Protein AF-0000000078185666 (afdb_homodimer)

Solvent-accessible surface area (backbone atoms only — not comparable to full-atom values): 35554 Å² total; per-residue (Å²): 139,84,83,77,80,77,78,76,81,79,72,80,76,71,79,74,73,72,66,74,67,75,74,53,56,76,72,38,70,76,51,70,57,58,72,85,77,30,36,79,81,32,28,29,37,38,31,50,36,62,59,76,88,40,46,70,51,36,48,53,45,51,32,57,50,15,58,35,89,49,30,55,32,34,39,36,39,31,33,41,62,82,59,54,66,69,57,53,51,49,49,34,53,54,39,43,67,48,33,82,34,90,5,52,39,45,63,44,81,34,92,46,70,49,67,65,59,81,38,54,54,48,73,87,60,57,28,42,30,32,36,36,25,38,47,41,49,43,64,44,66,69,35,52,52,50,48,51,54,52,30,72,77,36,58,77,37,43,30,26,57,45,69,27,17,73,46,74,39,75,92,75,71,38,40,36,46,43,83,40,74,68,41,28,31,35,51,35,47,61,34,28,34,35,36,43,65,52,22,40,47,68,68,60,38,68,61,66,50,41,52,51,48,53,47,50,25,55,74,64,70,44,58,48,42,56,49,52,35,40,54,44,8,57,73,62,71,41,30,44,44,42,37,55,64,86,46,32,41,30,74,69,46,84,72,40,55,82,80,68,82,82,78,82,37,55,68,51,46,53,50,49,49,51,51,51,33,50,52,46,6,50,46,52,39,51,46,28,61,64,66,70,49,79,38,63,25,74,27,67,40,20,36,29,91,50,53,70,83,55,42,26,17,42,46,96,90,36,79,38,49,51,86,59,80,80,78,130,136,82,85,68,80,81,80,77,79,78,71,79,75,69,79,73,72,71,65,74,68,76,74,52,56,78,71,38,71,74,49,69,57,58,71,86,78,27,38,78,82,33,28,28,36,38,31,48,36,62,59,76,87,41,45,70,51,35,47,53,46,51,31,57,50,16,57,36,88,47,29,55,32,34,39,36,39,32,34,39,61,81,58,54,66,69,58,52,51,50,48,35,53,52,39,42,67,49,33,82,35,90,5,53,38,44,64,43,82,34,91,45,70,50,66,64,60,81,40,53,54,49,73,88,60,57,28,43,30,32,36,36,25,40,50,41,48,46,65,43,66,69,35,51,54,49,48,50,53,54,30,72,78,36,57,78,38,44,31,26,58,44,69,28,16,73,46,74,40,75,92,76,70,40,40,35,45,44,83,42,73,66,42,28,31,33,52,35,47,61,32,27,34,36,35,44,67,52,22,39,48,67,68,62,38,68,60,68,50,39,53,51,49,52,49,50,24,54,75,63,70,45,57,49,40,57,50,52,34,40,54,44,8,57,73,60,72,41,29,42,44,44,37,54,63,89,46,32,40,31,73,67,47,84,72,38,56,80,79,67,80,82,77,81,38,55,66,49,46,53,50,50,48,51,51,52,32,51,53,47,6,49,47,54,40,50,46,29,62,63,66,71,51,78,39,63,24,74,27,68,38,20,34,28,91,50,52,69,83,55,42,26,16,42,47,94,90,35,79,38,49,51,87,60,80,79,77,132

InterPro domains:
  IPR015338 Glycosyl transferase 64 domain [PF09258] (43-306)
  IPR029044 Nucleotide-diphospho-sugar transferases [G3DSA:3.90.550.10] (39-310)
  IPR029044 Nucleotide-diphospho-sugar transferases [SSF53448] (83-300)
  IPR053318 Glycosyltransferase 64 [PTHR48409] (16-324)

Foldseek 3Di:
DCPPCPPPPPPPPDPPPPPVVPPQLLPDPLLPDDQVQFAAQAAEEEEEAEDPVLLVLLLVQLLQQLADPRHAEYEYEYLHPVDDPVSQVVSQVSSQVSRPHNYGYGYDYDPHNFPLVSLAGDSPHRHQKYKQAYSFKHAHPVQVVVQSVVCSVVQLAKEFADFWAWDADPVVRFIFIGHDDWKGFFHASNIIMHTNVLSNCQRNHDPPLSVVLSVVCRVLVDCSRVVSSQRSLQVPVDGHAHADGPDMDGRPDLPDPDPDDDPVPPVVVVVVVVVVRVVNRVSQRVSCVSNVHRSTDMDGDYHYDDPDADDWDQDPNDTDGPPDDDDD/DCPPDDPPPPPPPDPPPCPVPPPQLLPDPLLPDDQVQFAAQAAEEEEEAEDPVLLVLLLVQLLQQLADPRHAEYEYEYAHPVDDPVSQVVSQVSSQVSRPHNYGYGYDYDPHNQPLVSLAGDSVHRHQKYKQAYSFKHAHRVQVVVQSVVCSVVQLAKEFADFWAWDADPVVRFIFIGHDDWKGFFHASNIIMHTNVLSNCQRNHDPPLSVVLSVVCRVLVDCSRVVSSQRSLQVPVDGHAHADGPDMDGRPDLPDPDPDDDPVRPVVVVVVVVVVRRVNRVSQRVSCVSNVHRSTDMDGDYHYDDPDADDWDDDPNDTDGPPDDDDD

Nearest PDB structures (foldseek):
  7sck-assembly1_A  TM=9.082E-01  e=1.768E-23  Homo sapiens
  1on6-assembly1_B  TM=8.738E-01  e=3.479E-23  Mus musculus
  1omz-assembly1_B  TM=8.848E-01  e=1.120E-22  Mus musculus
  1on8-assembly1_B  TM=8.620E-01  e=9.660E-22  Mus musculus
  1on8-assembly1_A  TM=8.646E-01  e=7.181E-20  Mus musculus

Sequence (656 aa):
MNLAALILCLSILSPLQCSLALNDPCEDPEIRRSPRDLRSDQITVLINGYSERRIPLIRSIAAAHSGSAVVSAVLVLWGNPSTPLDVINRLSRDLSSASFGPAAISVIPQSSTSLNSRFLPRREIKTRAVLVCDDDVEVDLRSVEFAFKIWASNPDRLIGLFARSHDLDLSRKEWIYTIHPDRYSIMLTKFMILSTEYLFKYSCEGGEAMARMRRLVDETQNCEDILMNFVVADETNAGPVLVGAEQARDHGDSRNEGEREEEVREVGLSTRRGEHRKRRGECITEFHRVLGRMPLRYSYGKVVNSVGEQGLCKKGGKLVFCDVQVGEMNLAALILCLSILSPLQCSLALNDPCEDPEIRRSPRDLRSDQITVLINGYSERRIPLIRSIAAAHSGSAVVSAVLVLWGNPSTPLDVINRLSRDLSSASFGPAAISVIPQSSTSLNSRFLPRREIKTRAVLVCDDDVEVDLRSVEFAFKIWASNPDRLIGLFARSHDLDLSRKEWIYTIHPDRYSIMLTKFMILSTEYLFKYSCEGGEAMARMRRLVDETQNCEDILMNFVVADETNAGPVLVGAEQARDHGDSRNEGEREEEVREVGLSTRRGEHRKRRGECITEFHRVLGRMPLRYSYGKVVNSVGEQGLCKKGGKLVFCDVQVGE

pLDDT: mean 87.78, std 18.78, range [24.14, 98.94]

Secondary structure (DSSP, 8-state):
------------------------GGG-TTTS--GGGSEEEEEEEEEEE--GGGHHHHHHHHHHHHT-TTEEEEEEEE--TTS-HHHHHHHHHHHHHH--SSSEEEEEE-S---GGGGG---TT--EEEEEEEETTEEE-HHHHHHHHHHHHHSTTS-EES-EEEEEEETTTTEEEEE--SS-B-EE-TTEEEEETHHHHHHHH-SHHHHHHHHHHHHHHT--HHHHHHHHHHHHHS---EEB--S-EEETT-TT-SSSS-SSTHHHHHHHHHHHHHHHHHHHHHHHHHHHTS-----B-SEEES------EEEETTEEEETT-----/------------------------GGG-TTTS--GGGSEEEEEEEEEEE--GGGHHHHHHHHHHHHT-TTEEEEEEEE--TTS-HHHHHHHHHHHHHH--SSSEEEEEE-S---GGGGG---TT--EEEEEEEETTEEE-HHHHHHHHHHHHHSTTS-EES-EEEEEEETTTTEEEEE--SS-B-EE-TTEEEEETHHHHHHHH-SHHHHHHHHHHHHHHT--HHHHHHHHHHHHHS---EEB--S-EEETT-TT-SSSS-SSHHHHHHHHHHHHHHHHHHHHHHHHHHHHTS-----B--EEES------EEEETTEEEETT-----

Structure (mmCIF, N/CA/C/O backbone):
data_AF-0000000078185666-model_v1
#
loop_
_entity.id
_entity.type
_entity.pdbx_description
1 polymer 'Glycosyltransferase family protein 64 C3'
#
loop_
_atom_site.group_PDB
_atom_site.id
_atom_site.type_symbol
_atom_site.label_atom_id
_atom_site.label_alt_id
_atom_site.label_comp_id
_atom_site.label_asym_id
_atom_site.label_entity_id
_atom_site.label_seq_id
_atom_site.pdbx_PDB_ins_code
_atom_site.Cartn_x
_atom_site.Cartn_y
_atom_site.Cartn_z
_atom_site.occupancy
_atom_site.B_iso_or_equiv
_atom_site.auth_seq_id
_atom_site.auth_comp_id
_atom_site.auth_asym_id
_atom_site.auth_atom_id
_atom_site.pdbx_PDB_model_num
ATOM 1 N N . MET A 1 1 ? -6.668 61.906 77.562 1 28.05 1 MET A N 1
ATOM 2 C CA . MET A 1 1 ? -7.477 61.312 76.5 1 28.05 1 MET A CA 1
ATOM 3 C C . MET A 1 1 ? -6.613 60.969 75.312 1 28.05 1 MET A C 1
ATOM 5 O O . MET A 1 1 ? -6.125 61.844 74.625 1 28.05 1 MET A O 1
ATOM 9 N N . ASN A 1 2 ? -5.672 60 75.5 1 26.39 2 ASN A N 1
ATOM 10 C CA . ASN A 1 2 ? -4.504 59.375 74.875 1 26.39 2 ASN A CA 1
ATOM 11 C C . ASN A 1 2 ? -4.867 58.719 73.5 1 26.39 2 ASN A C 1
ATOM 13 O O . ASN A 1 2 ? -5.629 57.75 73.5 1 26.39 2 ASN A O 1
ATOM 17 N N . LEU A 1 3 ? -5.027 59.531 72.375 1 29.88 3 LEU A N 1
ATOM 18 C CA . LEU A 1 3 ? -5.367 59.312 71 1 29.88 3 LEU A CA 1
ATOM 19 C C . LEU A 1 3 ? -4.422 58.281 70.375 1 29.88 3 LEU A C 1
ATOM 21 O O . LEU A 1 3 ? -3.279 58.625 70.062 1 29.88 3 LEU A O 1
ATOM 25 N N . ALA A 1 4 ? -4.203 57.125 71 1 29.02 4 ALA A N 1
ATOM 26 C CA . ALA A 1 4 ? -3.334 56.031 70.562 1 29.02 4 ALA A CA 1
ATOM 27 C C . ALA A 1 4 ? -3.635 55.625 69.125 1 29.02 4 ALA A C 1
ATOM 29 O O . ALA A 1 4 ? -4.789 55.344 68.75 1 29.02 4 ALA A O 1
ATOM 30 N N . ALA A 1 5 ? -2.658 55.969 68.125 1 25.95 5 ALA A N 1
ATOM 31 C CA . ALA A 1 5 ? -2.416 55.906 66.688 1 25.95 5 ALA A CA 1
ATOM 32 C C . ALA A 1 5 ? -2.504 54.438 66.188 1 25.95 5 ALA A C 1
ATOM 34 O O . ALA A 1 5 ? -1.659 53.625 66.5 1 25.95 5 ALA A O 1
ATOM 35 N N . LEU A 1 6 ? -3.656 53.781 66.125 1 26.66 6 LEU A N 1
ATOM 36 C CA . LEU A 1 6 ? -3.818 52.438 65.562 1 26.66 6 LEU A CA 1
ATOM 37 C C . LEU A 1 6 ? -3.301 52.375 64.125 1 26.66 6 LEU A C 1
ATOM 39 O O . LEU A 1 6 ? -3.885 52.969 63.25 1 26.66 6 LEU A O 1
ATOM 43 N N . ILE A 1 7 ? -2.031 52.562 63.844 1 27.84 7 ILE A N 1
ATOM 44 C CA . ILE A 1 7 ? -1.536 52.469 62.5 1 27.84 7 ILE A CA 1
ATOM 45 C C . ILE A 1 7 ? -1.834 51.062 61.938 1 27.84 7 ILE A C 1
ATOM 47 O O . ILE A 1 7 ? -1.343 50.062 62.469 1 27.84 7 ILE A O 1
ATOM 51 N N . LEU A 1 8 ? -3.012 50.812 61.312 1 26.45 8 LEU A N 1
ATOM 52 C CA . LEU A 1 8 ? -3.449 49.656 60.531 1 26.45 8 LEU A CA 1
ATOM 53 C C . LEU A 1 8 ? -2.42 49.312 59.469 1 26.45 8 LEU A C 1
ATOM 55 O O . LEU A 1 8 ? -2.055 50.188 58.656 1 26.45 8 LEU A O 1
ATOM 59 N N . CYS A 1 9 ? -1.505 48.375 59.688 1 25.97 9 CYS A N 1
ATOM 60 C CA . CYS A 1 9 ? -0.574 47.75 58.75 1 25.97 9 CYS A CA 1
ATOM 61 C C . CYS A 1 9 ? -1.282 47.344 57.469 1 25.97 9 CYS A C 1
ATOM 63 O O . CYS A 1 9 ? -2.143 46.469 57.469 1 25.97 9 CYS A O 1
ATOM 65 N N . LEU A 1 10 ? -1.569 48.156 56.406 1 29.28 10 LEU A N 1
ATOM 66 C CA . LEU A 1 10 ? -1.813 47.938 54.969 1 29.28 10 LEU A CA 1
ATOM 67 C C . LEU A 1 10 ? -0.807 46.969 54.375 1 29.28 10 LEU A C 1
ATOM 69 O O . LEU A 1 10 ? 0.347 47.312 54.156 1 29.28 10 LEU A O 1
ATOM 73 N N . SER A 1 11 ? -0.513 45.812 54.969 1 29.56 11 SER A N 1
ATOM 74 C CA . SER A 1 11 ? 0.355 44.781 54.375 1 29.56 11 SER A CA 1
ATOM 75 C C . SER A 1 11 ? 0.018 44.562 52.906 1 29.56 11 SER A C 1
ATOM 77 O O . SER A 1 11 ? -1.148 44.375 52.562 1 29.56 11 SER A O 1
ATOM 79 N N . ILE A 1 12 ? 0.785 45 51.906 1 32.91 12 ILE A N 1
ATOM 80 C CA . ILE A 1 12 ? 0.936 44.875 50.469 1 32.91 12 ILE A CA 1
ATOM 81 C C . ILE A 1 12 ? 0.861 43.375 50.094 1 32.91 12 ILE A C 1
ATOM 83 O O . ILE A 1 12 ? 1.724 42.594 50.469 1 32.91 12 ILE A O 1
ATOM 87 N N . LEU A 1 13 ? -0.284 42.656 50.062 1 31.81 13 LEU A N 1
ATOM 88 C CA . LEU A 1 13 ? -0.518 41.375 49.375 1 31.81 13 LEU A CA 1
ATOM 89 C C . LEU A 1 13 ? 0.192 41.344 48.031 1 31.81 13 LEU A C 1
ATOM 91 O O . LEU A 1 13 ? -0.037 42.188 47.188 1 31.81 13 LEU A O 1
ATOM 95 N N . SER A 1 14 ? 1.436 40.969 47.938 1 33.06 14 SER A N 1
ATOM 96 C CA . SER A 1 14 ? 2.115 40.625 46.688 1 33.06 14 SER A CA 1
ATOM 97 C C . SER A 1 14 ? 1.183 39.875 45.75 1 33.06 14 SER A C 1
ATOM 99 O O . SER A 1 14 ? 0.356 39.062 46.156 1 33.06 14 SER A O 1
ATOM 101 N N . PRO A 1 15 ? 0.9 40.406 44.531 1 32.72 15 PRO A N 1
ATOM 102 C CA . PRO A 1 15 ? 0.116 39.719 43.5 1 32.72 15 PRO A CA 1
ATOM 103 C C . PRO A 1 15 ? 0.519 38.25 43.344 1 32.72 15 PRO A C 1
ATOM 105 O O . PRO A 1 15 ? 1.711 37.938 43.281 1 32.72 15 PRO A O 1
ATOM 108 N N . LEU A 1 16 ? -0.069 37.281 43.969 1 33.16 16 LEU A N 1
ATOM 109 C CA . LEU A 1 16 ? -0.075 35.938 43.469 1 33.16 16 LEU A CA 1
ATOM 110 C C . LEU A 1 16 ? -0.118 35.906 41.938 1 33.16 16 LEU A C 1
ATOM 112 O O . LEU A 1 16 ? -1.128 36.281 41.344 1 33.16 16 LEU A O 1
ATOM 116 N N . GLN A 1 17 ? 0.97 36.281 41.344 1 31.12 17 GLN A N 1
ATOM 117 C CA . GLN A 1 17 ? 1.073 35.906 39.938 1 31.12 17 GLN A CA 1
ATOM 118 C C . GLN A 1 17 ? 0.521 34.5 39.719 1 31.12 17 GLN A C 1
ATOM 120 O O . GLN A 1 17 ? 1.09 33.531 40.219 1 31.12 17 GLN A O 1
ATOM 125 N N . CYS A 1 18 ? -0.688 34.219 39.906 1 29.23 18 CYS A N 1
ATOM 126 C CA . CYS A 1 18 ? -1.32 33.062 39.281 1 29.23 18 CYS A CA 1
ATOM 127 C C . CYS A 1 18 ? -0.676 32.719 37.938 1 29.23 18 CYS A C 1
ATOM 129 O O . CYS A 1 18 ? -0.94 33.375 36.938 1 29.23 18 CYS A O 1
ATOM 131 N N . SER A 1 19 ? 0.61 32.562 37.969 1 33.5 19 SER A N 1
ATOM 132 C CA . SER A 1 19 ? 1.115 31.875 36.812 1 33.5 19 SER A CA 1
ATOM 133 C C . SER A 1 19 ? 0.165 30.766 36.375 1 33.5 19 SER A C 1
ATOM 135 O O . SER A 1 19 ? -0.038 29.781 37.094 1 33.5 19 SER A O 1
ATOM 137 N N . LEU A 1 20 ? -0.969 30.969 35.938 1 36.16 20 LEU A N 1
ATOM 138 C CA . LEU A 1 20 ? -1.609 29.969 35.094 1 36.16 20 LEU A CA 1
ATOM 139 C C . LEU A 1 20 ? -0.578 29 34.5 1 36.16 20 LEU A C 1
ATOM 141 O O . LEU A 1 20 ? 0.208 29.375 33.625 1 36.16 20 LEU A O 1
ATOM 145 N N . ALA A 1 21 ? 0.188 28.375 35.281 1 40.62 21 ALA A N 1
ATOM 146 C CA . ALA A 1 21 ? 1.032 27.25 34.875 1 40.62 21 ALA A CA 1
ATOM 147 C C . ALA A 1 21 ? 0.434 26.5 33.688 1 40.62 21 ALA A C 1
ATOM 149 O O . ALA A 1 21 ? -0.606 25.859 33.812 1 40.62 21 ALA A O 1
ATOM 150 N N . LEU A 1 22 ? 0.356 26.984 32.5 1 50.78 22 LEU A N 1
ATOM 151 C CA . LEU A 1 22 ? 0.072 26.266 31.281 1 50.78 22 LEU A CA 1
ATOM 152 C C . LEU A 1 22 ? 0.533 24.812 31.375 1 50.78 22 LEU A C 1
ATOM 154 O O . LEU A 1 22 ? 1.709 24.547 31.641 1 50.78 22 LEU A O 1
ATOM 158 N N . ASN A 1 23 ? -0.268 23.984 32.031 1 63.66 23 ASN A N 1
ATOM 159 C CA . ASN A 1 23 ? -0.059 22.547 32.25 1 63.66 23 ASN A CA 1
ATOM 160 C C . ASN A 1 23 ? 0.622 21.906 31.047 1 63.66 23 ASN A C 1
ATOM 162 O O . ASN A 1 23 ? 0.207 22.109 29.906 1 63.66 23 ASN A O 1
ATOM 166 N N . ASP A 1 24 ? 1.869 21.609 31.234 1 82.12 24 ASP A N 1
ATOM 167 C CA . ASP A 1 24 ? 2.662 20.828 30.281 1 82.12 24 ASP A CA 1
ATOM 168 C C . ASP A 1 24 ? 1.907 19.594 29.812 1 82.12 24 ASP A C 1
ATOM 170 O O . ASP A 1 24 ? 1.62 18.703 30.625 1 82.12 24 ASP A O 1
ATOM 174 N N . PRO A 1 25 ? 1.491 19.688 28.578 1 86.81 25 PRO A N 1
ATOM 175 C CA . PRO A 1 25 ? 0.754 18.531 28.078 1 86.81 25 PRO A CA 1
ATOM 176 C C . PRO A 1 25 ? 1.482 17.203 28.328 1 86.81 25 PRO A C 1
ATOM 178 O O . PRO A 1 25 ? 0.844 16.172 28.484 1 86.81 25 PRO A O 1
ATOM 181 N N . CYS A 1 26 ? 2.768 17.156 28.484 1 90.12 26 CYS A N 1
ATOM 182 C CA . CYS A 1 26 ? 3.557 15.945 28.672 1 90.12 26 CYS A CA 1
ATOM 183 C C . CYS A 1 26 ? 3.398 15.398 30.078 1 90.12 26 CYS A C 1
ATOM 185 O O . CYS A 1 26 ? 3.707 14.234 30.344 1 90.12 26 CYS A O 1
ATOM 187 N N . GLU A 1 27 ? 2.863 16.234 30.953 1 87.5 27 GLU A N 1
ATOM 188 C CA . GLU A 1 27 ? 2.711 15.82 32.344 1 87.5 27 GLU A CA 1
ATOM 189 C C . GLU A 1 27 ? 1.245 15.586 32.688 1 87.5 27 GLU A C 1
ATOM 191 O O . GLU A 1 27 ? 0.924 15.188 33.812 1 87.5 27 GLU A O 1
ATOM 196 N N . ASP A 1 28 ? 0.449 15.844 31.766 1 85.62 28 ASP A N 1
ATOM 197 C CA . ASP A 1 28 ? -0.98 15.648 31.984 1 85.62 28 ASP A CA 1
ATOM 198 C C . ASP A 1 28 ? -1.353 14.164 31.906 1 85.62 28 ASP A C 1
ATOM 200 O O . ASP A 1 28 ? -1.232 13.555 30.844 1 85.62 28 ASP A O 1
ATOM 204 N N . PRO A 1 29 ? -1.761 13.531 32.938 1 79.94 29 PRO A N 1
ATOM 205 C CA . PRO A 1 29 ? -2.08 12.109 32.938 1 79.94 29 PRO A CA 1
ATOM 206 C C . PRO A 1 29 ? -3.254 11.766 32.031 1 79.94 29 PRO A C 1
ATOM 208 O O . PRO A 1 29 ? -3.373 10.625 31.562 1 79.94 29 PRO A O 1
ATOM 211 N N . GLU A 1 30 ? -4.07 12.734 31.781 1 80.31 30 GLU A N 1
ATOM 212 C CA . GLU A 1 30 ? -5.238 12.477 30.953 1 80.31 30 GLU A CA 1
ATOM 213 C C . GLU A 1 30 ? -4.848 12.344 29.484 1 80.31 30 GLU A C 1
ATOM 215 O O . GLU A 1 30 ? -5.625 11.836 28.672 1 80.31 30 GLU A O 1
ATOM 220 N N . ILE A 1 31 ? -3.727 12.82 29.156 1 81.69 31 ILE A N 1
ATOM 221 C CA . ILE A 1 31 ? -3.266 12.789 27.781 1 81.69 31 ILE A CA 1
ATOM 222 C C . ILE A 1 31 ? -2.695 11.406 27.453 1 81.69 31 ILE A C 1
ATOM 224 O O . ILE A 1 31 ? -2.889 10.898 26.344 1 81.69 31 ILE A O 1
ATOM 228 N N . ARG A 1 32 ? -2.08 10.773 28.406 1 75.12 32 ARG A N 1
ATOM 229 C CA . ARG A 1 32 ? -1.511 9.453 28.141 1 75.12 32 ARG A CA 1
ATOM 230 C C . ARG A 1 32 ? -2.562 8.367 28.297 1 75.12 32 ARG A C 1
ATOM 232 O O . ARG A 1 32 ? -2.592 7.656 29.297 1 75.12 32 ARG A O 1
ATOM 239 N N . ARG A 1 33 ? -3.496 8.5 27.562 1 73.19 33 ARG A N 1
ATOM 240 C CA . ARG A 1 33 ? -4.527 7.469 27.578 1 73.19 33 ARG A CA 1
ATOM 241 C C . ARG A 1 33 ? -4.047 6.199 26.891 1 73.19 33 ARG A C 1
ATOM 243 O O . ARG A 1 33 ? -3.229 6.258 25.969 1 73.19 33 ARG A O 1
ATOM 250 N N . SER A 1 34 ? -4.543 5.105 27.469 1 78.38 34 SER A N 1
ATOM 251 C CA . SER A 1 34 ? -4.305 3.828 26.797 1 78.38 34 SER A CA 1
ATOM 252 C C . SER A 1 34 ? -4.98 3.779 25.438 1 78.38 34 SER A C 1
ATOM 254 O O . SER A 1 34 ? -6.082 4.297 25.266 1 78.38 34 SER A O 1
ATOM 256 N N . PRO A 1 35 ? -4.293 3.316 24.469 1 81.81 35 PRO A N 1
ATOM 257 C CA . PRO A 1 35 ? -4.898 3.164 23.141 1 81.81 35 PRO A CA 1
ATOM 258 C C . PRO A 1 35 ? -6.266 2.486 23.203 1 81.81 35 PRO A C 1
ATOM 260 O O . PRO A 1 35 ? -7.121 2.744 22.344 1 81.81 35 PRO A O 1
ATOM 263 N N . ARG A 1 36 ? -6.539 1.715 24.141 1 84.25 36 ARG A N 1
ATOM 264 C CA . ARG A 1 36 ? -7.797 0.983 24.266 1 84.25 36 ARG A CA 1
ATOM 265 C C . ARG A 1 36 ? -8.953 1.926 24.578 1 84.25 36 ARG A C 1
ATOM 267 O O . ARG A 1 36 ? -10.117 1.595 24.344 1 84.25 36 ARG A O 1
ATOM 274 N N . ASP A 1 37 ? -8.594 3.098 25.047 1 89.56 37 ASP A N 1
ATOM 275 C CA . ASP A 1 37 ? -9.617 4.062 25.453 1 89.56 37 ASP A CA 1
ATOM 276 C C . ASP A 1 37 ? -9.93 5.027 24.297 1 89.56 37 ASP A C 1
ATOM 278 O O . ASP A 1 37 ? -10.844 5.848 24.406 1 89.56 37 ASP A O 1
ATOM 282 N N . LEU A 1 38 ? -9.203 4.887 23.266 1 94.38 38 LEU A N 1
ATOM 283 C CA . LEU A 1 38 ? -9.375 5.777 22.125 1 94.38 38 LEU A CA 1
ATOM 284 C C . LEU A 1 38 ? -10.203 5.105 21.031 1 94.38 38 LEU A C 1
ATOM 286 O O . LEU A 1 38 ? -10.102 3.895 20.828 1 94.38 38 LEU A O 1
ATOM 290 N N . ARG A 1 39 ? -10.977 5.941 20.391 1 95.19 39 ARG A N 1
ATOM 291 C CA . ARG A 1 39 ? -11.789 5.445 19.281 1 95.19 39 ARG A CA 1
ATOM 292 C C . ARG A 1 39 ? -10.922 5.09 18.078 1 95.19 39 ARG A C 1
ATOM 294 O O . ARG A 1 39 ? -10.023 5.852 17.703 1 95.19 39 ARG A O 1
ATOM 301 N N . SER A 1 40 ? -11.25 3.916 17.484 1 94.88 40 SER A N 1
ATOM 302 C CA . SER A 1 40 ? -10.453 3.471 16.359 1 94.88 40 SER A CA 1
ATOM 303 C C . SER A 1 40 ? -11.227 3.609 15.047 1 94.88 40 SER A C 1
ATOM 305 O O . SER A 1 40 ? -10.641 3.514 13.961 1 94.88 40 SER A O 1
ATOM 307 N N . ASP A 1 41 ? -12.508 3.912 15.125 1 95.94 41 ASP A N 1
ATOM 308 C CA . ASP A 1 41 ? -13.344 3.918 13.93 1 95.94 41 ASP A CA 1
ATOM 309 C C . ASP A 1 41 ? -13.539 5.34 13.406 1 95.94 41 ASP A C 1
ATOM 311 O O . ASP A 1 41 ? -14.203 5.543 12.383 1 95.94 41 ASP A O 1
ATOM 315 N N . GLN A 1 42 ? -12.969 6.312 14.094 1 97.81 42 GLN A N 1
ATOM 316 C CA . GLN A 1 42 ? -13.023 7.703 13.656 1 97.81 42 GLN A CA 1
ATOM 317 C C . GLN A 1 42 ? -11.664 8.383 13.797 1 97.81 42 GLN A C 1
ATOM 319 O O . GLN A 1 42 ? -10.734 7.812 14.375 1 97.81 42 GLN A O 1
ATOM 324 N N . ILE A 1 43 ? -11.625 9.602 13.258 1 98.31 43 ILE A N 1
ATOM 325 C CA . ILE A 1 43 ? -10.367 10.352 13.242 1 98.31 43 ILE A CA 1
ATOM 326 C C . ILE A 1 43 ? -10.609 11.773 13.734 1 98.31 43 ILE A C 1
ATOM 328 O O . ILE A 1 43 ? -11.695 12.328 13.547 1 98.31 43 ILE A O 1
ATOM 332 N N . THR A 1 44 ? -9.664 12.312 14.438 1 98.56 44 THR A N 1
ATOM 333 C CA . THR A 1 44 ? -9.703 13.727 14.789 1 98.56 44 THR A CA 1
A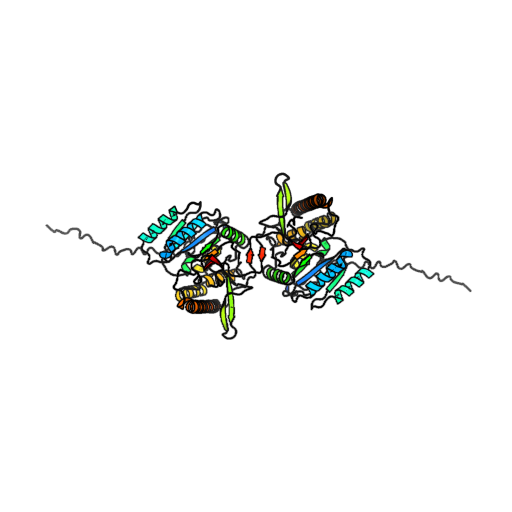TOM 334 C C . THR A 1 44 ? -8.875 14.555 13.805 1 98.56 44 THR A C 1
ATOM 336 O O . THR A 1 44 ? -7.73 14.195 13.5 1 98.56 44 THR A O 1
ATOM 339 N N . VAL A 1 45 ? -9.461 15.617 13.297 1 98.56 45 VAL A N 1
ATOM 340 C CA . VAL A 1 45 ? -8.766 16.469 12.336 1 98.56 45 VAL A CA 1
ATOM 341 C C . VAL A 1 45 ? -8.141 17.656 13.062 1 98.56 45 VAL A C 1
ATOM 343 O O . VAL A 1 45 ? -8.805 18.344 13.844 1 98.56 45 VAL A O 1
ATOM 346 N N . LEU A 1 46 ? -6.855 17.844 12.836 1 98.81 46 LEU A N 1
ATOM 347 C CA . LEU A 1 46 ? -6.102 18.969 13.359 1 98.81 46 LEU A CA 1
ATOM 348 C C . LEU A 1 46 ? -5.707 19.938 12.242 1 98.81 46 LEU A C 1
ATOM 350 O O . LEU A 1 46 ? -4.859 19.609 11.406 1 98.81 46 LEU A O 1
ATOM 354 N N . ILE A 1 47 ? -6.309 21.125 12.242 1 98.25 47 ILE A N 1
ATOM 355 C CA . ILE A 1 47 ? -5.996 22.125 11.227 1 98.25 47 ILE A CA 1
ATOM 356 C C . ILE A 1 47 ? -5.117 23.219 11.836 1 98.25 47 ILE A C 1
ATOM 358 O O . ILE A 1 47 ? -5.512 23.875 12.797 1 98.25 47 ILE A O 1
ATOM 362 N N . ASN A 1 48 ? -3.961 23.406 11.25 1 97.06 48 ASN A N 1
ATOM 363 C CA . ASN A 1 48 ? -3.068 24.453 11.727 1 97.06 48 ASN A CA 1
ATOM 364 C C . ASN A 1 48 ? -3.408 25.797 11.102 1 97.06 48 ASN A C 1
ATOM 366 O O . ASN A 1 48 ? -3.27 25.984 9.891 1 97.06 48 ASN A O 1
ATOM 370 N N . GLY A 1 49 ? -3.867 26.734 11.922 1 95.81 49 GLY A N 1
ATOM 371 C CA . GLY A 1 49 ? -4.203 28.078 11.461 1 95.81 49 GLY A CA 1
ATOM 372 C C . GLY A 1 49 ? -3.309 29.141 12.047 1 95.81 49 GLY A C 1
ATOM 373 O O . GLY A 1 49 ? -2.846 29.031 13.18 1 95.81 49 GLY A O 1
ATOM 374 N N . TYR A 1 50 ? -3.152 30.188 11.242 1 95 50 TYR A N 1
ATOM 375 C CA . TYR A 1 50 ? -2.271 31.266 11.703 1 95 50 TYR A CA 1
ATOM 376 C C . TYR A 1 50 ? -2.764 32.625 11.227 1 95 50 TYR A C 1
ATOM 378 O O . TYR A 1 50 ? -2.959 33.531 12.023 1 95 50 TYR A O 1
ATOM 386 N N . SER A 1 51 ? -2.945 32.719 9.961 1 94 51 SER A N 1
ATOM 387 C CA . SER A 1 51 ? -3.264 34.031 9.359 1 94 51 SER A CA 1
ATOM 388 C C . SER A 1 51 ? -4.766 34.281 9.375 1 94 51 SER A C 1
ATOM 390 O O . SER A 1 51 ? -5.555 33.438 8.953 1 94 51 SER A O 1
ATOM 392 N N . GLU A 1 52 ? -5.16 35.469 9.758 1 93.31 52 GLU A N 1
ATOM 393 C CA . GLU A 1 52 ? -6.566 35.844 9.766 1 93.31 52 GLU A CA 1
ATOM 394 C C . GLU A 1 52 ? -7.141 35.906 8.359 1 93.31 52 GLU A C 1
ATOM 396 O O . GLU A 1 52 ? -8.336 35.656 8.156 1 93.31 52 GLU A O 1
ATOM 401 N N . ARG A 1 53 ? -6.324 36.094 7.398 1 92.19 53 ARG A N 1
ATOM 402 C CA . ARG A 1 53 ? -6.758 36.188 6.008 1 92.19 53 ARG A CA 1
ATOM 403 C C . ARG A 1 53 ? -7.293 34.844 5.512 1 92.19 53 ARG A C 1
ATOM 405 O O . ARG A 1 53 ? -8.078 34.781 4.562 1 92.19 53 ARG A O 1
ATOM 412 N N . ARG A 1 54 ? -6.887 33.781 6.168 1 93.81 54 ARG A N 1
ATOM 413 C CA . ARG A 1 54 ? -7.262 32.438 5.715 1 93.81 54 ARG A CA 1
ATOM 414 C C . ARG A 1 54 ? -8.5 31.938 6.453 1 93.81 54 ARG A C 1
ATOM 416 O O . ARG A 1 54 ? -8.969 30.828 6.203 1 93.81 54 ARG A O 1
ATOM 423 N N . ILE A 1 55 ? -9.055 32.781 7.328 1 93.5 55 ILE A N 1
ATOM 424 C CA . ILE A 1 55 ? -10.164 32.344 8.18 1 93.5 55 ILE A CA 1
ATOM 425 C C . ILE A 1 55 ? -11.32 31.859 7.309 1 93.5 55 ILE A C 1
ATOM 427 O O . ILE A 1 55 ? -11.891 30.797 7.57 1 93.5 55 ILE A O 1
ATOM 431 N N . PRO A 1 56 ? -11.727 32.562 6.191 1 93.19 56 PRO A N 1
ATOM 432 C CA . PRO A 1 56 ? -12.805 32.031 5.363 1 93.19 56 PRO A CA 1
ATOM 433 C C . PRO A 1 56 ? -12.5 30.641 4.805 1 93.19 56 PRO A C 1
ATOM 435 O O . PRO A 1 56 ? -13.375 29.781 4.766 1 93.19 56 PRO A O 1
ATOM 438 N N . LEU A 1 57 ? -11.281 30.438 4.359 1 94.81 57 LEU A N 1
ATOM 439 C CA . LEU A 1 57 ? -10.875 29.141 3.826 1 94.81 57 LEU A CA 1
ATOM 440 C C . LEU A 1 57 ? -10.883 28.062 4.918 1 94.81 57 LEU A C 1
ATOM 442 O O . LEU A 1 57 ? -11.336 26.938 4.688 1 94.81 57 LEU A O 1
ATOM 446 N N . ILE A 1 58 ? -10.414 28.391 6.113 1 96.06 58 ILE A N 1
ATOM 447 C CA . ILE A 1 58 ? -10.422 27.484 7.254 1 96.06 58 ILE A CA 1
ATOM 448 C C . ILE A 1 58 ? -11.852 27.047 7.555 1 96.06 58 ILE A C 1
ATOM 450 O O . ILE A 1 58 ? -12.102 25.859 7.824 1 96.06 58 ILE A O 1
ATOM 454 N N . ARG A 1 59 ? -12.75 28.016 7.5 1 94.06 59 ARG A N 1
ATOM 455 C CA . ARG A 1 59 ? -14.156 27.703 7.754 1 94.06 59 ARG A CA 1
ATOM 456 C C . ARG A 1 59 ? -14.672 26.656 6.77 1 94.06 59 ARG A C 1
ATOM 458 O O . ARG A 1 59 ? -15.336 25.688 7.164 1 94.06 59 ARG A O 1
ATOM 465 N N . SER A 1 60 ? -14.336 26.875 5.543 1 93.88 60 SER A N 1
ATOM 466 C CA . SER A 1 60 ? -14.781 25.953 4.504 1 93.88 60 SER A CA 1
ATOM 467 C C . SER A 1 60 ? -14.164 24.562 4.695 1 93.88 60 SER A C 1
ATOM 469 O O . SER A 1 60 ? -14.867 23.547 4.621 1 93.88 60 SER A O 1
ATOM 471 N N . ILE A 1 61 ? -12.883 24.484 4.945 1 95.81 61 ILE A N 1
ATOM 472 C CA . ILE A 1 61 ? -12.156 23.219 5.117 1 95.81 61 ILE A CA 1
ATOM 473 C C . ILE A 1 61 ? -12.688 22.484 6.348 1 95.81 61 ILE A C 1
ATOM 475 O O . ILE A 1 61 ? -12.977 21.297 6.289 1 95.81 61 ILE A O 1
ATOM 479 N N . ALA A 1 62 ? -12.836 23.219 7.461 1 96.5 62 ALA A N 1
ATOM 480 C CA . ALA A 1 62 ? -13.32 22.625 8.703 1 96.5 62 ALA A CA 1
ATOM 481 C C . ALA A 1 62 ? -14.742 22.094 8.531 1 96.5 62 ALA A C 1
ATOM 483 O O . ALA A 1 62 ? -15.047 20.984 9 1 96.5 62 ALA A O 1
ATOM 484 N N . ALA A 1 63 ? -15.578 22.844 7.875 1 94.31 63 ALA A N 1
ATOM 485 C CA . ALA A 1 63 ? -16.953 22.406 7.637 1 94.31 63 ALA A CA 1
ATOM 486 C C . ALA A 1 63 ? -16.984 21.141 6.805 1 94.31 63 ALA A C 1
ATOM 488 O O . ALA A 1 63 ? -17.781 20.219 7.082 1 94.31 63 ALA A O 1
ATOM 489 N N . ALA A 1 64 ? -16.172 21.094 5.797 1 93.81 64 ALA A N 1
ATOM 490 C CA . ALA A 1 64 ? -16.109 19.906 4.941 1 93.81 64 ALA A CA 1
ATOM 491 C C . ALA A 1 64 ? -15.734 18.672 5.742 1 93.81 64 ALA A C 1
ATOM 493 O O . ALA A 1 64 ? -16.391 17.625 5.637 1 93.81 64 ALA A O 1
ATOM 494 N N . HIS A 1 65 ? -14.711 18.781 6.551 1 96.12 65 HIS A N 1
ATOM 495 C CA . HIS A 1 65 ? -14.281 17.656 7.371 1 96.12 65 HIS A CA 1
ATOM 496 C C . HIS A 1 65 ? -15.367 17.25 8.375 1 96.12 65 HIS A C 1
ATOM 498 O O . HIS A 1 65 ? -15.594 16.062 8.609 1 96.12 65 HIS A O 1
ATOM 504 N N . SER A 1 66 ? -16 18.25 8.953 1 95.06 66 SER A N 1
ATOM 505 C CA . SER A 1 66 ? -16.984 17.984 9.992 1 95.06 66 SER A CA 1
ATOM 506 C C . SER A 1 66 ? -18.188 17.234 9.438 1 95.06 66 SER A C 1
ATOM 508 O O . SER A 1 66 ? -18.953 16.625 10.195 1 95.06 66 SER A O 1
ATOM 510 N N . GLY A 1 67 ? -18.359 17.266 8.156 1 91.88 67 GLY A N 1
ATOM 511 C CA . GLY A 1 67 ? -19.469 16.594 7.52 1 91.88 67 GLY A CA 1
ATOM 512 C C . GLY A 1 67 ? -19.234 15.117 7.285 1 91.88 67 GLY A C 1
ATOM 513 O O . GLY A 1 67 ? -20.156 14.391 6.906 1 91.88 67 GLY A O 1
ATOM 514 N N . SER A 1 68 ? -18.125 14.641 7.523 1 93.19 68 SER A N 1
ATOM 515 C CA . SER A 1 68 ? -17.797 13.242 7.289 1 93.19 68 SER A CA 1
ATOM 516 C C . SER A 1 68 ? -18.109 12.383 8.508 1 93.19 68 SER A C 1
ATOM 518 O O . SER A 1 68 ? -17.828 12.781 9.641 1 93.19 68 SER A O 1
ATOM 520 N N . ALA A 1 69 ? -18.625 11.164 8.266 1 93.19 69 ALA A N 1
ATOM 521 C CA . ALA A 1 69 ? -18.969 10.242 9.336 1 93.19 69 ALA A CA 1
ATOM 522 C C . ALA A 1 69 ? -17.734 9.688 10.016 1 93.19 69 ALA A C 1
ATOM 524 O O . ALA A 1 69 ? -17.781 9.234 11.164 1 93.19 69 ALA A O 1
ATOM 525 N N . VAL A 1 70 ? -16.594 9.781 9.336 1 95.88 70 VAL A N 1
ATOM 526 C CA . VAL A 1 70 ? -15.398 9.18 9.914 1 95.88 70 VAL A CA 1
ATOM 527 C C . VAL A 1 70 ? -14.664 10.203 10.773 1 95.88 70 VAL A C 1
ATOM 529 O O . VAL A 1 70 ? -13.664 9.875 11.414 1 95.88 70 VAL A O 1
ATOM 532 N N . VAL A 1 71 ? -15.156 11.422 10.82 1 97.12 71 VAL A N 1
ATOM 533 C CA . VAL A 1 71 ? -14.5 12.461 11.617 1 97.12 71 VAL A CA 1
ATOM 534 C C . VAL A 1 71 ? -15.211 12.617 12.953 1 97.12 71 VAL A C 1
ATOM 536 O O . VAL A 1 71 ? -16.438 12.797 13 1 97.12 71 VAL A O 1
ATOM 539 N N . SER A 1 72 ? -14.422 12.539 13.984 1 97.31 72 SER A N 1
ATOM 540 C CA . SER A 1 72 ? -14.961 12.664 15.336 1 97.31 72 SER A CA 1
ATOM 541 C C . SER A 1 72 ? -15.008 14.117 15.781 1 97.31 72 SER A C 1
ATOM 543 O O . SER A 1 72 ? -15.961 14.539 16.438 1 97.31 72 SER A O 1
ATOM 545 N N . ALA A 1 73 ? -14.008 14.828 15.445 1 97.38 73 ALA A N 1
ATOM 546 C CA . ALA A 1 73 ? -13.875 16.234 15.828 1 97.38 73 ALA A CA 1
ATOM 547 C C . ALA A 1 73 ? -12.883 16.953 14.922 1 97.38 73 ALA A C 1
ATOM 549 O O . ALA A 1 73 ? -12.016 16.328 14.312 1 97.38 73 ALA A O 1
ATOM 550 N N . VAL A 1 74 ? -13.133 18.25 14.805 1 97.94 74 VAL A N 1
ATOM 551 C CA . VAL A 1 74 ? -12.203 19.125 14.094 1 97.94 74 VAL A CA 1
ATOM 552 C C . VAL A 1 74 ? -11.633 20.172 15.062 1 97.94 74 VAL A C 1
ATOM 554 O O . VAL A 1 74 ? -12.383 20.922 15.672 1 97.94 74 VAL A O 1
ATOM 557 N N . LEU A 1 75 ? -10.352 20.125 15.242 1 98.06 75 LEU A N 1
ATOM 558 C CA . LEU A 1 75 ? -9.664 21.109 16.078 1 98.06 75 LEU A CA 1
ATOM 559 C C . LEU A 1 75 ? -8.859 22.078 15.227 1 98.06 75 LEU A C 1
ATOM 561 O O . LEU A 1 75 ? -7.926 21.688 14.531 1 98.06 75 LEU A O 1
ATOM 565 N N . VAL A 1 76 ? -9.211 23.344 15.25 1 97.81 76 VAL A N 1
ATOM 566 C CA . VAL A 1 76 ? -8.414 24.391 14.617 1 97.81 76 VAL A CA 1
ATOM 567 C C . VAL A 1 76 ? -7.375 24.922 15.602 1 97.81 76 VAL A C 1
ATOM 569 O O . VAL A 1 76 ? -7.719 25.625 16.562 1 97.81 76 VAL A O 1
ATOM 572 N N . LEU A 1 77 ? -6.141 24.547 15.344 1 98.06 77 LEU A N 1
ATOM 573 C CA . LEU A 1 77 ? -5.031 24.969 16.188 1 98.06 77 LEU A CA 1
ATOM 574 C C . LEU A 1 77 ? -4.52 26.344 15.773 1 98.06 77 LEU A C 1
ATOM 576 O O . LEU A 1 77 ? -3.736 26.453 14.828 1 98.06 77 LEU A O 1
ATOM 580 N N . TRP A 1 78 ? -4.93 27.391 16.516 1 97.5 78 TRP A N 1
ATOM 581 C CA . TRP A 1 78 ? -4.602 28.766 16.125 1 97.5 78 TRP A CA 1
ATOM 582 C C . TRP A 1 78 ? -3.254 29.188 16.688 1 97.5 78 TRP A C 1
ATOM 584 O O . TRP A 1 78 ? -3.141 29.484 17.891 1 97.5 78 TRP A O 1
ATOM 594 N N . GLY A 1 79 ? -2.252 29.281 15.805 1 95.62 79 GLY A N 1
ATOM 595 C CA . GLY A 1 79 ? -0.872 29.453 16.234 1 95.62 79 GLY A CA 1
ATOM 596 C C . GLY A 1 79 ? -0.415 30.906 16.203 1 95.62 79 GLY A C 1
ATOM 597 O O . GLY A 1 79 ? 0.779 31.172 16.078 1 95.62 79 GLY A O 1
ATOM 598 N N . ASN A 1 80 ? -1.275 31.875 16.188 1 95.62 80 ASN A N 1
ATOM 599 C CA . ASN A 1 80 ? -0.928 33.281 16.219 1 95.62 80 ASN A CA 1
ATOM 600 C C . ASN A 1 80 ? -1.374 33.938 17.531 1 95.62 80 ASN A C 1
ATOM 602 O O . ASN A 1 80 ? -2.455 34.531 17.594 1 95.62 80 ASN A O 1
ATOM 606 N N . PRO A 1 81 ? -0.456 34 18.484 1 94.19 81 PRO A N 1
ATOM 607 C CA . PRO A 1 81 ? -0.831 34.531 19.781 1 94.19 81 PRO A CA 1
ATOM 608 C C . PRO A 1 81 ? -1.107 36.031 19.734 1 94.19 81 PRO A C 1
ATOM 610 O O . PRO A 1 81 ? -1.667 36.594 20.688 1 94.19 81 PRO A O 1
ATOM 613 N N . SER A 1 82 ? -0.762 36.688 18.719 1 94.75 82 SER A N 1
ATOM 614 C CA . SER A 1 82 ? -0.958 38.125 18.609 1 94.75 82 SER A CA 1
ATOM 615 C C . SER A 1 82 ? -2.379 38.469 18.172 1 94.75 82 SER A C 1
ATOM 617 O O . SER A 1 82 ? -2.787 39.625 18.188 1 94.75 82 SER A O 1
ATOM 619 N N . THR A 1 83 ? -3.107 37.531 17.75 1 94.94 83 THR A N 1
ATOM 620 C CA . THR A 1 83 ? -4.488 37.75 17.344 1 94.94 83 THR A CA 1
ATOM 621 C C . THR A 1 83 ? -5.34 38.188 18.531 1 94.94 83 THR A C 1
ATOM 623 O O . THR A 1 83 ? -5.316 37.562 19.594 1 94.94 83 THR A O 1
ATOM 626 N N . PRO A 1 84 ? -6.109 39.25 18.344 1 94.38 84 PRO A N 1
ATOM 627 C CA . PRO A 1 84 ? -6.965 39.719 19.438 1 94.38 84 PRO A CA 1
ATOM 628 C C . PRO A 1 84 ? -7.992 38.656 19.859 1 94.38 84 PRO A C 1
ATOM 630 O O . PRO A 1 84 ? -8.523 37.938 19.031 1 94.38 84 PRO A O 1
ATOM 633 N N . LEU A 1 85 ? -8.219 38.688 21.109 1 92.44 85 LEU A N 1
ATOM 634 C CA . LEU A 1 85 ? -9.117 37.688 21.703 1 92.44 85 LEU A CA 1
ATOM 635 C C . LEU A 1 85 ? -10.508 37.781 21.078 1 92.44 85 LEU A C 1
ATOM 637 O O . LEU A 1 85 ? -11.172 36.75 20.891 1 92.44 85 LEU A O 1
ATOM 641 N N . ASP A 1 86 ? -10.945 38.969 20.75 1 93.56 86 ASP A N 1
ATOM 642 C CA . ASP A 1 86 ? -12.266 39.125 20.156 1 93.56 86 ASP A CA 1
ATOM 643 C C . ASP A 1 86 ? -12.359 38.438 18.812 1 93.56 86 ASP A C 1
ATOM 645 O O . ASP A 1 86 ? -13.406 37.875 18.469 1 93.56 86 ASP A O 1
ATOM 649 N N . VAL A 1 87 ? -11.273 38.469 18.078 1 92.62 87 VAL A N 1
ATOM 650 C CA . VAL A 1 87 ? -11.219 37.812 16.781 1 92.62 87 VAL A CA 1
ATOM 651 C C . VAL A 1 87 ? -11.273 36.281 16.984 1 92.62 87 VAL A C 1
ATOM 653 O O . VAL A 1 87 ? -12.016 35.594 16.297 1 92.62 87 VAL A O 1
ATOM 656 N N . ILE A 1 88 ? -10.562 35.812 17.953 1 93.69 88 ILE A N 1
ATOM 657 C CA . ILE A 1 88 ? -10.523 34.375 18.25 1 93.69 88 ILE A CA 1
ATOM 658 C C . ILE A 1 88 ? -11.906 33.906 18.703 1 93.69 88 ILE A C 1
ATOM 660 O O . ILE A 1 88 ? -12.375 32.844 18.281 1 93.69 88 ILE A O 1
ATOM 664 N N . ASN A 1 89 ? -12.547 34.688 19.516 1 93.69 89 ASN A N 1
ATOM 665 C CA . ASN A 1 89 ? -13.883 34.344 20 1 93.69 89 ASN A CA 1
ATOM 666 C C . ASN A 1 89 ? -14.898 34.312 18.875 1 93.69 89 ASN A C 1
ATOM 668 O O . ASN A 1 89 ? -15.758 33.438 18.828 1 93.69 89 ASN A O 1
ATOM 672 N N . ARG A 1 90 ? -14.828 35.25 18.047 1 92.94 90 ARG A N 1
ATOM 673 C CA . ARG A 1 90 ? -15.719 35.281 16.891 1 92.94 90 ARG A CA 1
ATOM 674 C C . ARG A 1 90 ? -15.477 34.062 15.984 1 92.94 90 ARG A C 1
ATOM 676 O O . ARG A 1 90 ? -16.422 33.438 15.508 1 92.94 90 ARG A O 1
ATOM 683 N N . LEU A 1 91 ? -14.211 33.812 15.766 1 91.94 91 LEU A N 1
ATOM 684 C CA . LEU A 1 91 ? -13.844 32.656 14.969 1 91.94 91 LEU A CA 1
ATOM 685 C C . LEU A 1 91 ? -14.414 31.375 15.578 1 91.94 91 LEU A C 1
ATOM 687 O O . LEU A 1 91 ? -14.977 30.547 14.867 1 91.94 91 LEU A O 1
ATOM 691 N N . SER A 1 92 ? -14.273 31.219 16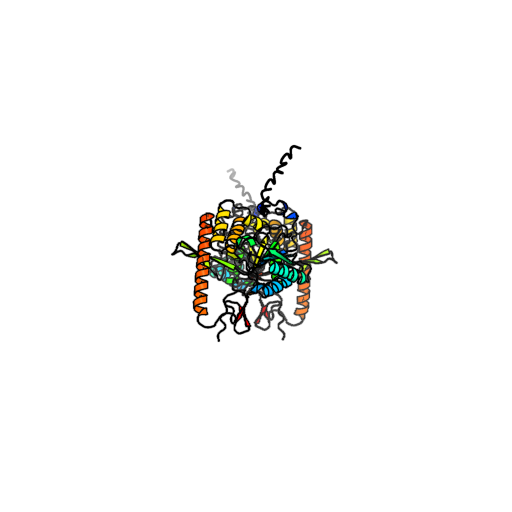.844 1 93.56 92 SER A N 1
ATOM 692 C CA . SER A 1 92 ? -14.773 30.047 17.562 1 93.56 92 SER A CA 1
ATOM 693 C C . SER A 1 92 ? -16.281 29.891 17.391 1 93.56 92 SER A C 1
ATOM 695 O O . SER A 1 92 ? -16.766 28.797 17.125 1 93.56 92 SER A O 1
ATOM 697 N N . ARG A 1 93 ? -16.984 30.984 17.547 1 91.69 93 ARG A N 1
ATOM 698 C CA . ARG A 1 93 ? -18.438 30.969 17.391 1 91.69 93 ARG A CA 1
ATOM 699 C C . ARG A 1 93 ? -18.828 30.609 15.969 1 91.69 93 ARG A C 1
ATOM 701 O O . ARG A 1 93 ? -19.734 29.797 15.75 1 91.69 93 ARG A O 1
ATOM 708 N N . ASP A 1 94 ? -18.172 31.219 15.062 1 90.19 94 ASP A N 1
ATOM 709 C CA . ASP A 1 94 ? -18.469 30.984 13.648 1 90.19 94 ASP A CA 1
ATOM 710 C C . ASP A 1 94 ? -18.234 29.531 13.266 1 90.19 94 ASP A C 1
ATOM 712 O O . ASP A 1 94 ? -19.047 28.922 12.562 1 90.19 94 ASP A O 1
ATOM 716 N N . LEU A 1 95 ? -17.141 29 13.727 1 91.12 95 LEU A N 1
ATOM 717 C CA . LEU A 1 95 ? -16.781 27.625 13.375 1 91.12 95 LEU A CA 1
ATOM 718 C C . LEU A 1 95 ? -17.703 26.625 14.062 1 91.12 95 LEU A C 1
ATOM 720 O O . LEU A 1 95 ? -18.062 25.609 13.477 1 91.12 95 LEU A O 1
ATOM 724 N N . SER A 1 96 ? -18.062 26.938 15.273 1 87.25 96 SER A N 1
ATOM 725 C CA . SER A 1 96 ? -18.984 26.062 15.984 1 87.25 96 SER A CA 1
ATOM 726 C C . SER A 1 96 ? -20.344 26 15.281 1 87.25 96 SER A C 1
ATOM 728 O O . SER A 1 96 ? -20.984 24.953 15.258 1 87.25 96 SER A O 1
ATOM 730 N N . SER A 1 97 ? -20.688 27.062 14.711 1 85.62 97 SER A N 1
ATOM 731 C CA . SER A 1 97 ? -21.969 27.141 14.016 1 85.62 97 SER A CA 1
ATOM 732 C C . SER A 1 97 ? -21.891 26.484 12.641 1 85.62 97 SER A C 1
ATOM 734 O O . SER A 1 97 ? -22.922 26.125 12.062 1 85.62 97 SER A O 1
ATOM 736 N N . ALA A 1 98 ? -20.734 26.391 12.133 1 80.44 98 ALA A N 1
ATOM 737 C CA . ALA A 1 98 ? -20.516 25.844 10.797 1 80.44 98 ALA A CA 1
ATOM 738 C C . ALA A 1 98 ? -20.562 24.312 10.812 1 80.44 98 ALA A C 1
ATOM 740 O O . ALA A 1 98 ? -20.625 23.688 9.758 1 80.44 98 ALA A O 1
ATOM 741 N N . SER A 1 99 ? -20.562 23.734 11.992 1 76.69 99 SER A N 1
ATOM 742 C CA . SER A 1 99 ? -20.609 22.281 12.102 1 76.69 99 SER A CA 1
ATOM 743 C C . SER A 1 99 ? -22 21.75 11.789 1 76.69 99 SER A C 1
ATOM 745 O O . SER A 1 99 ? -22.953 22.031 12.508 1 76.69 99 SER A O 1
ATOM 747 N N . PHE A 1 100 ? -22.188 21.297 10.633 1 69.88 100 PHE A N 1
ATOM 748 C CA . PHE A 1 100 ? -23.484 20.75 10.258 1 69.88 100 PHE A CA 1
ATOM 749 C C . PHE A 1 100 ? -23.5 19.234 10.422 1 69.88 100 PHE A C 1
ATOM 751 O O . PHE A 1 100 ? -24.547 18.609 10.266 1 69.88 100 PHE A O 1
ATOM 758 N N . GLY A 1 101 ? -22.344 18.781 10.797 1 71.25 101 GLY A N 1
ATOM 759 C CA . GLY A 1 101 ? -22.266 17.344 10.922 1 71.25 101 GLY A CA 1
ATOM 760 C C . GLY A 1 101 ? -22.094 16.875 12.352 1 71.25 101 GLY A C 1
ATOM 761 O O . GLY A 1 101 ? -22.312 17.625 13.297 1 71.25 101 GLY A O 1
ATOM 762 N N . PRO A 1 102 ? -21.859 15.656 12.5 1 79.5 102 PRO A N 1
ATOM 763 C CA . PRO A 1 102 ? -21.75 15.008 13.805 1 79.5 102 PRO A CA 1
ATOM 764 C C . PRO A 1 102 ? -20.5 15.445 14.578 1 79.5 102 PRO A C 1
ATOM 766 O O . PRO A 1 102 ? -20.469 15.375 15.805 1 79.5 102 PRO A O 1
ATOM 769 N N . ALA A 1 103 ? -19.594 15.977 13.859 1 91.31 103 ALA A N 1
ATOM 770 C CA . ALA A 1 103 ? -18.328 16.312 14.516 1 91.31 103 ALA A CA 1
ATOM 771 C C . ALA A 1 103 ? -18.297 17.781 14.93 1 91.31 103 ALA A C 1
ATOM 773 O O . ALA A 1 103 ? -18.625 18.656 14.133 1 91.31 103 ALA A O 1
ATOM 774 N N . ALA A 1 104 ? -17.922 18.047 16.078 1 93.56 104 ALA A N 1
ATOM 775 C CA . ALA A 1 104 ? -17.797 19.406 16.562 1 93.56 104 ALA A CA 1
ATOM 776 C C . ALA A 1 104 ? -16.516 20.062 16.047 1 93.56 104 ALA A C 1
ATOM 778 O O . ALA A 1 104 ? -15.508 19.391 15.828 1 93.56 104 ALA A O 1
ATOM 779 N N . ILE A 1 105 ? -16.625 21.328 15.82 1 96.62 105 ILE A N 1
ATOM 780 C CA . ILE A 1 105 ? -15.461 22.141 15.453 1 96.62 105 ILE A CA 1
ATOM 781 C C . ILE A 1 105 ? -15.07 23.047 16.625 1 96.62 105 ILE A C 1
ATOM 783 O O . ILE A 1 105 ? -15.922 23.734 17.188 1 96.62 105 ILE A O 1
ATOM 787 N N . SER A 1 106 ? -13.867 23 17.016 1 96 106 SER A N 1
ATOM 788 C CA . SER A 1 106 ? -13.383 23.844 18.094 1 96 106 SER A CA 1
ATOM 789 C C . SER A 1 106 ? -12.109 24.578 17.703 1 96 106 SER A C 1
ATOM 791 O O . SER A 1 106 ? -11.32 24.078 16.891 1 96 106 SER A O 1
ATOM 793 N N . VAL A 1 107 ? -11.945 25.781 18.234 1 96.56 107 VAL A N 1
ATOM 794 C CA . VAL A 1 107 ? -10.727 26.562 18.062 1 96.56 107 VAL A CA 1
ATOM 795 C C . VAL A 1 107 ? -9.859 26.453 19.312 1 96.56 107 VAL A C 1
ATOM 797 O O . VAL A 1 107 ? -10.336 26.672 20.422 1 96.56 107 VAL A O 1
ATOM 800 N N . ILE A 1 108 ? -8.633 26.031 19.125 1 96 108 ILE A N 1
ATOM 801 C CA . ILE A 1 108 ? -7.68 25.922 20.234 1 96 108 ILE A CA 1
ATOM 802 C C . ILE A 1 108 ? -6.578 26.969 20.062 1 96 108 ILE A C 1
ATOM 804 O O . ILE A 1 108 ? -5.621 26.766 19.312 1 96 108 ILE A O 1
ATOM 808 N N . PRO A 1 109 ? -6.664 28.094 20.859 1 95.38 109 PRO A N 1
ATOM 809 C CA . PRO A 1 109 ? -5.566 29.062 20.797 1 95.38 109 PRO A CA 1
ATOM 810 C C . PRO A 1 109 ? -4.258 28.5 21.359 1 95.38 109 PRO A C 1
ATOM 812 O O . PRO A 1 109 ? -4.254 27.859 22.406 1 95.38 109 PRO A O 1
ATOM 815 N N . GLN A 1 110 ? -3.225 28.688 20.625 1 93.44 110 GLN A N 1
ATOM 816 C CA . GLN A 1 110 ? -1.911 28.234 21.078 1 93.44 110 GLN A CA 1
ATOM 817 C C . GLN A 1 110 ? -1.113 29.406 21.656 1 93.44 110 GLN A C 1
ATOM 819 O O . GLN A 1 110 ? -1.269 30.547 21.234 1 93.44 110 GLN A O 1
ATOM 824 N N . SER A 1 111 ? -0.188 29.094 22.594 1 91.44 111 SER A N 1
ATOM 825 C CA . SER A 1 111 ? 0.537 30.125 23.328 1 91.44 111 SER A CA 1
ATOM 826 C C . SER A 1 111 ? 1.809 30.547 22.594 1 91.44 111 SER A C 1
ATOM 828 O O . SER A 1 111 ? 2.453 31.516 22.969 1 91.44 111 SER A O 1
ATOM 830 N N . SER A 1 112 ? 2.154 29.766 21.578 1 93.25 112 SER A N 1
ATOM 831 C CA . SER A 1 112 ? 3.393 30.047 20.859 1 93.25 112 SER A CA 1
ATOM 832 C C . SER A 1 112 ? 3.189 29.938 19.359 1 93.25 112 SER A C 1
ATOM 834 O O . SER A 1 112 ? 2.197 29.375 18.891 1 93.25 112 SER A O 1
ATOM 836 N N . THR A 1 113 ? 4.121 30.609 18.625 1 95.06 113 THR A N 1
ATOM 837 C CA . THR A 1 113 ? 4.105 30.531 17.172 1 95.06 113 THR A CA 1
ATOM 838 C C . THR A 1 113 ? 4.895 29.312 16.688 1 95.06 113 THR A C 1
ATOM 840 O O . THR A 1 113 ? 5.074 29.125 15.484 1 95.06 113 THR A O 1
ATOM 843 N N . SER A 1 114 ? 5.371 28.516 17.641 1 97.25 114 SER A N 1
ATOM 844 C CA . SER A 1 114 ? 6.211 27.375 17.297 1 97.25 114 SER A CA 1
ATOM 845 C C . SER A 1 114 ? 5.473 26.406 16.375 1 97.25 114 SER A C 1
ATOM 847 O O . SER A 1 114 ? 4.328 26.031 16.656 1 97.25 114 SER A O 1
ATOM 849 N N . LEU A 1 115 ? 6.16 25.922 15.352 1 97.62 115 LEU A N 1
ATOM 850 C CA . LEU A 1 115 ? 5.574 24.922 14.461 1 97.62 115 LEU A CA 1
ATOM 851 C C . LEU A 1 115 ? 5.473 23.562 15.141 1 97.62 115 LEU A C 1
ATOM 853 O O . LEU A 1 115 ? 4.691 22.703 14.719 1 97.62 115 LEU A O 1
ATOM 857 N N . ASN A 1 116 ? 6.215 23.375 16.25 1 98.06 116 ASN A N 1
ATOM 858 C CA . ASN A 1 116 ? 6.141 22.141 17.016 1 98.06 116 ASN A CA 1
ATOM 859 C C . ASN A 1 116 ? 4.77 21.953 17.656 1 98.06 116 ASN A C 1
ATOM 861 O O . ASN A 1 116 ? 4.344 20.828 17.906 1 98.06 116 ASN A O 1
ATOM 865 N N . SER A 1 117 ? 4.055 23.016 17.844 1 97.19 117 SER A N 1
ATOM 866 C CA . SER A 1 117 ? 2.83 23 18.641 1 97.19 117 SER A CA 1
ATOM 867 C C . SER A 1 117 ? 1.723 22.219 17.938 1 97.19 117 SER A C 1
ATOM 869 O O . SER A 1 117 ? 0.769 21.781 18.578 1 97.19 117 SER A O 1
ATOM 871 N N . ARG A 1 118 ? 1.836 22.078 16.656 1 97.56 118 ARG A N 1
ATOM 872 C CA . ARG A 1 118 ? 0.789 21.359 15.93 1 97.56 118 ARG A CA 1
ATOM 873 C C . ARG A 1 118 ? 0.759 19.891 16.328 1 97.56 118 ARG A C 1
ATOM 875 O O . ARG A 1 118 ? -0.226 19.188 16.062 1 97.56 118 ARG A O 1
ATOM 882 N N . PHE A 1 119 ? 1.901 19.391 16.953 1 98.31 119 PHE A N 1
ATOM 883 C CA . PHE A 1 119 ? 1.991 17.969 17.297 1 98.31 119 PHE A CA 1
ATOM 884 C C . PHE A 1 119 ? 1.804 17.766 18.797 1 98.31 119 PHE A C 1
ATOM 886 O O . PHE A 1 119 ? 2.037 16.672 19.312 1 98.31 119 PHE A O 1
ATOM 893 N N . LEU A 1 120 ? 1.391 18.766 19.562 1 96.81 120 LEU A N 1
ATOM 894 C CA . LEU A 1 120 ? 1.147 18.594 20.984 1 96.81 120 LEU A CA 1
ATOM 895 C C . LEU A 1 120 ? 0.003 17.609 21.234 1 96.81 120 LEU A C 1
ATOM 897 O O . LEU A 1 120 ? -1.032 17.688 20.562 1 96.81 120 LEU A O 1
ATOM 901 N N . PRO A 1 121 ? 0.272 16.672 22.156 1 95.81 121 PRO A N 1
ATOM 902 C CA . PRO A 1 121 ? -0.875 15.867 22.562 1 95.81 121 PRO A CA 1
ATOM 903 C C . PRO A 1 121 ? -1.937 16.672 23.312 1 95.81 121 PRO A C 1
ATOM 905 O O . PRO A 1 121 ? -1.605 17.625 24.031 1 95.81 121 PRO A O 1
ATOM 908 N N . ARG A 1 122 ? -3.23 16.344 23.125 1 94.19 122 ARG A N 1
ATOM 909 C CA . ARG A 1 122 ? -4.332 17.125 23.688 1 94.19 122 ARG A CA 1
ATOM 910 C C . ARG A 1 122 ? -5.43 16.219 24.219 1 94.19 122 ARG A C 1
ATOM 912 O O . ARG A 1 122 ? -5.703 15.156 23.641 1 94.19 122 ARG A O 1
ATOM 919 N N . ARG A 1 123 ? -6.098 16.734 25.203 1 92.81 123 ARG A N 1
ATOM 920 C CA . ARG A 1 123 ? -7.18 15.977 25.828 1 92.81 123 ARG A CA 1
ATOM 921 C C . ARG A 1 123 ? -8.375 15.859 24.875 1 92.81 123 ARG A C 1
ATOM 923 O O . ARG A 1 123 ? -9.117 14.883 24.938 1 92.81 123 ARG A O 1
ATOM 930 N N . GLU A 1 124 ? -8.484 16.844 24.031 1 93.94 124 GLU A N 1
ATOM 931 C CA . GLU A 1 124 ? -9.617 16.906 23.109 1 93.94 124 GLU A CA 1
ATOM 932 C C . GLU A 1 124 ? -9.547 15.781 22.078 1 93.94 124 GLU A C 1
ATOM 934 O O . GLU A 1 124 ? -10.547 15.461 21.438 1 93.94 124 GLU A O 1
ATOM 939 N N . ILE A 1 125 ? -8.352 15.188 21.891 1 96.44 125 ILE A N 1
ATOM 940 C CA . ILE A 1 125 ? -8.188 14.109 20.922 1 96.44 125 ILE A CA 1
ATOM 941 C C . ILE A 1 125 ? -8.625 12.781 21.547 1 96.44 125 ILE A C 1
ATOM 943 O O . ILE A 1 125 ? -8 12.305 22.5 1 96.44 125 ILE A O 1
ATOM 947 N N . LYS A 1 126 ? -9.648 12.156 21 1 95.81 126 LYS A N 1
ATOM 948 C CA . LYS A 1 126 ? -10.219 10.938 21.562 1 95.81 126 LYS A CA 1
ATOM 949 C C . LYS A 1 126 ? -10.141 9.781 20.578 1 95.81 126 LYS A C 1
ATOM 951 O O . LYS A 1 126 ? -10.875 8.797 20.703 1 95.81 126 LYS A O 1
ATOM 956 N N . THR A 1 127 ? -9.336 9.945 19.578 1 97.69 127 THR A N 1
ATOM 957 C CA . THR A 1 127 ? -9.234 8.93 18.531 1 97.69 127 THR A CA 1
ATOM 958 C C . THR A 1 127 ? -7.809 8.375 18.453 1 97.69 127 THR A C 1
ATOM 960 O O . THR A 1 127 ? -6.855 9.047 18.844 1 97.69 127 THR A O 1
ATOM 963 N N . ARG A 1 128 ? -7.672 7.16 17.938 1 97.31 128 ARG A N 1
ATOM 964 C CA . ARG A 1 128 ? -6.371 6.508 17.781 1 97.31 128 ARG A CA 1
ATOM 965 C C . ARG A 1 128 ? -5.555 7.16 16.672 1 97.31 128 ARG A C 1
ATOM 967 O O . ARG A 1 128 ? -4.328 7.035 16.656 1 97.31 128 ARG A O 1
ATOM 974 N N . ALA A 1 129 ? -6.258 7.836 15.797 1 98.19 129 ALA A N 1
ATOM 975 C CA . ALA A 1 129 ? -5.598 8.508 14.68 1 98.19 129 ALA A CA 1
ATOM 976 C C . ALA A 1 129 ? -5.98 9.984 14.617 1 98.19 129 ALA A C 1
ATOM 978 O O . ALA A 1 129 ? -7.066 10.367 15.055 1 98.19 129 ALA A O 1
ATOM 979 N N . VAL A 1 130 ? -5.035 10.758 14.07 1 98.75 130 VAL A N 1
ATOM 980 C CA . VAL A 1 130 ? -5.316 12.164 13.773 1 98.75 130 VAL A CA 1
ATOM 981 C C . VAL A 1 130 ? -4.938 12.477 12.328 1 98.75 130 VAL A C 1
ATOM 983 O O . VAL A 1 130 ? -4.023 11.859 11.773 1 98.75 130 VAL A O 1
ATOM 986 N N . LEU A 1 131 ? -5.688 13.305 11.727 1 98.81 131 LEU A N 1
ATOM 987 C CA . LEU A 1 131 ? -5.324 13.945 10.469 1 98.81 131 LEU A CA 1
ATOM 988 C C . LEU A 1 131 ? -4.781 15.344 10.711 1 98.81 131 LEU A C 1
ATOM 990 O O . LEU A 1 131 ? -5.516 16.234 11.148 1 98.81 131 LEU A O 1
ATOM 994 N N . VAL A 1 132 ? -3.506 15.484 10.453 1 98.75 132 VAL A N 1
ATOM 995 C CA . VAL A 1 132 ? -2.867 16.797 10.5 1 98.75 132 VAL A CA 1
ATOM 996 C C . VAL A 1 132 ? -2.902 17.438 9.117 1 98.75 132 VAL A C 1
ATOM 998 O O . VAL A 1 132 ? -2.428 16.859 8.141 1 98.75 132 VAL A O 1
ATOM 1001 N N . CYS A 1 133 ? -3.465 18.641 9.031 1 97.25 133 CYS A N 1
ATOM 1002 C CA . CYS A 1 133 ? -3.5 19.266 7.715 1 97.25 133 CYS A CA 1
ATOM 1003 C C . CYS A 1 133 ? -3.285 20.766 7.816 1 97.25 133 CYS A C 1
ATOM 1005 O O . CYS A 1 133 ? -3.449 21.359 8.891 1 97.25 133 CYS A O 1
ATOM 1007 N N . ASP A 1 134 ? -2.842 21.375 6.738 1 96.5 134 ASP A N 1
ATOM 1008 C CA . ASP A 1 134 ? -2.684 22.812 6.625 1 96.5 134 ASP A CA 1
ATOM 1009 C C . ASP A 1 134 ? -4.023 23.5 6.363 1 96.5 134 ASP A C 1
ATOM 1011 O O . ASP A 1 134 ? -5.008 22.844 6.027 1 96.5 134 ASP A O 1
ATOM 1015 N N . ASP A 1 135 ? -4.031 24.812 6.527 1 96.38 135 ASP A N 1
ATOM 1016 C CA . ASP A 1 135 ? -5.266 25.578 6.441 1 96.38 135 ASP A CA 1
ATOM 1017 C C . ASP A 1 135 ? -5.52 26.062 5.012 1 96.38 135 ASP A C 1
ATOM 1019 O O . ASP A 1 135 ? -6.398 26.891 4.773 1 96.38 135 ASP A O 1
ATOM 1023 N N . ASP A 1 136 ? -4.715 25.531 4.047 1 96.19 136 ASP A N 1
ATOM 1024 C CA . ASP A 1 136 ? -4.867 26.031 2.684 1 96.19 136 ASP A CA 1
ATOM 1025 C C . ASP A 1 136 ? -4.996 24.891 1.689 1 96.19 136 ASP A C 1
ATOM 1027 O O . ASP A 1 136 ? -4.781 25.062 0.489 1 96.19 136 ASP A O 1
ATOM 1031 N N . VAL A 1 137 ? -5.258 23.672 2.178 1 96.12 137 VAL A N 1
ATOM 1032 C CA . VAL A 1 137 ? -5.43 22.516 1.299 1 96.12 137 VAL A CA 1
ATOM 1033 C C . VAL A 1 137 ? -6.816 21.922 1.508 1 96.12 137 VAL A C 1
ATOM 1035 O O . VAL A 1 137 ? -7.188 21.578 2.633 1 96.12 137 VAL A O 1
ATOM 1038 N N . GLU A 1 138 ? -7.523 21.828 0.464 1 96.69 138 GLU A N 1
ATOM 1039 C CA . GLU A 1 138 ? -8.852 21.219 0.467 1 96.69 138 GLU A CA 1
ATOM 1040 C C . GLU A 1 138 ? -8.828 19.859 -0.22 1 96.69 138 GLU A C 1
ATOM 1042 O O . GLU A 1 138 ? -8.477 19.75 -1.396 1 96.69 138 GLU A O 1
ATOM 1047 N N . VAL A 1 139 ? -9.234 18.828 0.518 1 97 139 VAL A N 1
ATOM 1048 C CA . VAL A 1 139 ? -9.258 17.469 -0.015 1 97 139 VAL A CA 1
ATOM 1049 C C . VAL A 1 139 ? -10.688 16.938 -0.016 1 97 139 VAL A C 1
ATOM 1051 O O . VAL A 1 139 ? -11.438 17.141 0.94 1 97 139 VAL A O 1
ATOM 1054 N N . ASP A 1 140 ? -11.07 16.281 -1.104 1 96.44 140 ASP A N 1
ATOM 1055 C CA . ASP A 1 140 ? -12.422 15.734 -1.177 1 96.44 140 ASP A CA 1
ATOM 1056 C C . ASP A 1 140 ? -12.633 14.656 -0.118 1 96.44 140 ASP A C 1
ATOM 1058 O O . ASP A 1 140 ? -11.695 13.938 0.236 1 96.44 140 ASP A O 1
ATOM 1062 N N . LEU A 1 141 ? -13.852 14.516 0.323 1 94.69 141 LEU A N 1
ATOM 1063 C CA . LEU A 1 141 ? -14.195 13.672 1.46 1 94.69 141 LEU A CA 1
ATOM 1064 C C . LEU A 1 141 ? -13.914 12.211 1.157 1 94.69 141 LEU A C 1
ATOM 1066 O O . LEU A 1 141 ? -13.469 11.461 2.035 1 94.69 141 LEU A O 1
ATOM 1070 N N . ARG A 1 142 ? -14.156 11.75 -0.026 1 95.56 142 ARG A N 1
ATOM 1071 C CA . ARG A 1 142 ? -13.914 10.359 -0.397 1 95.56 142 ARG A CA 1
ATOM 1072 C C . ARG A 1 142 ? -12.438 10 -0.234 1 95.56 142 ARG A C 1
ATOM 1074 O O . ARG A 1 142 ? -12.109 8.906 0.225 1 95.56 142 ARG A O 1
ATOM 1081 N N . SER A 1 143 ? -11.609 10.93 -0.654 1 97.31 143 SER A N 1
ATOM 1082 C CA . SER A 1 143 ? -10.172 10.711 -0.521 1 97.31 143 SER A CA 1
ATOM 1083 C C . SER A 1 143 ? -9.758 10.672 0.945 1 97.31 143 SER A C 1
ATOM 1085 O O . SER A 1 143 ? -8.875 9.898 1.324 1 97.31 143 SER A O 1
ATOM 1087 N N . VAL A 1 144 ? -10.367 11.453 1.781 1 97.94 144 VAL A N 1
ATOM 1088 C CA . VAL A 1 144 ? -10.086 11.453 3.213 1 97.94 144 VAL A CA 1
ATOM 1089 C C . VAL A 1 144 ? -10.469 10.109 3.816 1 97.94 144 VAL A C 1
ATOM 1091 O O . VAL A 1 144 ? -9.688 9.516 4.566 1 97.94 144 VAL A O 1
ATOM 1094 N N . GLU A 1 145 ? -11.609 9.672 3.488 1 97.25 145 GLU A N 1
ATOM 1095 C CA . GLU A 1 145 ? -12.094 8.391 3.998 1 97.25 145 GLU A CA 1
ATOM 1096 C C . GLU A 1 145 ? -11.211 7.238 3.531 1 97.25 145 GLU A C 1
ATOM 1098 O O . GLU A 1 145 ? -10.922 6.324 4.305 1 97.25 145 GLU A O 1
ATOM 1103 N N . PHE A 1 146 ? -10.805 7.281 2.293 1 97.38 146 PHE A N 1
ATOM 1104 C CA . PHE A 1 146 ? -9.914 6.262 1.752 1 97.38 146 PHE A CA 1
ATOM 1105 C C . PHE A 1 146 ? -8.578 6.27 2.486 1 97.38 146 PHE A C 1
ATOM 1107 O O . PHE A 1 146 ? -8.07 5.219 2.873 1 97.38 146 PHE A O 1
ATOM 1114 N N . ALA A 1 147 ? -8.023 7.461 2.662 1 98.44 147 ALA A N 1
ATOM 1115 C CA . ALA A 1 147 ? -6.766 7.574 3.393 1 98.44 147 ALA A CA 1
ATOM 1116 C C . ALA A 1 147 ? -6.887 6.988 4.797 1 98.44 147 ALA A C 1
ATOM 1118 O O . ALA A 1 147 ? -5.98 6.301 5.27 1 98.44 147 ALA A O 1
ATOM 1119 N N . PHE A 1 148 ? -8.023 7.227 5.477 1 98.38 148 PHE A N 1
ATOM 1120 C CA . PHE A 1 148 ? -8.258 6.695 6.812 1 98.38 148 PHE A CA 1
ATOM 1121 C C . PHE A 1 148 ? -8.336 5.176 6.785 1 98.38 148 PHE A C 1
ATOM 1123 O O . PHE A 1 148 ? -7.828 4.504 7.688 1 98.38 148 PHE A O 1
ATOM 1130 N N . LYS A 1 149 ? -8.945 4.664 5.797 1 96.5 149 LYS A N 1
ATOM 1131 C CA . LYS A 1 149 ? -9.016 3.215 5.637 1 96.5 149 LYS A CA 1
ATOM 1132 C C . LYS A 1 149 ? -7.621 2.611 5.473 1 96.5 149 LYS A C 1
ATOM 1134 O O . LYS A 1 149 ? -7.328 1.557 6.039 1 96.5 149 LYS A O 1
ATOM 1139 N N . ILE A 1 150 ? -6.785 3.244 4.68 1 97.31 150 ILE A N 1
ATOM 1140 C CA . ILE A 1 150 ? -5.422 2.77 4.477 1 97.31 150 ILE A CA 1
ATOM 1141 C C . ILE A 1 150 ? -4.648 2.844 5.793 1 97.31 150 ILE A C 1
ATOM 1143 O O . ILE A 1 150 ? -3.873 1.939 6.113 1 97.31 150 ILE A O 1
ATOM 1147 N N . TRP A 1 151 ? -4.906 3.887 6.543 1 97.75 151 TRP A N 1
ATOM 1148 C CA . TRP A 1 151 ? -4.258 3.986 7.848 1 97.75 151 TRP A CA 1
ATOM 1149 C C . TRP A 1 151 ? -4.68 2.834 8.758 1 97.75 151 TRP A C 1
ATOM 1151 O O . TRP A 1 151 ? -3.846 2.248 9.453 1 97.75 151 TRP A O 1
ATOM 1161 N N . ALA A 1 152 ? -5.91 2.518 8.781 1 95.19 152 ALA A N 1
ATOM 1162 C CA . ALA A 1 152 ? -6.418 1.451 9.641 1 95.19 152 ALA A CA 1
ATOM 1163 C C . ALA A 1 152 ? -5.715 0.13 9.352 1 95.19 152 ALA A C 1
ATOM 1165 O O . ALA A 1 152 ? -5.527 -0.694 10.25 1 95.19 152 ALA A O 1
ATOM 1166 N N . SER A 1 153 ? -5.23 -0.007 8.094 1 92.06 153 SER A N 1
ATOM 1167 C CA . SER A 1 153 ? -4.52 -1.216 7.695 1 92.06 153 SER A CA 1
ATOM 1168 C C . SER A 1 153 ? -3.025 -1.095 7.977 1 92.06 153 SER A C 1
ATOM 1170 O O . SER A 1 153 ? -2.295 -2.086 7.914 1 92.06 153 SER A O 1
ATOM 1172 N N . ASN A 1 154 ? -2.594 0.115 8.219 1 93.19 154 ASN A N 1
ATOM 1173 C CA . ASN A 1 154 ? -1.2 0.431 8.508 1 93.19 154 ASN A CA 1
ATOM 1174 C C . ASN A 1 154 ? -1.078 1.417 9.664 1 93.19 154 ASN A C 1
ATOM 1176 O O . ASN A 1 154 ? -0.522 2.504 9.508 1 93.19 154 ASN A O 1
ATOM 1180 N N . PRO A 1 155 ? -1.441 1.048 10.82 1 94.5 155 PRO A N 1
ATOM 1181 C CA . PRO A 1 155 ? -1.676 2.025 11.883 1 94.5 155 PRO A CA 1
ATOM 1182 C C . PRO A 1 155 ? -0.382 2.625 12.43 1 94.5 155 PRO A C 1
ATOM 1184 O O . PRO A 1 155 ? -0.413 3.65 13.109 1 94.5 155 PRO A O 1
ATOM 1187 N N . ASP A 1 156 ? 0.749 2.053 12.117 1 95.62 156 ASP A N 1
ATOM 1188 C CA . ASP A 1 156 ? 2.002 2.564 12.664 1 95.62 156 ASP A CA 1
ATOM 1189 C C . ASP A 1 156 ? 2.701 3.482 11.664 1 95.62 156 ASP A C 1
ATOM 1191 O O . ASP A 1 156 ? 3.732 4.082 11.977 1 95.62 156 ASP A O 1
ATOM 1195 N N . ARG A 1 157 ? 2.139 3.617 10.469 1 97.44 157 ARG A N 1
ATOM 1196 C CA . ARG A 1 157 ? 2.811 4.379 9.422 1 97.44 157 ARG A CA 1
ATOM 1197 C C . ARG A 1 157 ? 2.156 5.742 9.234 1 97.44 157 ARG A C 1
ATOM 1199 O O . ARG A 1 157 ? 1.015 5.953 9.648 1 97.44 157 ARG A O 1
ATOM 1206 N N . LEU A 1 158 ? 2.967 6.633 8.672 1 98.75 158 LEU A N 1
ATOM 1207 C CA . LEU A 1 158 ? 2.389 7.883 8.195 1 98.75 158 LEU A CA 1
ATOM 1208 C C . LEU A 1 158 ? 1.667 7.672 6.867 1 98.75 158 LEU A C 1
ATOM 1210 O O . LEU A 1 158 ? 2.197 7.02 5.961 1 98.75 158 LEU A O 1
ATOM 1214 N N . ILE A 1 159 ? 0.48 8.164 6.785 1 98.81 159 ILE A N 1
ATOM 1215 C CA . ILE A 1 159 ? -0.294 8.141 5.547 1 98.81 159 ILE A CA 1
ATOM 1216 C C . ILE A 1 159 ? -0.522 9.57 5.055 1 98.81 159 ILE A C 1
ATOM 1218 O O . ILE A 1 159 ? -0.819 10.461 5.848 1 98.81 159 ILE A O 1
ATOM 1222 N N . GLY A 1 160 ? -0.384 9.82 3.766 1 98.69 160 GLY A N 1
ATOM 1223 C CA . GLY A 1 160 ? -0.638 11.172 3.311 1 98.69 160 GLY A CA 1
ATOM 1224 C C . GLY A 1 160 ? -0.724 11.289 1.8 1 98.69 160 GLY A C 1
ATOM 1225 O O . GLY A 1 160 ? -0.746 10.281 1.095 1 98.69 160 GLY A O 1
ATOM 1226 N N . LEU A 1 161 ? -0.83 12.547 1.297 1 98.25 161 LEU A N 1
ATOM 1227 C CA . LEU A 1 161 ? -1.083 12.812 -0.115 1 98.25 161 LEU A CA 1
ATOM 1228 C C . LEU A 1 161 ? 0.119 13.492 -0.764 1 98.25 161 LEU A C 1
ATOM 1230 O O . LEU A 1 161 ? 0.235 13.516 -1.991 1 98.25 161 LEU A O 1
ATOM 1234 N N . PHE A 1 162 ? 0.972 14.086 0.057 1 97.62 162 PHE A N 1
ATOM 1235 C CA . PHE A 1 162 ? 2.086 14.875 -0.451 1 97.62 162 PHE A CA 1
ATOM 1236 C C . PHE A 1 162 ? 3.412 14.352 0.079 1 97.62 162 PHE A C 1
ATOM 1238 O O . PHE A 1 162 ? 3.68 14.422 1.28 1 97.62 162 PHE A O 1
ATOM 1245 N N . ALA A 1 163 ? 4.172 13.828 -0.818 1 97.75 163 ALA A N 1
ATOM 1246 C CA . ALA A 1 163 ? 5.402 13.18 -0.392 1 97.75 163 ALA A CA 1
ATOM 1247 C C . ALA A 1 163 ? 6.625 13.867 -0.992 1 97.75 163 ALA A C 1
ATOM 1249 O O . ALA A 1 163 ? 6.523 14.555 -2.012 1 97.75 163 ALA A O 1
ATOM 1250 N N . ARG A 1 164 ? 7.703 13.766 -0.33 1 97.88 164 ARG A N 1
ATOM 1251 C CA . ARG A 1 164 ? 9.039 14.18 -0.761 1 97.88 164 ARG A CA 1
ATOM 1252 C C . ARG A 1 164 ? 10.078 13.117 -0.427 1 97.88 164 ARG A C 1
ATOM 1254 O O . ARG A 1 164 ? 9.758 12.109 0.204 1 97.88 164 ARG A O 1
ATOM 1261 N N . SER A 1 165 ? 11.219 13.312 -0.928 1 97.88 165 SER A N 1
ATOM 1262 C CA . SER A 1 165 ? 12.281 12.344 -0.703 1 97.88 165 SER A CA 1
ATOM 1263 C C . SER A 1 165 ? 13.531 13.023 -0.15 1 97.88 165 SER A C 1
ATOM 1265 O O . SER A 1 165 ? 13.773 14.203 -0.411 1 97.88 165 SER A O 1
ATOM 1267 N N . HIS A 1 166 ? 14.219 12.305 0.689 1 98 166 HIS A N 1
ATOM 1268 C CA . HIS A 1 166 ? 15.594 12.695 0.976 1 98 166 HIS A CA 1
ATOM 1269 C C . HIS A 1 166 ? 16.562 12 0.029 1 98 166 HIS A C 1
ATOM 1271 O O . HIS A 1 166 ? 16.25 10.945 -0.527 1 98 166 HIS A O 1
ATOM 1277 N N . ASP A 1 167 ? 17.594 12.617 -0.223 1 96.12 167 ASP A N 1
ATOM 1278 C CA . ASP A 1 167 ? 18.688 12.055 -1.015 1 96.12 167 ASP A CA 1
ATOM 1279 C C . ASP A 1 167 ? 20.031 12.578 -0.542 1 96.12 167 ASP A C 1
ATOM 1281 O O . ASP A 1 167 ? 20.109 13.422 0.354 1 96.12 167 ASP A O 1
ATOM 1285 N N . LEU A 1 168 ? 21.078 11.977 -1.071 1 93.44 168 LEU A N 1
ATOM 1286 C CA . LEU A 1 168 ? 22.422 12.383 -0.68 1 93.44 168 LEU A CA 1
ATOM 1287 C C . LEU A 1 168 ? 23.156 13.039 -1.847 1 93.44 168 LEU A C 1
ATOM 1289 O O . LEU A 1 168 ? 23.219 12.484 -2.945 1 93.44 168 LEU A O 1
ATOM 1293 N N . ASP A 1 169 ? 23.562 14.219 -1.647 1 91.31 169 ASP A N 1
ATOM 1294 C CA . ASP A 1 169 ? 24.484 14.867 -2.566 1 91.31 169 ASP A CA 1
ATOM 1295 C C . ASP A 1 169 ? 25.938 14.461 -2.264 1 91.31 169 ASP A C 1
ATOM 1297 O O . ASP A 1 169 ? 26.547 14.969 -1.324 1 91.31 169 ASP A O 1
ATOM 1301 N N . LEU A 1 170 ? 26.469 13.648 -3.037 1 89.44 170 LEU A N 1
ATOM 1302 C CA . LEU A 1 170 ? 27.766 13.055 -2.785 1 89.44 170 LEU A CA 1
ATOM 1303 C C . LEU A 1 170 ? 28.875 14.094 -2.904 1 89.44 170 LEU A C 1
ATOM 1305 O O . LEU A 1 170 ? 29.906 14 -2.229 1 89.44 170 LEU A O 1
ATOM 1309 N N . SER A 1 171 ? 28.766 15.047 -3.779 1 90.06 171 SER A N 1
ATOM 1310 C CA . SER A 1 171 ? 29.781 16.078 -3.967 1 90.06 171 SER A CA 1
ATOM 1311 C C . SER A 1 171 ? 29.906 16.953 -2.725 1 90.06 171 SER A C 1
ATOM 1313 O O . SER A 1 171 ? 31.016 17.312 -2.328 1 90.06 171 SER A O 1
ATOM 1315 N N . ARG A 1 172 ? 28.797 17.188 -2.078 1 88.31 172 ARG A N 1
ATOM 1316 C CA . ARG A 1 172 ? 28.797 18.078 -0.914 1 88.31 172 ARG A CA 1
ATOM 1317 C C . ARG A 1 172 ? 28.688 17.266 0.378 1 88.31 172 ARG A C 1
ATOM 1319 O O . ARG A 1 172 ? 28.844 17.812 1.471 1 88.31 172 ARG A O 1
ATOM 1326 N N . LYS A 1 173 ? 28.391 16 0.262 1 89.31 173 LYS A N 1
ATOM 1327 C CA . LYS A 1 173 ? 28.203 15.109 1.399 1 89.31 173 LYS A CA 1
ATOM 1328 C C . LYS A 1 173 ? 27.109 15.617 2.326 1 89.31 173 LYS A C 1
ATOM 1330 O O . LYS A 1 173 ? 27.297 15.688 3.543 1 89.31 173 LYS A O 1
ATOM 1335 N N . GLU A 1 174 ? 26.062 16.156 1.774 1 93.5 174 GLU A N 1
ATOM 1336 C CA . GLU A 1 174 ? 24.906 16.656 2.51 1 93.5 174 GLU A CA 1
ATOM 1337 C C . GLU A 1 174 ? 23.609 16.016 2.01 1 93.5 174 GLU A C 1
ATOM 1339 O O . GLU A 1 174 ? 23.531 15.594 0.854 1 93.5 174 GLU A O 1
ATOM 1344 N N . TRP A 1 175 ? 22.734 15.945 2.973 1 96.25 175 TRP A N 1
ATOM 1345 C CA . TRP A 1 175 ? 21.422 15.477 2.564 1 96.25 175 TRP A CA 1
ATOM 1346 C C . TRP A 1 175 ? 20.672 16.547 1.777 1 96.25 175 TRP A C 1
ATOM 1348 O O . TRP A 1 175 ? 20.828 17.734 2.047 1 96.25 175 TRP A O 1
ATOM 1358 N N . ILE A 1 176 ? 19.922 16.094 0.798 1 96.12 176 ILE A N 1
ATOM 1359 C CA . ILE A 1 176 ? 19.078 17.016 0.036 1 96.12 176 ILE A CA 1
ATOM 1360 C C . ILE A 1 176 ? 17.609 16.609 0.165 1 96.12 176 ILE A C 1
ATOM 1362 O O . ILE A 1 176 ? 17.297 15.43 0.35 1 96.12 176 ILE A O 1
ATOM 1366 N N . TYR A 1 177 ? 16.812 17.547 0.196 1 96.31 177 TYR A N 1
ATOM 1367 C CA . TYR A 1 177 ? 15.352 17.453 0.134 1 96.31 177 TYR A CA 1
ATOM 1368 C C . TYR A 1 177 ? 14.852 17.641 -1.294 1 96.31 177 TYR A C 1
ATOM 1370 O O . TYR A 1 177 ? 15.133 18.656 -1.93 1 96.31 177 TYR A O 1
ATOM 1378 N N . THR A 1 178 ? 14.055 16.562 -1.842 1 94.69 178 THR A N 1
ATOM 1379 C CA . THR A 1 178 ? 13.766 16.625 -3.271 1 94.69 178 THR A CA 1
ATOM 1380 C C . THR A 1 178 ? 12.461 15.891 -3.586 1 94.69 178 THR A C 1
ATOM 1382 O O . THR A 1 178 ? 11.836 15.312 -2.695 1 94.69 178 THR A O 1
ATOM 1385 N N . ILE A 1 179 ? 12.008 16.188 -4.777 1 92.75 179 ILE A N 1
ATOM 1386 C CA . ILE A 1 179 ? 10.953 15.375 -5.371 1 92.75 179 ILE A CA 1
ATOM 1387 C C . ILE A 1 179 ? 11.57 14.289 -6.254 1 92.75 179 ILE A C 1
ATOM 1389 O O . ILE A 1 179 ? 12.312 14.594 -7.188 1 92.75 179 ILE A O 1
ATOM 1393 N N . HIS A 1 180 ? 11.336 13.055 -5.859 1 92.44 180 HIS A N 1
ATOM 1394 C CA . HIS A 1 180 ? 11.828 11.938 -6.656 1 92.44 180 HIS A CA 1
ATOM 1395 C C . HIS A 1 180 ? 10.688 11.266 -7.422 1 92.44 180 HIS A C 1
ATOM 1397 O O . HIS A 1 180 ? 9.578 11.125 -6.902 1 92.44 180 HIS A O 1
ATOM 1403 N N . PRO A 1 181 ? 10.938 10.805 -8.578 1 88.88 181 PRO A N 1
ATOM 1404 C CA . PRO A 1 181 ? 9.859 10.258 -9.414 1 88.88 181 PRO A CA 1
ATOM 1405 C C . PRO A 1 181 ? 9.398 8.883 -8.945 1 88.88 181 PRO A C 1
ATOM 1407 O O . PRO A 1 181 ? 8.25 8.492 -9.195 1 88.88 181 PRO A O 1
ATOM 1410 N N . ASP A 1 182 ? 10.258 8.133 -8.273 1 90.81 182 ASP A N 1
ATOM 1411 C CA . ASP A 1 182 ? 9.883 6.738 -8.094 1 90.81 182 ASP A CA 1
ATOM 1412 C C . ASP A 1 182 ? 9.883 6.355 -6.617 1 90.81 182 ASP A C 1
ATOM 1414 O O . ASP A 1 182 ? 9.578 5.215 -6.266 1 90.81 182 ASP A O 1
ATOM 1418 N N . ARG A 1 183 ? 10.336 7.23 -5.785 1 96.06 183 ARG A N 1
ATOM 1419 C CA . ARG A 1 183 ? 10.391 6.883 -4.371 1 96.06 183 ARG A CA 1
ATOM 1420 C C . ARG A 1 183 ? 10.188 8.109 -3.494 1 96.06 183 ARG A C 1
ATOM 1422 O O . ARG A 1 183 ? 10.297 9.242 -3.969 1 96.06 183 ARG A O 1
ATOM 1429 N N . TYR A 1 184 ? 9.883 7.961 -2.264 1 98.06 184 TYR A N 1
ATOM 1430 C CA . TYR A 1 184 ? 9.688 9.023 -1.285 1 98.06 184 TYR A CA 1
ATOM 1431 C C . TYR A 1 184 ? 10 8.531 0.123 1 98.06 184 TYR A C 1
ATOM 1433 O O . TYR A 1 184 ? 10.078 7.328 0.365 1 98.06 184 TYR A O 1
ATOM 1441 N N . SER A 1 185 ? 10.25 9.469 1.078 1 98.5 185 SER A N 1
ATOM 1442 C CA . SER A 1 185 ? 10.586 9.094 2.449 1 98.5 185 SER A CA 1
ATOM 1443 C C . SER A 1 185 ? 10.016 10.094 3.449 1 98.5 185 SER A C 1
ATOM 1445 O O . SER A 1 185 ? 10.133 9.906 4.66 1 98.5 185 SER A O 1
ATOM 1447 N N . ILE A 1 186 ? 9.391 11.164 2.926 1 98.69 186 ILE A N 1
ATOM 1448 C CA . ILE A 1 186 ? 8.875 12.234 3.771 1 98.69 186 ILE A CA 1
ATOM 1449 C C . ILE A 1 186 ? 7.426 12.539 3.391 1 98.69 186 ILE A C 1
ATOM 1451 O O . ILE A 1 186 ? 7.113 12.719 2.211 1 98.69 186 ILE A O 1
ATOM 1455 N N . MET A 1 187 ? 6.547 12.531 4.371 1 98.75 187 MET A N 1
ATOM 1456 C CA . MET A 1 187 ? 5.156 12.938 4.188 1 98.75 187 MET A CA 1
ATOM 1457 C C . MET A 1 187 ? 4.93 14.344 4.727 1 98.75 187 MET A C 1
ATOM 1459 O O . MET A 1 187 ? 5.312 14.656 5.855 1 98.75 187 MET A O 1
ATOM 1463 N N . LEU A 1 188 ? 4.352 15.203 3.936 1 98.31 188 LEU A N 1
ATOM 1464 C CA . LEU A 1 188 ? 4.156 16.594 4.34 1 98.31 188 LEU A CA 1
ATOM 1465 C C . LEU A 1 188 ? 2.91 16.734 5.207 1 98.31 188 LEU A C 1
ATOM 1467 O O . LEU A 1 188 ? 1.97 15.945 5.086 1 98.31 188 LEU A O 1
ATOM 1471 N N . THR A 1 189 ? 2.883 17.75 6.035 1 98.19 189 THR A N 1
ATOM 1472 C CA . THR A 1 189 ? 1.782 18.016 6.953 1 98.19 189 THR A CA 1
ATOM 1473 C C . THR A 1 189 ? 0.619 18.688 6.219 1 98.19 189 THR A C 1
ATOM 1475 O O . THR A 1 189 ? -0.423 18.953 6.82 1 98.19 189 THR A O 1
ATOM 1478 N N . LYS A 1 190 ? 0.779 18.922 4.875 1 97.56 190 LYS A N 1
ATOM 1479 C CA . LYS A 1 190 ? -0.375 19.391 4.109 1 97.56 190 LYS A CA 1
ATOM 1480 C C . LYS A 1 190 ? -1.569 18.453 4.301 1 97.56 190 LYS A C 1
ATOM 1482 O O . LYS A 1 190 ? -2.719 18.906 4.293 1 97.56 190 LYS A O 1
ATOM 1487 N N . PHE A 1 191 ? -1.289 17.281 4.363 1 98.44 191 PHE A N 1
ATOM 1488 C CA . PHE A 1 191 ? -2.221 16.188 4.652 1 98.44 191 PHE A CA 1
ATOM 1489 C C . PHE A 1 191 ? -1.478 14.961 5.16 1 98.44 191 PHE A C 1
ATOM 1491 O O . PHE A 1 191 ? -0.802 14.273 4.391 1 98.44 191 PHE A O 1
ATOM 1498 N N . MET A 1 192 ? -1.646 14.68 6.43 1 98.81 192 MET A N 1
ATOM 1499 C CA . MET A 1 192 ? -0.883 13.609 7.066 1 98.81 192 MET A CA 1
ATOM 1500 C C . MET A 1 192 ? -1.704 12.93 8.156 1 98.81 192 MET A C 1
ATOM 1502 O O . MET A 1 192 ? -2.135 13.578 9.109 1 98.81 192 MET A O 1
ATOM 1506 N N . ILE A 1 193 ? -1.948 11.641 8.023 1 98.88 193 ILE A N 1
ATOM 1507 C CA . ILE A 1 193 ? -2.605 10.844 9.062 1 98.88 193 ILE A CA 1
ATOM 1508 C C . ILE A 1 193 ? -1.56 10.07 9.859 1 98.88 193 ILE A C 1
ATOM 1510 O O . ILE A 1 193 ? -0.647 9.477 9.281 1 98.88 193 ILE A O 1
ATOM 1514 N N . LEU A 1 194 ? -1.617 10.133 11.133 1 98.75 194 LEU A N 1
ATOM 1515 C CA . LEU A 1 194 ? -0.704 9.391 12 1 98.75 194 LEU A CA 1
ATOM 1516 C C . LEU A 1 194 ? -1.414 8.93 13.266 1 98.75 194 LEU A C 1
ATOM 1518 O O . LEU A 1 194 ? -2.508 9.406 13.578 1 98.75 194 LEU A O 1
ATOM 1522 N N . SER A 1 195 ? -0.809 8 13.914 1 97.94 195 SER A N 1
ATOM 1523 C CA . SER A 1 195 ? -1.287 7.566 15.227 1 97.94 195 SER A CA 1
ATOM 1524 C C . SER A 1 195 ? -1.129 8.672 16.266 1 97.94 195 SER A C 1
ATOM 1526 O O . SER A 1 195 ? -0.114 9.367 16.281 1 97.94 195 SER A O 1
ATOM 1528 N N . THR A 1 196 ? -2.125 8.727 17.125 1 97.19 196 THR A N 1
ATOM 1529 C CA . THR A 1 196 ? -2.111 9.719 18.188 1 97.19 196 THR A CA 1
ATOM 1530 C C . THR A 1 196 ? -0.891 9.531 19.078 1 97.19 196 THR A C 1
ATOM 1532 O O . THR A 1 196 ? -0.375 10.5 19.656 1 97.19 196 THR A O 1
ATOM 1535 N N . GLU A 1 197 ? -0.344 8.375 19.141 1 95.62 197 GLU A N 1
ATOM 1536 C CA . GLU A 1 197 ? 0.82 8.086 19.969 1 95.62 197 GLU A CA 1
ATOM 1537 C C . GLU A 1 197 ? 2.037 8.883 19.516 1 95.62 197 GLU A C 1
ATOM 1539 O O . GLU A 1 197 ? 2.895 9.234 20.328 1 95.62 197 GLU A O 1
ATOM 1544 N N . TYR A 1 198 ? 2.105 9.195 18.281 1 97.88 198 TYR A N 1
ATOM 1545 C CA . TYR A 1 198 ? 3.273 9.891 17.766 1 97.88 198 TYR A CA 1
ATOM 1546 C C . TYR A 1 198 ? 3.258 11.367 18.156 1 97.88 198 TYR A C 1
ATOM 1548 O O . TYR A 1 198 ? 4.289 12.039 18.109 1 97.88 198 TYR A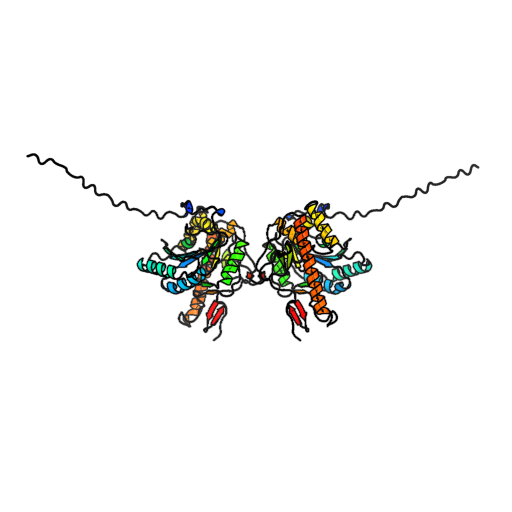 O 1
ATOM 1556 N N . LEU A 1 199 ? 2.062 11.898 18.484 1 97.62 199 LEU A N 1
ATOM 1557 C CA . LEU A 1 199 ? 2.035 13.242 19.062 1 97.62 199 LEU A CA 1
ATOM 1558 C C . LEU A 1 199 ? 2.82 13.281 20.359 1 97.62 199 LEU A C 1
ATOM 1560 O O . LEU A 1 199 ? 3.605 14.203 20.594 1 97.62 199 LEU A O 1
ATOM 1564 N N . PHE A 1 200 ? 2.627 12.281 21.125 1 95.81 200 PHE A N 1
ATOM 1565 C CA . PHE A 1 200 ? 3.318 12.203 22.406 1 95.81 200 PHE A CA 1
ATOM 1566 C C . PHE A 1 200 ? 4.809 11.945 22.203 1 95.81 200 PHE A C 1
ATOM 1568 O O . PHE A 1 200 ? 5.645 12.586 22.844 1 95.81 200 PHE A O 1
ATOM 1575 N N . LYS A 1 201 ? 5.137 11.039 21.328 1 96.81 201 LYS A N 1
ATOM 1576 C CA . LYS A 1 201 ? 6.539 10.719 21.078 1 96.81 201 LYS A CA 1
ATOM 1577 C C . LYS A 1 201 ? 7.297 11.945 20.562 1 96.81 201 LYS A C 1
ATOM 1579 O O . LYS A 1 201 ? 8.438 12.188 20.969 1 96.81 201 LYS A O 1
ATOM 1584 N N . TYR A 1 202 ? 6.66 12.68 19.781 1 98.31 202 TYR A N 1
ATOM 1585 C CA . TYR A 1 202 ? 7.266 13.875 19.203 1 98.31 202 TYR A CA 1
ATOM 1586 C C . TYR A 1 202 ? 7.508 14.93 20.281 1 98.31 202 TYR A C 1
ATOM 1588 O O . TYR A 1 202 ? 8.578 15.531 20.328 1 98.31 202 TYR A O 1
ATOM 1596 N N . SER A 1 203 ? 6.531 15.125 21.109 1 97.44 203 SER A N 1
ATOM 1597 C CA . SER A 1 203 ? 6.504 16.297 21.984 1 97.44 203 SER A CA 1
ATOM 1598 C C . SER A 1 203 ? 7.094 15.984 23.344 1 97.44 203 SER A C 1
ATOM 1600 O O . SER A 1 203 ? 7.625 16.875 24.016 1 97.44 203 SER A O 1
ATOM 1602 N N . CYS A 1 204 ? 7.031 14.68 23.766 1 95.75 204 CYS A N 1
ATOM 1603 C CA . CYS A 1 204 ? 7.254 14.414 25.188 1 95.75 204 CYS A CA 1
ATOM 1604 C C . CYS A 1 204 ? 8.359 13.383 25.375 1 95.75 204 CYS A C 1
ATOM 1606 O O . CYS A 1 204 ? 8.805 13.148 26.5 1 95.75 204 CYS A O 1
ATOM 1608 N N . GLU A 1 205 ? 8.797 12.766 24.312 1 96 205 GLU A N 1
ATOM 1609 C CA . GLU A 1 205 ? 9.781 11.703 24.438 1 96 205 GLU A CA 1
ATOM 1610 C C . GLU A 1 205 ? 11.047 12.023 23.641 1 96 205 GLU A C 1
ATOM 1612 O O . GLU A 1 205 ? 11.188 13.125 23.125 1 96 205 GLU A O 1
ATOM 1617 N N . GLY A 1 206 ? 12.047 11.18 23.75 1 94.75 206 GLY A N 1
ATOM 1618 C CA . GLY A 1 206 ? 13.227 11.234 22.906 1 94.75 206 GLY A CA 1
ATOM 1619 C C . GLY A 1 206 ? 14.398 11.945 23.562 1 94.75 206 GLY A C 1
ATOM 1620 O O . GLY A 1 206 ? 15.461 12.078 22.969 1 94.75 206 GLY A O 1
ATOM 1621 N N . GLY A 1 207 ? 14.188 12.445 24.781 1 95.69 207 GLY A N 1
ATOM 1622 C CA . GLY A 1 207 ? 15.281 12.992 25.578 1 95.69 207 GLY A CA 1
ATOM 1623 C C . GLY A 1 207 ? 15.891 14.234 24.969 1 95.69 207 GLY A C 1
ATOM 1624 O O . GLY A 1 207 ? 15.188 15.055 24.391 1 95.69 207 GLY A O 1
ATOM 1625 N N . GLU A 1 208 ? 17.141 14.367 25.188 1 97.44 208 GLU A N 1
ATOM 1626 C CA . GLU A 1 208 ? 17.859 15.578 24.812 1 97.44 208 GLU A CA 1
ATOM 1627 C C . GLU A 1 208 ? 17.953 15.719 23.297 1 97.44 208 GLU A C 1
ATOM 1629 O O . GLU A 1 208 ? 17.875 16.828 22.75 1 97.44 208 GLU A O 1
ATOM 1634 N N . ALA A 1 209 ? 18.125 14.617 22.672 1 97.94 209 ALA A N 1
ATOM 1635 C CA . ALA A 1 209 ? 18.234 14.656 21.203 1 97.94 209 ALA A CA 1
ATOM 1636 C C . ALA A 1 209 ? 16.969 15.234 20.578 1 97.94 209 ALA A C 1
ATOM 1638 O O . ALA A 1 209 ? 17.031 16.125 19.734 1 97.94 209 ALA A O 1
ATOM 1639 N N . MET A 1 210 ? 15.875 14.781 21.062 1 98.31 210 MET A N 1
ATOM 1640 C CA . MET A 1 210 ? 14.609 15.273 20.531 1 98.31 210 MET A CA 1
ATOM 1641 C C . MET A 1 210 ? 14.398 16.734 20.906 1 98.31 210 MET A C 1
ATOM 1643 O O . MET A 1 210 ? 13.914 17.531 20.094 1 98.31 210 MET A O 1
ATOM 1647 N N . ALA A 1 211 ? 14.727 17.109 22.078 1 98.06 211 ALA A N 1
ATOM 1648 C CA . ALA A 1 211 ? 14.625 18.516 22.5 1 98.06 211 ALA A CA 1
ATOM 1649 C C . ALA A 1 211 ? 15.453 19.422 21.594 1 98.06 211 ALA A C 1
ATOM 1651 O O . ALA A 1 211 ? 14.992 20.484 21.188 1 98.06 211 ALA A O 1
ATOM 1652 N N . ARG A 1 212 ? 16.625 18.938 21.297 1 98.5 212 ARG A N 1
ATOM 1653 C CA . ARG A 1 212 ? 17.5 19.719 20.422 1 98.5 212 ARG A CA 1
ATOM 1654 C C . ARG A 1 212 ? 16.891 19.844 19.016 1 98.5 212 ARG A C 1
ATOM 1656 O O . ARG A 1 212 ? 16.953 20.922 18.406 1 98.5 212 ARG A O 1
ATOM 1663 N N . MET A 1 213 ? 16.359 18.75 18.5 1 98.69 213 MET A N 1
ATOM 1664 C CA . MET A 1 213 ? 15.781 18.781 17.172 1 98.69 213 MET A CA 1
ATOM 1665 C C . MET A 1 213 ? 14.547 19.672 17.141 1 98.69 213 MET A C 1
ATOM 1667 O O . MET A 1 213 ? 14.328 20.406 16.172 1 98.69 213 MET A O 1
ATOM 1671 N N . ARG A 1 214 ? 13.766 19.688 18.203 1 98.62 214 ARG A N 1
ATOM 1672 C CA . ARG A 1 214 ? 12.641 20.609 18.281 1 98.62 214 ARG A CA 1
ATOM 1673 C C . ARG A 1 214 ? 13.125 22.062 18.328 1 98.62 214 ARG A C 1
ATOM 1675 O O . ARG A 1 214 ? 12.484 22.953 17.781 1 98.62 214 ARG A O 1
ATOM 1682 N N . ARG A 1 215 ? 14.211 22.312 18.969 1 98.5 215 ARG A N 1
ATOM 1683 C CA . ARG A 1 215 ? 14.781 23.656 19 1 98.5 215 ARG A CA 1
ATOM 1684 C C . ARG A 1 215 ? 15.211 24.109 17.609 1 98.5 215 ARG A C 1
ATOM 1686 O O . ARG A 1 215 ? 15.062 25.281 17.25 1 98.5 215 ARG A O 1
ATOM 1693 N N . LEU A 1 216 ? 15.758 23.141 16.906 1 98.38 216 LEU A N 1
ATOM 1694 C CA . LEU A 1 216 ? 16.156 23.453 15.531 1 98.38 216 LEU A CA 1
ATOM 1695 C C . LEU A 1 216 ? 14.945 23.859 14.695 1 98.38 216 LEU A C 1
ATOM 1697 O O . LEU A 1 216 ? 15.031 24.766 13.859 1 98.38 216 LEU A O 1
ATOM 1701 N N . VAL A 1 217 ? 13.812 23.188 14.914 1 98.56 217 VAL A N 1
ATOM 1702 C CA . VAL A 1 217 ? 12.57 23.547 14.242 1 98.56 217 VAL A CA 1
ATOM 1703 C C . VAL A 1 217 ? 12.195 24.984 14.602 1 98.56 217 VAL A C 1
ATOM 1705 O O . VAL A 1 217 ? 11.812 25.766 13.727 1 98.56 217 VAL A O 1
ATOM 1708 N N . ASP A 1 218 ? 12.281 25.328 15.844 1 98 218 ASP A N 1
ATOM 1709 C CA . ASP A 1 218 ? 11.969 26.688 16.297 1 98 218 ASP A CA 1
ATOM 1710 C C . ASP A 1 218 ? 12.906 27.703 15.664 1 98 218 ASP A C 1
ATOM 1712 O O . ASP A 1 218 ? 12.453 28.75 15.188 1 98 218 ASP A O 1
ATOM 1716 N N . GLU A 1 219 ? 14.141 27.391 15.586 1 97.19 219 GLU A N 1
ATOM 1717 C CA . GLU A 1 219 ? 15.156 28.297 15.055 1 97.19 219 GLU A CA 1
ATOM 1718 C C . GLU A 1 219 ? 14.953 28.547 13.562 1 97.19 219 GLU A C 1
ATOM 1720 O O . GLU A 1 219 ? 15.141 29.672 13.078 1 97.19 219 GLU A O 1
ATOM 1725 N N . THR A 1 220 ? 14.57 27.516 12.875 1 95.5 220 THR A N 1
ATOM 1726 C CA . THR A 1 220 ? 14.445 27.625 11.422 1 95.5 220 THR A CA 1
ATOM 1727 C C . THR A 1 220 ? 13.023 27.984 11.023 1 95.5 220 THR A C 1
ATOM 1729 O O . THR A 1 220 ? 12.766 28.359 9.875 1 95.5 220 THR A O 1
ATOM 1732 N N . GLN A 1 221 ? 12.07 27.891 11.961 1 95.19 221 GLN A N 1
ATOM 1733 C CA . GLN A 1 221 ? 10.656 28.078 11.68 1 95.19 221 GLN A CA 1
ATOM 1734 C C . GLN A 1 221 ? 10.227 27.266 10.461 1 95.19 221 GLN A C 1
ATOM 1736 O O . GLN A 1 221 ? 9.609 27.797 9.539 1 95.19 221 GLN A O 1
ATOM 1741 N N . ASN A 1 222 ? 10.648 26 10.516 1 94.69 222 ASN A N 1
ATOM 1742 C CA . ASN A 1 222 ? 10.477 25.078 9.406 1 94.69 222 ASN A CA 1
ATOM 1743 C C . ASN A 1 222 ? 10.797 23.641 9.82 1 94.69 222 ASN A C 1
ATOM 1745 O O . ASN A 1 222 ? 11.195 23.391 10.969 1 94.69 222 ASN A O 1
ATOM 1749 N N . CYS A 1 223 ? 10.484 22.672 9.117 1 97.88 223 CYS A N 1
ATOM 1750 C CA . CYS A 1 223 ? 11.016 21.312 9.133 1 97.88 223 CYS A CA 1
ATOM 1751 C C . CYS A 1 223 ? 10.305 20.453 10.172 1 97.88 223 CYS A C 1
ATOM 1753 O O . CYS A 1 223 ? 10.727 19.328 10.461 1 97.88 223 CYS A O 1
ATOM 1755 N N . GLU A 1 224 ? 9.195 20.984 10.852 1 98.62 224 GLU A N 1
ATOM 1756 C CA . GLU A 1 224 ? 8.477 20.156 11.82 1 98.62 224 GLU A CA 1
ATOM 1757 C C . GLU A 1 224 ? 7.934 18.891 11.172 1 98.62 224 GLU A C 1
ATOM 1759 O O . GLU A 1 224 ? 7.832 17.844 11.82 1 98.62 224 GLU A O 1
ATOM 1764 N N . ASP A 1 225 ? 7.52 19 9.875 1 98.5 225 ASP A N 1
ATOM 1765 C CA . ASP A 1 225 ? 7.027 17.828 9.148 1 98.5 225 ASP A CA 1
ATOM 1766 C C . ASP A 1 225 ? 8.133 16.781 8.969 1 98.5 225 ASP A C 1
ATOM 1768 O O . ASP A 1 225 ? 7.922 15.594 9.211 1 98.5 225 ASP A O 1
ATOM 1772 N N . ILE A 1 226 ? 9.32 17.234 8.578 1 98.81 226 ILE A N 1
ATOM 1773 C CA . ILE A 1 226 ? 10.461 16.328 8.414 1 98.81 226 ILE A CA 1
ATOM 1774 C C . ILE A 1 226 ? 10.773 15.648 9.742 1 98.81 226 ILE A C 1
ATOM 1776 O O . ILE A 1 226 ? 11.016 14.438 9.781 1 98.81 226 ILE A O 1
ATOM 1780 N N . LEU A 1 227 ? 10.766 16.406 10.812 1 98.88 227 LEU A N 1
ATOM 1781 C CA . LEU A 1 227 ? 11.078 15.836 12.117 1 98.88 227 LEU A CA 1
ATOM 1782 C C . LEU A 1 227 ? 10.062 14.766 12.5 1 98.88 227 LEU A C 1
ATOM 1784 O O . LEU A 1 227 ? 10.43 13.727 13.055 1 98.88 227 LEU A O 1
ATOM 1788 N N . MET A 1 228 ? 8.766 14.969 12.273 1 98.94 228 MET A N 1
ATOM 1789 C CA . MET A 1 228 ? 7.77 13.938 12.539 1 98.94 228 MET A CA 1
ATOM 1790 C C . MET A 1 228 ? 8.07 12.672 11.742 1 98.94 228 MET A C 1
ATOM 1792 O O . MET A 1 228 ? 7.914 11.555 12.25 1 98.94 228 MET A O 1
ATOM 1796 N N . ASN A 1 229 ? 8.492 12.828 10.469 1 98.94 229 ASN A N 1
ATOM 1797 C CA . ASN A 1 229 ? 8.891 11.664 9.68 1 98.94 229 ASN A CA 1
ATOM 1798 C C . ASN A 1 229 ? 10.062 10.93 10.32 1 98.94 229 ASN A C 1
ATOM 1800 O O . ASN A 1 229 ? 10.109 9.703 10.32 1 98.94 229 ASN A O 1
ATOM 1804 N N . PHE A 1 230 ? 11.055 11.703 10.898 1 98.88 230 PHE A N 1
ATOM 1805 C CA . PHE A 1 230 ? 12.156 11.094 11.633 1 98.88 230 PHE A CA 1
ATOM 1806 C C . PHE A 1 230 ? 11.641 10.258 12.797 1 98.88 230 PHE A C 1
ATOM 1808 O O . PHE A 1 230 ? 12.07 9.117 13 1 98.88 230 PHE A O 1
ATOM 1815 N N . VAL A 1 231 ? 10.703 10.797 13.531 1 98.81 231 VAL A N 1
ATOM 1816 C CA . VAL A 1 231 ? 10.164 10.148 14.719 1 98.81 231 VAL A CA 1
ATOM 1817 C C . VAL A 1 231 ? 9.492 8.836 14.336 1 98.81 231 VAL A C 1
ATOM 1819 O O . VAL A 1 231 ? 9.789 7.789 14.914 1 98.81 231 VAL A O 1
ATOM 1822 N N . VAL A 1 232 ? 8.656 8.859 13.367 1 98.75 232 VAL A N 1
ATOM 1823 C CA . VAL A 1 232 ? 7.867 7.688 13.008 1 98.75 232 VAL A CA 1
ATOM 1824 C C . VAL A 1 232 ? 8.758 6.648 12.336 1 98.75 232 VAL A C 1
ATOM 1826 O O . VAL A 1 232 ? 8.664 5.457 12.633 1 98.75 232 VAL A O 1
ATOM 1829 N N . ALA A 1 233 ? 9.609 7.109 11.43 1 98.56 233 ALA A N 1
ATOM 1830 C CA . ALA A 1 233 ? 10.508 6.18 10.75 1 98.56 233 ALA A CA 1
ATOM 1831 C C . ALA A 1 233 ? 11.445 5.488 11.742 1 98.56 233 ALA A C 1
ATOM 1833 O O . ALA A 1 233 ? 11.75 4.305 11.594 1 98.56 233 ALA A O 1
ATOM 1834 N N . ASP A 1 234 ? 11.898 6.23 12.703 1 98.06 234 ASP A N 1
ATOM 1835 C CA . ASP A 1 234 ? 12.789 5.668 13.719 1 98.06 234 ASP A CA 1
ATOM 1836 C C . ASP A 1 234 ? 12.078 4.586 14.531 1 98.06 234 ASP A C 1
ATOM 1838 O O . ASP A 1 234 ? 12.711 3.623 14.969 1 98.06 234 ASP A O 1
ATOM 1842 N N . GLU A 1 235 ? 10.812 4.777 14.75 1 97.19 235 GLU A N 1
ATOM 1843 C CA . GLU A 1 235 ? 10.008 3.844 15.531 1 97.19 235 GLU A CA 1
ATOM 1844 C C . GLU A 1 235 ? 9.664 2.596 14.727 1 97.19 235 GLU A C 1
ATOM 1846 O O . GLU A 1 235 ? 9.672 1.483 15.258 1 97.19 235 GLU A O 1
ATOM 1851 N N . THR A 1 236 ? 9.438 2.729 13.453 1 96.38 236 THR A N 1
ATOM 1852 C CA . THR A 1 236 ? 8.828 1.646 12.688 1 96.38 236 THR A CA 1
ATOM 1853 C C . THR A 1 236 ? 9.836 1.02 11.734 1 96.38 236 THR A C 1
ATOM 1855 O O . THR A 1 236 ? 9.609 -0.07 11.211 1 96.38 236 THR A O 1
ATOM 1858 N N . ASN A 1 237 ? 10.977 1.729 11.477 1 96.06 237 ASN A N 1
ATOM 1859 C CA . ASN A 1 237 ? 11.93 1.333 10.453 1 96.06 237 ASN A CA 1
ATOM 1860 C C . ASN A 1 237 ? 11.258 1.144 9.102 1 96.06 237 ASN A C 1
ATOM 1862 O O . ASN A 1 237 ? 11.531 0.173 8.391 1 96.06 237 ASN A O 1
ATOM 1866 N N . ALA A 1 238 ? 10.312 2.021 8.805 1 95.62 238 ALA A N 1
ATOM 1867 C CA . ALA A 1 238 ? 9.547 1.984 7.559 1 95.62 238 ALA A CA 1
ATOM 1868 C C . ALA A 1 238 ? 9.219 3.395 7.07 1 95.62 238 ALA A C 1
ATOM 1870 O O . ALA A 1 238 ? 9.148 4.332 7.867 1 95.62 238 ALA A O 1
ATOM 1871 N N . GLY A 1 239 ? 9.086 3.596 5.77 1 97.38 239 GLY A N 1
ATOM 1872 C CA . GLY A 1 239 ? 8.695 4.871 5.191 1 97.38 239 GLY A CA 1
ATOM 1873 C C . GLY A 1 239 ? 7.195 5.113 5.25 1 97.38 239 GLY A C 1
ATOM 1874 O O . GLY A 1 239 ? 6.434 4.238 5.664 1 97.38 239 GLY A O 1
ATOM 1875 N N . PRO A 1 240 ? 6.789 6.293 4.879 1 98.31 240 PRO A N 1
ATOM 1876 C CA . PRO A 1 240 ? 5.359 6.621 4.844 1 98.31 240 PRO A CA 1
ATOM 1877 C C . PRO A 1 240 ? 4.629 5.953 3.682 1 98.31 240 PRO A C 1
ATOM 1879 O O . PRO A 1 240 ? 5.254 5.281 2.855 1 98.31 240 PRO A O 1
ATOM 1882 N N . VAL A 1 241 ? 3.305 6.023 3.725 1 98.12 241 VAL A N 1
ATOM 1883 C CA . VAL A 1 241 ? 2.473 5.469 2.66 1 98.12 241 VAL A CA 1
ATOM 1884 C C . VAL A 1 241 ? 1.757 6.602 1.925 1 98.12 241 VAL A C 1
ATOM 1886 O O . VAL A 1 241 ? 0.994 7.359 2.529 1 98.12 241 VAL A O 1
ATOM 1889 N N . LEU A 1 242 ? 2.029 6.734 0.659 1 98.5 242 LEU A N 1
ATOM 1890 C CA . LEU A 1 242 ? 1.386 7.719 -0.207 1 98.5 242 LEU A CA 1
ATOM 1891 C C . LEU A 1 242 ? 0.058 7.188 -0.737 1 98.5 242 LEU A C 1
ATOM 1893 O O . LEU A 1 242 ? -0.008 6.07 -1.253 1 98.5 242 LEU A O 1
ATOM 1897 N N . VAL A 1 243 ? -1.016 7.934 -0.57 1 98.44 243 VAL A N 1
ATOM 1898 C CA . VAL A 1 243 ? -2.33 7.547 -1.071 1 98.44 243 VAL A CA 1
ATOM 1899 C C . VAL A 1 243 ? -2.793 8.539 -2.135 1 98.44 243 VAL A C 1
ATOM 1901 O O . VAL A 1 243 ? -2.402 9.711 -2.113 1 98.44 243 VAL A O 1
ATOM 1904 N N . GLY A 1 244 ? -3.557 8.055 -3.104 1 97.56 244 GLY A N 1
ATOM 1905 C CA . GLY A 1 244 ? -4.094 8.906 -4.152 1 97.56 244 GLY A CA 1
ATOM 1906 C C . GLY A 1 244 ? -5.344 9.656 -3.732 1 97.56 244 GLY A C 1
ATOM 1907 O O . GLY A 1 244 ? -6.184 9.117 -3.008 1 97.56 244 GLY A O 1
ATOM 1908 N N . ALA A 1 245 ? -5.426 10.883 -4.227 1 96.88 245 ALA A N 1
ATOM 1909 C CA . ALA A 1 245 ? -6.629 11.68 -4.008 1 96.88 245 ALA A CA 1
ATOM 1910 C C . ALA A 1 245 ? -7.359 11.945 -5.324 1 96.88 245 ALA A C 1
ATOM 1912 O O . ALA A 1 245 ? -6.734 12.008 -6.383 1 96.88 245 ALA A O 1
ATOM 1913 N N . GLU A 1 246 ? -8.672 12.031 -5.285 1 95.56 246 GLU A N 1
ATOM 1914 C CA . GLU A 1 246 ? -9.438 12.492 -6.438 1 95.56 246 GLU A CA 1
ATOM 1915 C C . GLU A 1 246 ? -9.25 13.984 -6.664 1 95.56 246 GLU A C 1
ATOM 1917 O O . GLU A 1 246 ? -9.031 14.422 -7.793 1 95.56 246 GLU A O 1
ATOM 1922 N N . GLN A 1 247 ? -9.359 14.742 -5.629 1 95.62 247 GLN A N 1
ATOM 1923 C CA . GLN A 1 247 ? -9.141 16.188 -5.688 1 95.62 247 GLN A CA 1
ATOM 1924 C C . GLN A 1 247 ? -8.422 16.688 -4.438 1 95.62 247 GLN A C 1
ATOM 1926 O O . GLN A 1 247 ? -8.859 16.422 -3.316 1 95.62 247 GLN A O 1
ATOM 1931 N N . ALA A 1 248 ? -7.348 17.359 -4.652 1 97 248 ALA A N 1
ATOM 1932 C CA . ALA A 1 248 ? -6.609 18.047 -3.594 1 97 248 ALA A CA 1
ATOM 1933 C C . ALA A 1 248 ? -6.219 19.453 -4.023 1 97 248 ALA A C 1
ATOM 1935 O O . ALA A 1 248 ? -5.156 19.656 -4.609 1 97 248 ALA A O 1
ATOM 1936 N N . ARG A 1 249 ? -7.062 20.406 -3.701 1 96.94 249 ARG A N 1
ATOM 1937 C CA . ARG A 1 249 ? -6.832 21.797 -4.094 1 96.94 249 ARG A CA 1
ATOM 1938 C C . ARG A 1 249 ? -5.863 22.484 -3.137 1 96.94 249 ARG A C 1
ATOM 1940 O O . ARG A 1 249 ? -6.145 22.609 -1.944 1 96.94 249 ARG A O 1
ATOM 1947 N N . ASP A 1 250 ? -4.762 22.906 -3.617 1 95.88 250 ASP A N 1
ATOM 1948 C CA . ASP A 1 250 ? -3.74 23.578 -2.82 1 95.88 250 ASP A CA 1
ATOM 1949 C C . ASP A 1 250 ? -3.762 25.078 -3.059 1 95.88 250 ASP A C 1
ATOM 1951 O O . ASP A 1 250 ? -3.027 25.594 -3.906 1 95.88 250 ASP A O 1
ATOM 1955 N N . HIS A 1 251 ? -4.422 25.797 -2.207 1 92.94 251 HIS A N 1
ATOM 1956 C CA . HIS A 1 251 ? -4.598 27.234 -2.338 1 92.94 251 HIS A CA 1
ATOM 1957 C C . HIS A 1 251 ? -3.301 27.984 -2.027 1 92.94 251 HIS A C 1
ATOM 1959 O O . HIS A 1 251 ? -3.092 29.094 -2.506 1 92.94 251 HIS A O 1
ATOM 1965 N N . GLY A 1 252 ? -2.498 27.328 -1.225 1 89.81 252 GLY A N 1
ATOM 1966 C CA . GLY A 1 252 ? -1.322 28.016 -0.726 1 89.81 252 GLY A CA 1
ATOM 1967 C C . GLY A 1 252 ? -0.088 27.781 -1.577 1 89.81 252 GLY A C 1
ATOM 1968 O O . GLY A 1 252 ? 0.968 28.375 -1.319 1 89.81 252 GLY A O 1
ATOM 1969 N N . ASP A 1 253 ? -0.25 26.953 -2.551 1 91.25 253 ASP A N 1
ATOM 1970 C CA . ASP A 1 253 ? 0.896 26.672 -3.412 1 91.25 253 ASP A CA 1
ATOM 1971 C C . ASP A 1 253 ? 1.271 27.891 -4.238 1 91.25 253 ASP A C 1
ATOM 1973 O O . ASP A 1 253 ? 0.403 28.547 -4.824 1 91.25 253 ASP A O 1
ATOM 1977 N N . SER A 1 254 ? 2.539 28.25 -4.289 1 85.62 254 SER A N 1
ATOM 1978 C CA . SER A 1 254 ? 3.016 29.453 -4.953 1 85.62 254 SER A CA 1
ATOM 1979 C C . SER A 1 254 ? 2.814 29.375 -6.465 1 85.62 254 SER A C 1
ATOM 1981 O O . SER A 1 254 ? 2.908 30.375 -7.168 1 85.62 254 SER A O 1
ATOM 1983 N N . ARG A 1 255 ? 2.512 28.312 -7.023 1 89.62 255 ARG A N 1
ATOM 1984 C CA . ARG A 1 255 ? 2.369 28.125 -8.461 1 89.62 255 ARG A CA 1
ATOM 1985 C C . ARG A 1 255 ? 0.951 28.438 -8.922 1 89.62 255 ARG A C 1
ATOM 1987 O O . ARG A 1 255 ? 0.635 28.312 -10.109 1 89.62 255 ARG A O 1
ATOM 1994 N N . ASN A 1 256 ? 0.044 28.812 -7.984 1 89.38 256 ASN A N 1
ATOM 1995 C CA . ASN A 1 256 ? -1.267 29.344 -8.344 1 89.38 256 ASN A CA 1
ATOM 1996 C C . ASN A 1 256 ? -1.15 30.656 -9.102 1 89.38 256 ASN A C 1
ATOM 1998 O O . ASN A 1 256 ? -0.3 31.484 -8.789 1 89.38 256 ASN A O 1
ATOM 2002 N N . GLU A 1 257 ? -1.934 30.844 -10.258 1 81.12 257 GLU A N 1
ATOM 2003 C CA . GLU A 1 257 ? -1.954 32.094 -11.008 1 81.12 257 GLU A CA 1
ATOM 2004 C C . GLU A 1 257 ? -3.045 33.031 -10.484 1 81.12 257 GLU A C 1
ATOM 2006 O O . GLU A 1 257 ? -4.102 32.562 -10.047 1 81.12 257 GLU A O 1
ATOM 2011 N N . GLY A 1 258 ? -2.846 34.375 -10.805 1 64.25 258 GLY A N 1
ATOM 2012 C CA . GLY A 1 258 ? -3.812 35.406 -10.508 1 64.25 258 GLY A CA 1
ATOM 2013 C C . GLY A 1 258 ? -3.592 36.062 -9.156 1 64.25 258 GLY A C 1
ATOM 2014 O O . GLY A 1 258 ? -4.117 37.156 -8.891 1 64.25 258 GLY A O 1
ATOM 2015 N N . GLU A 1 259 ? -3.41 35.312 -8.172 1 51.12 259 GLU A N 1
ATOM 2016 C CA . GLU A 1 259 ? -3.336 36.031 -6.906 1 51.12 259 GLU A CA 1
ATOM 2017 C C . GLU A 1 259 ? -2.131 36.969 -6.875 1 51.12 259 GLU A C 1
ATOM 2019 O O . GLU A 1 259 ? -2.148 37.969 -6.184 1 51.12 259 GLU A O 1
ATOM 2024 N N . ARG A 1 260 ? -0.758 36.562 -7.062 1 48.31 260 ARG A N 1
ATOM 2025 C CA . ARG A 1 260 ? 0.354 37.5 -6.957 1 48.31 260 ARG A CA 1
ATOM 2026 C C . ARG A 1 260 ? 0.742 38.062 -8.328 1 48.31 260 ARG A C 1
ATOM 2028 O O . ARG A 1 260 ? 0.455 37.438 -9.352 1 48.31 260 ARG A O 1
ATOM 2035 N N . GLU A 1 261 ? 1.303 39.312 -8.578 1 43.72 261 GLU A N 1
ATOM 2036 C CA . GLU A 1 261 ? 1.796 40.125 -9.695 1 43.72 261 GLU A CA 1
ATOM 2037 C C . GLU A 1 261 ? 2.629 39.281 -10.648 1 43.72 261 GLU A C 1
ATOM 2039 O O . GLU A 1 261 ? 3.42 38.438 -10.211 1 43.72 261 GLU A O 1
ATOM 2044 N N . GLU A 1 262 ? 2.443 39.281 -12.125 1 43.19 262 GLU A N 1
ATOM 2045 C CA . GLU A 1 262 ? 2.773 38.531 -13.328 1 43.19 262 GLU A CA 1
ATOM 2046 C C . GLU A 1 262 ? 4.238 38.094 -13.328 1 43.19 262 GLU A C 1
ATOM 2048 O O . GLU A 1 262 ? 4.555 36.938 -13.57 1 43.19 262 GLU A O 1
ATOM 2053 N N . GLU A 1 263 ? 5.238 39.062 -13.953 1 42.84 263 GLU A N 1
ATOM 2054 C CA . GLU A 1 263 ? 6.555 39.062 -14.578 1 42.84 263 GLU A CA 1
ATOM 2055 C C . GLU A 1 263 ? 7.633 38.625 -13.594 1 42.84 263 GLU A C 1
ATOM 2057 O O . GLU A 1 263 ? 8.555 37.906 -13.961 1 42.84 263 GLU A O 1
ATOM 2062 N N . VAL A 1 264 ? 7.996 39.531 -12.578 1 39.69 264 VAL A N 1
ATOM 2063 C CA . VAL A 1 264 ? 9.156 39.406 -11.695 1 39.69 264 VAL A CA 1
ATOM 2064 C C . VAL A 1 264 ? 9.172 38.031 -11.062 1 39.69 264 VAL A C 1
ATOM 2066 O O . VAL A 1 264 ? 10.109 37.688 -10.344 1 39.69 264 VAL A O 1
ATOM 2069 N N . ARG A 1 265 ? 7.996 37.094 -11.109 1 48.75 265 ARG A N 1
ATOM 2070 C CA . ARG A 1 265 ? 7.594 36.125 -10.078 1 48.75 265 ARG A CA 1
ATOM 2071 C C . ARG A 1 265 ? 8.07 34.719 -10.414 1 48.75 265 ARG A C 1
ATOM 2073 O O . ARG A 1 265 ? 8.141 33.875 -9.531 1 48.75 265 ARG A O 1
ATOM 2080 N N . GLU A 1 266 ? 8.18 34.594 -11.695 1 49.47 266 GLU A N 1
ATOM 2081 C CA . GLU A 1 266 ? 8.562 33.219 -11.945 1 49.47 266 GLU A CA 1
ATOM 2082 C C . GLU A 1 266 ? 9.992 32.938 -11.477 1 49.47 266 GLU A C 1
ATOM 2084 O O . GLU A 1 266 ? 10.258 31.906 -10.852 1 49.47 266 GLU A O 1
ATOM 2089 N N . VAL A 1 267 ? 11 33.781 -11.922 1 44.59 267 VAL A N 1
ATOM 2090 C CA . VAL A 1 267 ? 12.391 33.625 -11.508 1 44.59 267 VAL A CA 1
ATOM 2091 C C . VAL A 1 267 ? 12.492 33.75 -9.992 1 44.59 267 VAL A C 1
ATOM 2093 O O . VAL A 1 267 ? 13.211 32.969 -9.352 1 44.59 267 VAL A O 1
ATOM 2096 N N . GLY A 1 268 ? 11.719 34.656 -9.484 1 45.38 268 GLY A N 1
ATOM 2097 C CA . GLY A 1 268 ? 11.719 34.812 -8.031 1 45.38 268 GLY A CA 1
ATOM 2098 C C . GLY A 1 268 ? 11.125 33.625 -7.305 1 45.38 268 GLY A C 1
ATOM 2099 O O . GLY A 1 268 ? 11.641 33.219 -6.27 1 45.38 268 GLY A O 1
ATOM 2100 N N . LEU A 1 269 ? 10.18 33.031 -7.949 1 57.62 269 LEU A N 1
ATOM 2101 C CA . LEU A 1 269 ? 9.508 31.891 -7.355 1 57.62 269 LEU A CA 1
ATOM 2102 C C . LEU A 1 269 ? 10.406 30.656 -7.398 1 57.62 269 LEU A C 1
ATOM 2104 O O . LEU A 1 269 ? 10.477 29.891 -6.43 1 57.62 269 LEU A O 1
ATOM 2108 N N . SER A 1 270 ? 11.117 30.469 -8.492 1 63.53 270 SER A N 1
ATOM 2109 C CA . SER A 1 270 ? 12.031 29.344 -8.617 1 63.53 270 SER A CA 1
ATOM 2110 C C . SER A 1 270 ? 13.188 29.453 -7.629 1 63.53 270 SER A C 1
ATOM 2112 O O . SER A 1 270 ? 13.586 28.453 -7.02 1 63.53 270 SER A O 1
ATOM 2114 N N . THR A 1 271 ? 13.664 30.672 -7.457 1 65.06 271 THR A N 1
ATOM 2115 C CA . THR A 1 271 ? 14.758 30.891 -6.52 1 65.06 271 THR A CA 1
ATOM 2116 C C . THR A 1 271 ? 14.305 30.641 -5.082 1 65.06 271 THR A C 1
ATOM 2118 O O . THR A 1 271 ? 15.016 30.016 -4.305 1 65.06 271 THR A O 1
ATOM 2121 N N . ARG A 1 272 ? 13.141 31.141 -4.809 1 70.38 272 ARG A N 1
ATOM 2122 C CA . ARG A 1 272 ? 12.617 30.953 -3.463 1 70.38 272 ARG A CA 1
ATOM 2123 C C . ARG A 1 272 ? 12.367 29.469 -3.178 1 70.38 272 ARG A C 1
ATOM 2125 O O . ARG A 1 272 ? 12.664 29 -2.082 1 70.38 272 ARG A O 1
ATOM 2132 N N . ARG A 1 273 ? 11.922 28.891 -4.195 1 76.88 273 ARG A N 1
ATOM 2133 C CA . ARG A 1 273 ? 11.695 27.453 -4.059 1 76.88 273 ARG A CA 1
ATOM 2134 C C . ARG A 1 273 ? 13.008 26.703 -3.885 1 76.88 273 ARG A C 1
ATOM 2136 O O . ARG A 1 273 ? 13.094 25.766 -3.094 1 76.88 273 ARG A O 1
ATOM 2143 N N . GLY A 1 274 ? 13.969 27.078 -4.668 1 79.69 274 GLY A N 1
ATOM 2144 C CA . GLY A 1 274 ? 15.289 26.469 -4.531 1 79.69 274 GLY A CA 1
ATOM 2145 C C . GLY A 1 274 ? 15.898 26.672 -3.156 1 79.69 274 GLY A C 1
ATOM 2146 O O . GLY A 1 274 ? 16.438 25.734 -2.568 1 79.69 274 GLY A O 1
ATOM 2147 N N . GLU A 1 275 ? 15.75 27.875 -2.67 1 82 275 GLU A N 1
ATOM 2148 C CA . GLU A 1 275 ? 16.266 28.188 -1.341 1 82 275 GLU A CA 1
ATOM 2149 C C . GLU A 1 275 ? 15.508 27.422 -0.26 1 82 275 GLU A C 1
ATOM 2151 O O . GLU A 1 275 ? 16.109 26.953 0.709 1 82 275 GLU A O 1
ATOM 2156 N N . HIS A 1 276 ? 14.234 27.391 -0.428 1 86.12 276 HIS A N 1
ATOM 2157 C CA . HIS A 1 276 ? 13.422 26.625 0.518 1 86.12 276 HIS A CA 1
ATOM 2158 C C . HIS A 1 276 ? 13.867 25.172 0.575 1 86.12 276 HIS A C 1
ATOM 2160 O O . HIS A 1 276 ? 14.016 24.609 1.66 1 86.12 276 HIS A O 1
ATOM 2166 N N . ARG A 1 277 ? 14.148 24.578 -0.575 1 89.12 277 ARG A N 1
ATOM 2167 C CA . ARG A 1 277 ? 14.578 23.188 -0.645 1 89.12 277 ARG A CA 1
ATOM 2168 C C . ARG A 1 277 ? 15.938 23 0.02 1 89.12 277 ARG A C 1
ATOM 2170 O O . ARG A 1 277 ? 16.172 22 0.704 1 89.12 277 ARG A O 1
ATOM 2177 N N . LYS A 1 278 ? 16.75 23.922 -0.256 1 90.06 278 LYS A N 1
ATOM 2178 C CA . LYS A 1 278 ? 18.062 23.859 0.351 1 90.06 278 LYS A CA 1
ATOM 2179 C C . LYS A 1 278 ? 17.984 23.875 1.874 1 90.06 278 LYS A C 1
ATOM 2181 O O . LYS A 1 278 ? 18.641 23.094 2.549 1 90.06 278 LYS A O 1
ATOM 2186 N N . ARG A 1 279 ? 17.156 24.703 2.418 1 93.5 279 ARG A N 1
ATOM 2187 C CA . ARG A 1 279 ? 16.969 24.812 3.861 1 93.5 279 ARG A CA 1
ATOM 2188 C C . ARG A 1 279 ? 16.438 23.516 4.441 1 93.5 279 ARG A C 1
ATOM 2190 O O . ARG A 1 279 ? 16.844 23.094 5.523 1 93.5 279 ARG A O 1
ATOM 2197 N N . ARG A 1 280 ? 15.633 22.938 3.699 1 96.56 280 ARG A N 1
ATOM 2198 C CA . ARG A 1 280 ? 15.039 21.703 4.172 1 96.56 280 ARG A CA 1
ATOM 2199 C C . ARG A 1 280 ? 16.047 20.562 4.113 1 96.56 280 ARG A C 1
ATOM 2201 O O . ARG A 1 280 ? 16.047 19.672 4.98 1 96.56 280 ARG A O 1
ATOM 2208 N N . GLY A 1 281 ? 16.906 20.547 3.1 1 96.94 281 GLY A N 1
ATOM 2209 C CA . GLY A 1 281 ? 18.031 19.625 3.1 1 96.94 281 GLY A CA 1
ATOM 2210 C C . GLY A 1 281 ? 18.938 19.797 4.305 1 96.94 281 GLY A C 1
ATOM 2211 O O . GLY A 1 281 ? 19.406 18.797 4.875 1 96.94 281 GLY A O 1
ATOM 2212 N N . GLU A 1 282 ? 19.156 21.016 4.676 1 96.44 282 GLU A N 1
ATOM 2213 C CA . GLU A 1 282 ? 19.953 21.328 5.852 1 96.44 282 GLU A CA 1
ATOM 2214 C C . GLU A 1 282 ? 19.312 20.781 7.125 1 96.44 282 GLU A C 1
ATOM 2216 O O . GLU A 1 282 ? 20 20.281 8.008 1 96.44 282 GLU A O 1
ATOM 2221 N N . CYS A 1 283 ? 18 20.891 7.191 1 97.69 283 CYS A N 1
ATOM 2222 C CA . CYS A 1 283 ? 17.281 20.328 8.328 1 97.69 283 CYS A CA 1
ATOM 2223 C C . CYS A 1 283 ? 17.547 18.828 8.453 1 97.69 283 CYS A C 1
ATOM 2225 O O . CYS A 1 283 ? 17.828 18.328 9.539 1 97.69 283 CYS A O 1
ATOM 2227 N N . ILE A 1 284 ? 17.438 18.109 7.316 1 98.62 284 ILE A N 1
ATOM 2228 C CA . ILE A 1 284 ? 17.656 16.672 7.312 1 98.62 284 ILE A CA 1
ATOM 2229 C C . ILE A 1 284 ? 19.062 16.359 7.812 1 98.62 284 ILE A C 1
ATOM 2231 O O . ILE A 1 284 ? 19.25 15.469 8.641 1 98.62 284 ILE A O 1
ATOM 2235 N N . THR A 1 285 ? 20 17.156 7.355 1 97.69 285 THR A N 1
ATOM 2236 C CA . THR A 1 285 ? 21.391 16.953 7.742 1 97.69 285 THR A CA 1
ATOM 2237 C C . THR A 1 285 ? 21.578 17.156 9.242 1 97.69 285 THR A C 1
ATOM 2239 O O . THR A 1 285 ? 22.219 16.344 9.914 1 97.69 285 THR A O 1
ATOM 2242 N N . GLU A 1 286 ? 21.016 18.203 9.773 1 97.81 286 GLU A N 1
ATOM 2243 C CA . GLU A 1 286 ? 21.156 18.516 11.188 1 97.81 286 GLU A CA 1
ATOM 2244 C C . GLU A 1 286 ? 20.438 17.484 12.055 1 97.81 286 GLU A C 1
ATOM 2246 O O . GLU A 1 286 ? 20.953 17.062 13.094 1 97.81 286 GLU A O 1
ATOM 2251 N N . PHE A 1 287 ? 19.234 17.078 11.648 1 98.69 287 PHE A N 1
ATOM 2252 C CA . PHE A 1 287 ? 18.516 16.047 12.391 1 98.69 287 PHE A CA 1
ATOM 2253 C C . PHE A 1 287 ? 19.328 14.75 12.422 1 98.69 287 PHE A C 1
ATOM 2255 O O . PHE A 1 287 ? 19.406 14.086 13.461 1 98.69 287 PHE A O 1
ATOM 2262 N N . HIS A 1 288 ? 19.891 14.367 11.281 1 98.31 288 HIS A N 1
ATOM 2263 C CA . HIS A 1 288 ? 20.75 13.188 11.211 1 98.31 288 HIS A CA 1
ATOM 2264 C C . HIS A 1 288 ? 21.922 13.297 12.18 1 98.31 288 HIS A C 1
ATOM 2266 O O . HIS A 1 288 ? 22.234 12.336 12.891 1 98.31 288 HIS A O 1
ATOM 2272 N N . ARG A 1 289 ? 22.578 14.398 12.203 1 97.5 289 ARG A N 1
ATOM 2273 C CA . ARG A 1 289 ? 23.719 14.633 13.07 1 97.5 289 ARG A CA 1
ATOM 2274 C C . ARG A 1 289 ? 23.328 14.492 14.539 1 97.5 289 ARG A C 1
ATOM 2276 O O . ARG A 1 289 ? 24.016 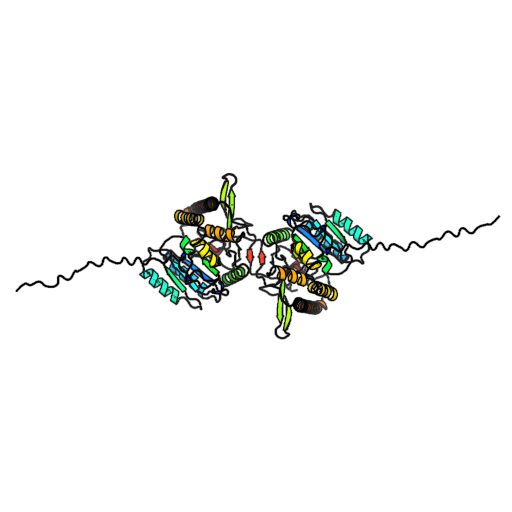13.812 15.305 1 97.5 289 ARG A O 1
ATOM 2283 N N . VAL A 1 290 ? 22.25 15.094 14.93 1 98.31 290 VAL A N 1
ATOM 2284 C CA . VAL A 1 290 ? 21.828 15.102 16.328 1 98.31 290 VAL A CA 1
ATOM 2285 C C . VAL A 1 290 ? 21.375 13.703 16.734 1 98.31 290 VAL A C 1
ATOM 2287 O O . VAL A 1 290 ? 21.734 13.227 17.828 1 98.31 290 VAL A O 1
ATOM 2290 N N . LEU A 1 291 ? 20.609 13.055 15.844 1 97.62 291 LEU A N 1
ATOM 2291 C CA . LEU A 1 291 ? 20.094 11.734 16.156 1 97.62 291 LEU A CA 1
ATOM 2292 C C . LEU A 1 291 ? 21.188 10.68 16.078 1 97.62 291 LEU A C 1
ATOM 2294 O O . LEU A 1 291 ? 21.125 9.648 16.75 1 97.62 291 LEU A O 1
ATOM 2298 N N . GLY A 1 292 ? 22.203 10.859 15.18 1 97.19 292 GLY A N 1
ATOM 2299 C CA . GLY A 1 292 ? 23.344 9.953 15.023 1 97.19 292 GLY A CA 1
ATOM 2300 C C . GLY A 1 292 ? 23.078 8.828 14.039 1 97.19 292 GLY A C 1
ATOM 2301 O O . GLY A 1 292 ? 23.906 7.934 13.875 1 97.19 292 GLY A O 1
ATOM 2302 N N . ARG A 1 293 ? 21.938 8.844 13.469 1 97.31 293 ARG A N 1
ATOM 2303 C CA . ARG A 1 293 ? 21.547 7.875 12.445 1 97.31 293 ARG A CA 1
ATOM 2304 C C . ARG A 1 293 ? 20.453 8.438 11.539 1 97.31 293 ARG A C 1
ATOM 2306 O O . ARG A 1 293 ? 19.75 9.367 11.922 1 97.31 293 ARG A O 1
ATOM 2313 N N . MET A 1 294 ? 20.391 7.895 10.344 1 97.94 294 MET A N 1
ATOM 2314 C CA . MET A 1 294 ? 19.312 8.266 9.422 1 97.94 294 MET A CA 1
ATOM 2315 C C . MET A 1 294 ? 18.156 7.293 9.523 1 97.94 294 MET A C 1
ATOM 2317 O O . MET A 1 294 ? 18.25 6.145 9.086 1 97.94 294 MET A O 1
ATOM 2321 N N . PRO A 1 295 ? 17.078 7.734 10.07 1 98.44 295 PRO A N 1
ATOM 2322 C CA . PRO A 1 295 ? 15.969 6.793 10.234 1 98.44 295 PRO A CA 1
ATOM 2323 C C . PRO A 1 295 ? 15.062 6.727 9.008 1 98.44 295 PRO A C 1
ATOM 2325 O O . PRO A 1 295 ? 14.297 5.77 8.852 1 98.44 295 PRO A O 1
ATOM 2328 N N . LEU A 1 296 ? 15.102 7.742 8.133 1 98.56 296 LEU A N 1
ATOM 2329 C CA . LEU A 1 296 ? 14.18 7.801 7.004 1 98.56 296 LEU A CA 1
ATOM 2330 C C . LEU A 1 296 ? 14.344 6.582 6.098 1 98.56 296 LEU A C 1
ATOM 2332 O O . LEU A 1 296 ? 15.469 6.137 5.855 1 98.56 296 LEU A O 1
ATOM 2336 N N . ARG A 1 297 ? 13.258 6.031 5.73 1 97.81 297 ARG A N 1
ATOM 2337 C CA . ARG A 1 297 ? 13.227 4.887 4.828 1 97.81 297 ARG A CA 1
ATOM 2338 C C . ARG A 1 297 ? 12.398 5.195 3.582 1 97.81 297 ARG A C 1
ATOM 2340 O O . ARG A 1 297 ? 11.344 5.828 3.67 1 97.81 297 ARG A O 1
ATOM 2347 N N . TYR A 1 298 ? 12.836 4.688 2.475 1 97.06 298 TYR A N 1
ATOM 2348 C CA . TYR A 1 298 ? 12.141 4.922 1.215 1 97.06 298 TYR A CA 1
ATOM 2349 C C . TYR A 1 298 ? 10.906 4.035 1.101 1 97.06 298 TYR A C 1
ATOM 2351 O O . TYR A 1 298 ? 10.93 2.873 1.513 1 97.06 298 TYR A O 1
ATOM 2359 N N . SER A 1 299 ? 9.906 4.594 0.591 1 97.25 299 SER A N 1
ATOM 2360 C CA . SER A 1 299 ? 8.711 3.887 0.134 1 97.25 299 SER A CA 1
ATOM 2361 C C . SER A 1 299 ? 8.516 4.055 -1.369 1 97.25 299 SER A C 1
ATOM 2363 O O . SER A 1 299 ? 9.109 4.941 -1.984 1 97.25 299 SER A O 1
ATOM 2365 N N . TYR A 1 300 ? 7.688 3.16 -1.925 1 96.62 300 TYR A N 1
ATOM 2366 C CA . TYR A 1 300 ? 7.484 3.125 -3.369 1 96.62 300 TYR A CA 1
ATOM 2367 C C . TYR A 1 300 ? 6.004 3.012 -3.707 1 96.62 300 TYR A C 1
ATOM 2369 O O . TYR A 1 300 ? 5.238 2.377 -2.977 1 96.62 300 TYR A O 1
ATOM 2377 N N . GLY A 1 301 ? 5.66 3.662 -4.797 1 97 301 GLY A N 1
ATOM 2378 C CA . GLY A 1 301 ? 4.301 3.555 -5.309 1 97 301 GLY A CA 1
ATOM 2379 C C . GLY A 1 301 ? 3.307 4.402 -4.539 1 97 301 GLY A C 1
ATOM 2380 O O . GLY A 1 301 ? 3.666 5.051 -3.555 1 97 301 GLY A O 1
ATOM 2381 N N . LYS A 1 302 ? 2.104 4.48 -5.008 1 97.69 302 LYS A N 1
ATOM 2382 C CA . LYS A 1 302 ? 0.954 5.199 -4.465 1 97.69 302 LYS A CA 1
ATOM 2383 C C . LYS A 1 302 ? -0.271 4.289 -4.383 1 97.69 302 LYS A C 1
ATOM 2385 O O . LYS A 1 302 ? -0.602 3.598 -5.348 1 97.69 302 LYS A O 1
ATOM 2390 N N . VAL A 1 303 ? -0.873 4.211 -3.234 1 98 303 VAL A N 1
ATOM 2391 C CA . VAL A 1 303 ? -2.084 3.41 -3.09 1 98 303 VAL A CA 1
ATOM 2392 C C . VAL A 1 303 ? -3.283 4.184 -3.633 1 98 303 VAL A C 1
ATOM 2394 O O . VAL A 1 303 ? -3.572 5.293 -3.176 1 98 303 VAL A O 1
ATOM 2397 N N . VAL A 1 304 ? -4.031 3.658 -4.613 1 97.38 304 VAL A N 1
ATOM 2398 C CA . VAL A 1 304 ? -5.191 4.324 -5.195 1 97.38 304 VAL A CA 1
ATOM 2399 C C . VAL A 1 304 ? -6.453 3.514 -4.902 1 97.38 304 VAL A C 1
ATOM 2401 O O . VAL A 1 304 ? -6.383 2.303 -4.684 1 97.38 304 VAL A O 1
ATOM 2404 N N . ASN A 1 305 ? -7.508 4.211 -4.875 1 95.06 305 ASN A N 1
ATOM 2405 C CA . ASN A 1 305 ? -8.789 3.584 -4.582 1 95.06 305 ASN A CA 1
ATOM 2406 C C . ASN A 1 305 ? -9.375 2.898 -5.812 1 95.06 305 ASN A C 1
ATOM 2408 O O . ASN A 1 305 ? -10.383 3.348 -6.359 1 95.06 305 ASN A O 1
ATOM 2412 N N . SER A 1 306 ? -8.797 1.833 -6.234 1 90.56 306 SER A N 1
ATOM 2413 C CA . SER A 1 306 ? -9.203 1.056 -7.402 1 90.56 306 SER A CA 1
ATOM 2414 C C . SER A 1 306 ? -8.773 -0.4 -7.273 1 90.56 306 SER A C 1
ATOM 2416 O O . SER A 1 306 ? -7.574 -0.691 -7.172 1 90.56 306 SER A O 1
ATOM 2418 N N . VAL A 1 307 ? -9.711 -1.362 -7.145 1 89.12 307 VAL A N 1
ATOM 2419 C CA . VAL A 1 307 ? -9.406 -2.787 -7.074 1 89.12 307 VAL A CA 1
ATOM 2420 C C . VAL A 1 307 ? -10 -3.504 -8.281 1 89.12 307 VAL A C 1
ATOM 2422 O O . VAL A 1 307 ? -10.148 -4.727 -8.273 1 89.12 307 VAL A O 1
ATOM 2425 N N . GLY A 1 308 ? -10.023 -2.922 -9.445 1 85.12 308 GLY A N 1
ATOM 2426 C CA . GLY A 1 308 ? -10.75 -3.443 -10.594 1 85.12 308 GLY A CA 1
ATOM 2427 C C . GLY A 1 308 ? -9.93 -4.414 -11.422 1 85.12 308 GLY A C 1
ATOM 2428 O O . GLY A 1 308 ? -8.82 -4.781 -11.047 1 85.12 308 GLY A O 1
ATOM 2429 N N . GLU A 1 309 ? -10.477 -4.852 -12.5 1 91.12 309 GLU A N 1
ATOM 2430 C CA . GLU A 1 309 ? -9.906 -5.801 -13.453 1 91.12 309 GLU A CA 1
ATOM 2431 C C . GLU A 1 309 ? -8.594 -5.277 -14.031 1 91.12 309 GLU A C 1
ATOM 2433 O O . GLU A 1 309 ? -8.477 -4.094 -14.344 1 91.12 309 GLU A O 1
ATOM 2438 N N . GLN A 1 310 ? -7.578 -6.176 -14.062 1 94.06 310 GLN A N 1
ATOM 2439 C CA . GLN A 1 310 ? -6.316 -5.754 -14.664 1 94.06 310 GLN A CA 1
ATOM 2440 C C . GLN A 1 310 ? -5.949 -6.641 -15.852 1 94.06 310 GLN A C 1
ATOM 2442 O O . GLN A 1 310 ? -5.09 -6.281 -16.656 1 94.06 310 GLN A O 1
ATOM 2447 N N . GLY A 1 311 ? -6.57 -7.793 -15.938 1 95.69 311 GLY A N 1
ATOM 2448 C CA . GLY A 1 311 ? -6.301 -8.672 -17.062 1 95.69 311 GLY A CA 1
ATOM 2449 C C . GLY A 1 311 ? -6.797 -8.109 -18.391 1 95.69 311 GLY A C 1
ATOM 2450 O O . GLY A 1 311 ? -7.887 -7.535 -18.453 1 95.69 311 GLY A O 1
ATOM 2451 N N . LEU A 1 312 ? -5.973 -8.258 -19.422 1 96.25 312 LEU A N 1
ATOM 2452 C CA . LEU A 1 312 ? -6.363 -7.848 -20.766 1 96.25 312 LEU A CA 1
ATOM 2453 C C . LEU A 1 312 ? -6.762 -9.055 -21.609 1 96.25 312 LEU A C 1
ATOM 2455 O O . LEU A 1 312 ? -6.051 -10.062 -21.625 1 96.25 312 LEU A O 1
ATOM 2459 N N . CYS A 1 313 ? -7.844 -8.938 -22.25 1 94.75 313 CYS A N 1
ATOM 2460 C CA . CYS A 1 313 ? -8.359 -9.961 -23.141 1 94.75 313 CYS A CA 1
ATOM 2461 C C . CYS A 1 313 ? -8.523 -9.414 -24.562 1 94.75 313 CYS A C 1
ATOM 2463 O O . CYS A 1 313 ? -8.672 -8.203 -24.75 1 94.75 313 CYS A O 1
ATOM 2465 N N . LYS A 1 314 ? -8.375 -10.297 -25.5 1 93.69 314 LYS A N 1
ATOM 2466 C CA . LYS A 1 314 ? -8.617 -9.922 -26.891 1 93.69 314 LYS A CA 1
ATOM 2467 C C . LYS A 1 314 ? -10.102 -9.984 -27.234 1 93.69 314 LYS A C 1
ATOM 2469 O O . LYS A 1 314 ? -10.719 -11.047 -27.156 1 93.69 314 LYS A O 1
ATOM 2474 N N . LYS A 1 315 ? -10.641 -8.805 -27.547 1 91.38 315 LYS A N 1
ATOM 2475 C CA . LYS A 1 315 ? -12.031 -8.672 -27.953 1 91.38 315 LYS A CA 1
ATOM 2476 C C . LYS A 1 315 ? -12.156 -7.754 -29.172 1 91.38 315 LYS A C 1
ATOM 2478 O O . LYS A 1 315 ? -11.648 -6.629 -29.156 1 91.38 315 LYS A O 1
ATOM 2483 N N . GLY A 1 316 ? -12.812 -8.219 -30.266 1 88.19 316 GLY A N 1
ATOM 2484 C CA . GLY A 1 316 ? -12.945 -7.418 -31.469 1 88.19 316 GLY A CA 1
ATOM 2485 C C . GLY A 1 316 ? -11.609 -6.992 -32.062 1 88.19 316 GLY A C 1
ATOM 2486 O O . GLY A 1 316 ? -11.453 -5.859 -32.5 1 88.19 316 GLY A O 1
ATOM 2487 N N . GLY A 1 317 ? -10.578 -7.777 -31.812 1 88.25 317 GLY A N 1
ATOM 2488 C CA . GLY A 1 317 ? -9.266 -7.508 -32.375 1 88.25 317 GLY A CA 1
ATOM 2489 C C . GLY A 1 317 ? -8.445 -6.547 -31.547 1 88.25 317 GLY A C 1
ATOM 2490 O O . GLY A 1 317 ? -7.316 -6.211 -31.906 1 88.25 317 GLY A O 1
ATOM 2491 N N . LYS A 1 318 ? -9.016 -6.125 -30.438 1 92.5 318 LYS A N 1
ATOM 2492 C CA . LYS A 1 318 ? -8.297 -5.188 -29.578 1 92.5 318 LYS A CA 1
ATOM 2493 C C . LYS A 1 318 ? -8.086 -5.773 -28.188 1 92.5 318 LYS A C 1
ATOM 2495 O O . LYS A 1 318 ? -8.828 -6.664 -27.766 1 92.5 318 LYS A O 1
ATOM 2500 N N . LEU A 1 319 ? -7.027 -5.398 -27.578 1 93.88 319 LEU A N 1
ATOM 2501 C CA . LEU A 1 319 ? -6.789 -5.766 -26.188 1 93.88 319 LEU A CA 1
ATOM 2502 C C . LEU A 1 319 ? -7.496 -4.797 -25.25 1 93.88 319 LEU A C 1
ATOM 2504 O O . LEU A 1 319 ? -7.246 -3.588 -25.281 1 93.88 319 LEU A O 1
ATOM 2508 N N . VAL A 1 320 ? -8.453 -5.266 -24.531 1 94.5 320 VAL A N 1
ATOM 2509 C CA . VAL A 1 320 ? -9.188 -4.477 -23.547 1 94.5 320 VAL A CA 1
ATOM 2510 C C . VAL A 1 320 ? -9.242 -5.227 -22.219 1 94.5 320 VAL A C 1
ATOM 2512 O O . VAL A 1 320 ? -8.922 -6.418 -22.156 1 94.5 320 VAL A O 1
ATOM 2515 N N . PHE A 1 321 ? -9.555 -4.5 -21.188 1 94 321 PHE A N 1
ATOM 2516 C CA . PHE A 1 321 ? -9.758 -5.195 -19.922 1 94 321 PHE A CA 1
ATOM 2517 C C . PHE A 1 321 ? -10.812 -6.293 -20.078 1 94 321 PHE A C 1
ATOM 2519 O O . PHE A 1 321 ? -11.82 -6.105 -20.75 1 94 321 PHE A O 1
ATOM 2526 N N . CYS A 1 322 ? -10.594 -7.398 -19.406 1 91.88 322 CYS A N 1
ATOM 2527 C CA . CYS A 1 322 ? -11.414 -8.586 -19.641 1 91.88 322 CYS A CA 1
ATOM 2528 C C . CYS A 1 322 ? -12.867 -8.336 -19.25 1 91.88 322 CYS A C 1
ATOM 2530 O O . CYS A 1 322 ? -13.781 -8.922 -19.828 1 91.88 322 CYS A O 1
ATOM 2532 N N . ASP A 1 323 ? -13.148 -7.414 -18.344 1 89.38 323 ASP A N 1
ATOM 2533 C CA . ASP A 1 323 ? -14.516 -7.195 -17.875 1 89.38 323 ASP A CA 1
ATOM 2534 C C . ASP A 1 323 ? -15.234 -6.164 -18.734 1 89.38 323 ASP A C 1
ATOM 2536 O O . ASP A 1 323 ? -16.406 -5.852 -18.5 1 89.38 323 ASP A O 1
ATOM 2540 N N . VAL A 1 324 ? -14.547 -5.637 -19.766 1 88.75 324 VAL A N 1
ATOM 2541 C CA . VAL A 1 324 ? -15.164 -4.68 -20.672 1 88.75 324 VAL A CA 1
ATOM 2542 C C . VAL A 1 324 ? -15.969 -5.422 -21.734 1 88.75 324 VAL A C 1
ATOM 2544 O O . VAL A 1 324 ? -15.508 -6.426 -22.281 1 88.75 324 VAL A O 1
ATOM 2547 N N . GLN A 1 325 ? -17.219 -4.977 -21.953 1 82.62 325 GLN A N 1
ATOM 2548 C CA . GLN A 1 325 ? -18.031 -5.52 -23.031 1 82.62 325 GLN A CA 1
ATOM 2549 C C . GLN A 1 325 ? -17.859 -4.703 -24.312 1 82.62 325 GLN A C 1
ATOM 2551 O O . GLN A 1 325 ? -17.953 -3.475 -24.281 1 82.62 325 GLN A O 1
ATOM 2556 N N . VAL A 1 326 ? -17.219 -5.238 -25.297 1 75.44 326 VAL A N 1
ATOM 2557 C CA . VAL A 1 326 ? -17.031 -4.527 -26.562 1 75.44 326 VAL A CA 1
ATOM 2558 C C . VAL A 1 326 ? -18.25 -4.762 -27.469 1 75.44 326 VAL A C 1
ATOM 2560 O O . VAL A 1 326 ? -18.703 -5.895 -27.625 1 75.44 326 VAL A O 1
ATOM 2563 N N . GLY A 1 327 ? -19.203 -3.865 -27.516 1 56.84 327 GLY A N 1
ATOM 2564 C CA . GLY A 1 327 ? -20.344 -3.926 -28.406 1 56.84 327 GLY A CA 1
ATOM 2565 C C . GLY A 1 327 ? -19.969 -4.219 -29.844 1 56.84 327 GLY A C 1
ATOM 2566 O O . GLY A 1 327 ? -18.859 -3.887 -30.281 1 56.84 327 GLY A O 1
ATOM 2567 N N . GLU A 1 328 ? -20.672 -5.137 -30.484 1 47.53 328 GLU A N 1
ATOM 2568 C CA . GLU A 1 328 ? -20.688 -5.191 -31.938 1 47.53 328 GLU A CA 1
ATOM 2569 C C . GLU A 1 328 ? -21 -3.824 -32.531 1 47.53 328 GLU A C 1
ATOM 2571 O O . GLU A 1 328 ? -21.766 -3.049 -31.969 1 47.53 328 GLU A O 1
ATOM 2576 N N . MET B 1 1 ? 35.781 -91.562 -10.523 1 25.5 1 MET B N 1
ATOM 2577 C CA . MET B 1 1 ? 36 -90.25 -11.094 1 25.5 1 MET B CA 1
ATOM 2578 C C . MET B 1 1 ? 34.844 -89.312 -10.75 1 25.5 1 MET B C 1
ATOM 2580 O O . MET B 1 1 ? 33.781 -89.438 -11.32 1 25.5 1 MET B O 1
ATOM 2584 N N . ASN B 1 2 ? 34.562 -89.125 -9.438 1 27.41 2 ASN B N 1
ATOM 2585 C CA . ASN B 1 2 ? 33.562 -88.562 -8.547 1 27.41 2 ASN B CA 1
ATOM 2586 C C . ASN B 1 2 ? 33.375 -87.062 -8.781 1 27.41 2 ASN B C 1
ATOM 2588 O O . ASN B 1 2 ? 34.312 -86.25 -8.5 1 27.41 2 ASN B O 1
ATOM 2592 N N . LEU B 1 3 ? 32.75 -86.688 -9.969 1 28.36 3 LEU B N 1
ATOM 2593 C CA . LEU B 1 3 ? 32.438 -85.312 -10.508 1 28.36 3 LEU B CA 1
ATOM 2594 C C . LEU B 1 3 ? 31.703 -84.5 -9.484 1 28.36 3 LEU B C 1
ATOM 2596 O O . LEU B 1 3 ? 30.5 -84.625 -9.305 1 28.36 3 LEU B O 1
ATOM 2600 N N . ALA B 1 4 ? 32.219 -84.25 -8.32 1 25.03 4 ALA B N 1
ATOM 2601 C CA . ALA B 1 4 ? 31.688 -83.625 -7.113 1 25.03 4 ALA B CA 1
ATOM 2602 C C . ALA B 1 4 ? 31.312 -82.188 -7.387 1 25.03 4 ALA B C 1
ATOM 2604 O O . ALA B 1 4 ? 30.656 -81.5 -6.562 1 25.03 4 ALA B O 1
ATOM 2605 N N . ALA B 1 5 ? 32.062 -81.438 -8.406 1 24.14 5 ALA B N 1
ATOM 2606 C CA . ALA B 1 5 ? 32.375 -80.125 -7.898 1 24.14 5 ALA B CA 1
ATOM 2607 C C . ALA B 1 5 ? 31.094 -79.375 -7.531 1 24.14 5 ALA B C 1
ATOM 2609 O O . ALA B 1 5 ? 30 -79.812 -7.863 1 24.14 5 ALA B O 1
ATOM 2610 N N . LEU B 1 6 ? 31.141 -77.875 -7.902 1 25.03 6 LEU B N 1
ATOM 2611 C CA . LEU B 1 6 ? 30.922 -76.5 -7.48 1 25.03 6 LEU B CA 1
ATOM 2612 C C . LEU B 1 6 ? 29.5 -76.062 -7.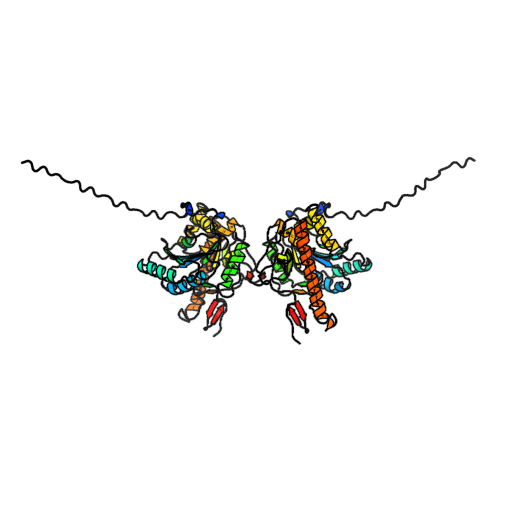832 1 25.03 6 LEU B C 1
ATOM 2614 O O . LEU B 1 6 ? 29.156 -75.938 -9.008 1 25.03 6 LEU B O 1
ATOM 2618 N N . ILE B 1 7 ? 28.484 -76.562 -7.34 1 27.78 7 ILE B N 1
ATOM 2619 C CA . ILE B 1 7 ? 27.156 -76.062 -7.637 1 27.78 7 ILE B CA 1
ATOM 2620 C C . ILE B 1 7 ? 27.078 -74.562 -7.316 1 27.78 7 ILE B C 1
ATOM 2622 O O . ILE B 1 7 ? 27.219 -74.188 -6.16 1 27.78 7 ILE B O 1
ATOM 2626 N N . LEU B 1 8 ? 27.594 -73.625 -8.227 1 26.58 8 LEU B N 1
ATOM 2627 C CA . LEU B 1 8 ? 27.453 -72.188 -8.211 1 26.58 8 LEU B CA 1
ATOM 2628 C C . LEU B 1 8 ? 26.016 -71.812 -7.953 1 26.58 8 LEU B C 1
ATOM 2630 O O . LEU B 1 8 ? 25.109 -72.188 -8.695 1 26.58 8 LEU B O 1
ATOM 2634 N N . CYS B 1 9 ? 25.672 -71.5 -6.688 1 25.8 9 CYS B N 1
ATOM 2635 C CA . CYS B 1 9 ? 24.438 -70.875 -6.223 1 25.8 9 CYS B CA 1
ATOM 2636 C C . CYS B 1 9 ? 24.078 -69.688 -7.09 1 25.8 9 CYS B C 1
ATOM 2638 O O . CYS B 1 9 ? 24.781 -68.688 -7.09 1 25.8 9 CYS B O 1
ATOM 2640 N N . LEU B 1 10 ? 23.531 -69.75 -8.289 1 29.59 10 LEU B N 1
ATOM 2641 C CA . LEU B 1 10 ? 22.797 -68.75 -9.055 1 29.59 10 LEU B CA 1
ATOM 2642 C C . LEU B 1 10 ? 21.766 -68 -8.18 1 29.59 10 LEU B C 1
ATOM 2644 O O . LEU B 1 10 ? 20.688 -68.562 -7.914 1 29.59 10 LEU B O 1
ATOM 2648 N N . SER B 1 11 ? 22.078 -67.625 -6.918 1 29.44 11 SER B N 1
ATOM 2649 C CA . SER B 1 11 ? 21.125 -66.812 -6.125 1 29.44 11 SER B CA 1
ATOM 2650 C C . SER B 1 11 ? 20.516 -65.688 -6.949 1 29.44 11 SER B C 1
ATOM 2652 O O . SER B 1 11 ? 21.234 -64.938 -7.621 1 29.44 11 SER B O 1
ATOM 2654 N N . ILE B 1 12 ? 19.297 -65.75 -7.41 1 32.97 12 ILE B N 1
ATOM 2655 C CA . ILE B 1 12 ? 18.328 -64.875 -8.023 1 32.97 12 ILE B CA 1
ATOM 2656 C C . ILE B 1 12 ? 18.328 -63.531 -7.273 1 32.97 12 ILE B C 1
ATOM 2658 O O . ILE B 1 12 ? 17.984 -63.469 -6.09 1 32.97 12 ILE B O 1
ATOM 2662 N N . LEU B 1 13 ? 19.312 -62.594 -7.422 1 31.41 13 LEU B N 1
ATOM 2663 C CA . LEU B 1 13 ? 19.266 -61.188 -7.023 1 31.41 13 LEU B CA 1
ATOM 2664 C C . LEU B 1 13 ? 17.875 -60.594 -7.277 1 31.41 13 LEU B C 1
ATOM 2666 O O . LEU B 1 13 ? 17.375 -60.625 -8.406 1 31.41 13 LEU B O 1
ATOM 2670 N N . SER B 1 14 ? 16.922 -60.75 -6.402 1 33.03 14 SER B N 1
ATOM 2671 C CA . SER B 1 14 ? 15.695 -59.969 -6.418 1 33.03 14 SER B CA 1
ATOM 2672 C C . SER B 1 14 ? 15.969 -58.531 -6.859 1 33.03 14 SER B C 1
ATOM 2674 O O . SER B 1 14 ? 17.016 -57.969 -6.527 1 33.03 14 SER B O 1
ATOM 2676 N N . PRO B 1 15 ? 15.383 -58.031 -7.957 1 32.66 15 PRO B N 1
ATOM 2677 C CA . PRO B 1 15 ? 15.516 -56.656 -8.391 1 32.66 15 PRO B CA 1
ATOM 2678 C C . PRO B 1 15 ? 15.383 -55.656 -7.234 1 32.66 15 PRO B C 1
ATOM 2680 O O . PRO B 1 15 ? 14.492 -55.812 -6.391 1 32.66 15 PRO B O 1
ATOM 2683 N N . LEU B 1 16 ? 16.438 -55.219 -6.559 1 32.75 16 LEU B N 1
ATOM 2684 C CA . LEU B 1 16 ? 16.422 -53.969 -5.832 1 32.75 16 LEU B CA 1
ATOM 2685 C C . LEU B 1 16 ? 15.539 -52.938 -6.539 1 32.75 16 LEU B C 1
ATOM 2687 O O . LEU B 1 16 ? 15.875 -52.469 -7.637 1 32.75 16 LEU B O 1
ATOM 2691 N N . GLN B 1 17 ? 14.266 -53.188 -6.484 1 31.31 17 GLN B N 1
ATOM 2692 C CA . GLN B 1 17 ? 13.438 -52.031 -6.801 1 31.31 17 GLN B CA 1
ATOM 2693 C C . GLN B 1 17 ? 14.047 -50.75 -6.223 1 31.31 17 GLN B C 1
ATOM 2695 O O . GLN B 1 17 ? 14.125 -50.594 -5.004 1 31.31 17 GLN B O 1
ATOM 2700 N N . CYS B 1 18 ? 15.148 -50.281 -6.645 1 29.23 18 CYS B N 1
ATOM 2701 C CA . CYS B 1 18 ? 15.562 -48.906 -6.441 1 29.23 18 CYS B CA 1
ATOM 2702 C C . CYS B 1 18 ? 14.367 -47.969 -6.445 1 29.23 18 CYS B C 1
ATOM 2704 O O . CYS B 1 18 ? 13.828 -47.656 -7.504 1 29.23 18 CYS B O 1
ATOM 2706 N N . SER B 1 19 ? 13.414 -48.281 -5.621 1 33.47 19 SER B N 1
ATOM 2707 C CA . SER B 1 19 ? 12.5 -47.188 -5.395 1 33.47 19 SER B CA 1
ATOM 2708 C C . SER B 1 19 ? 13.258 -45.844 -5.34 1 33.47 19 SER B C 1
ATOM 2710 O O . SER B 1 19 ? 14.07 -45.625 -4.441 1 33.47 19 SER B O 1
ATOM 2712 N N . LEU B 1 20 ? 13.828 -45.344 -6.32 1 35.94 20 LEU B N 1
ATOM 2713 C CA . LEU B 1 20 ? 14.086 -43.906 -6.34 1 35.94 20 LEU B CA 1
ATOM 2714 C C . LEU B 1 20 ? 13.195 -43.188 -5.34 1 35.94 20 LEU B C 1
ATOM 2716 O O . LEU B 1 20 ? 11.984 -43.094 -5.543 1 35.94 20 LEU B O 1
ATOM 2720 N N . ALA B 1 21 ? 13.195 -43.5 -4.121 1 40.38 21 ALA B N 1
ATOM 2721 C CA . ALA B 1 21 ? 12.594 -42.719 -3.049 1 40.38 21 ALA B CA 1
ATOM 2722 C C . ALA B 1 21 ? 12.547 -41.25 -3.418 1 40.38 21 ALA B C 1
ATOM 2724 O O . ALA B 1 21 ? 13.586 -40.594 -3.527 1 40.38 21 ALA B O 1
ATOM 2725 N N . LEU B 1 22 ? 11.773 -40.75 -4.301 1 50.59 22 LEU B N 1
ATOM 2726 C CA . LEU B 1 22 ? 11.453 -39.344 -4.516 1 50.59 22 LEU B CA 1
ATOM 2727 C C . LEU B 1 22 ? 11.547 -38.562 -3.213 1 50.59 22 LEU B C 1
ATOM 2729 O O . LEU B 1 22 ? 10.875 -38.906 -2.234 1 50.59 22 LEU B O 1
ATOM 2733 N N . ASN B 1 23 ? 12.766 -38.219 -2.793 1 63.62 23 ASN B N 1
ATOM 2734 C CA . ASN B 1 23 ? 13.117 -37.469 -1.604 1 63.62 23 ASN B CA 1
ATOM 2735 C C . ASN B 1 23 ? 12.07 -36.406 -1.301 1 63.62 23 ASN B C 1
ATOM 2737 O O . ASN B 1 23 ? 11.68 -35.625 -2.188 1 63.62 23 ASN B O 1
ATOM 2741 N N . ASP B 1 24 ? 11.289 -36.656 -0.301 1 82.25 24 ASP B N 1
ATOM 2742 C CA . ASP B 1 24 ? 10.336 -35.719 0.263 1 82.25 24 ASP B CA 1
ATOM 2743 C C . ASP B 1 24 ? 10.984 -34.344 0.479 1 82.25 24 ASP B C 1
ATOM 2745 O O . ASP B 1 24 ? 11.914 -34.219 1.28 1 82.25 24 ASP B O 1
ATOM 2749 N N . PRO B 1 25 ? 10.562 -33.438 -0.371 1 86.94 25 PRO B N 1
ATOM 2750 C CA . PRO B 1 25 ? 11.156 -32.125 -0.218 1 86.94 25 PRO B CA 1
ATOM 2751 C C . PRO B 1 25 ? 11.102 -31.609 1.221 1 86.94 25 PRO B C 1
ATOM 2753 O O . PRO B 1 25 ? 11.961 -30.828 1.634 1 86.94 25 PRO B O 1
ATOM 2756 N N . CYS B 1 26 ? 10.211 -32.031 2.066 1 90.25 26 CYS B N 1
ATOM 2757 C CA . CYS B 1 26 ? 10.039 -31.562 3.436 1 90.25 26 CYS B CA 1
ATOM 2758 C C . CYS B 1 26 ? 11.125 -32.125 4.344 1 90.25 26 CYS B C 1
ATOM 2760 O O . CYS B 1 26 ? 11.359 -31.594 5.438 1 90.25 26 CYS B O 1
ATOM 2762 N N . GLU B 1 27 ? 11.82 -33.125 3.844 1 87.56 27 GLU B N 1
ATOM 2763 C CA . GLU B 1 27 ? 12.852 -33.781 4.652 1 87.56 27 GLU B CA 1
ATOM 2764 C C . GLU B 1 27 ? 14.242 -33.438 4.129 1 87.56 27 GLU B C 1
ATOM 2766 O O . GLU B 1 27 ? 15.25 -33.875 4.711 1 87.56 27 GLU B O 1
ATOM 2771 N N . ASP B 1 28 ? 14.258 -32.781 3.084 1 85.69 28 ASP B N 1
ATOM 2772 C CA . ASP B 1 28 ? 15.539 -32.406 2.494 1 85.69 28 ASP B CA 1
ATOM 2773 C C . ASP B 1 28 ? 16.172 -31.25 3.268 1 85.69 28 ASP B C 1
ATOM 2775 O O . ASP B 1 28 ? 15.641 -30.141 3.297 1 85.69 28 ASP B O 1
ATOM 2779 N N . PRO B 1 29 ? 17.266 -31.422 3.932 1 79.88 29 PRO B N 1
ATOM 2780 C CA . PRO B 1 29 ? 17.891 -30.375 4.734 1 79.88 29 PRO B CA 1
ATOM 2781 C C . PRO B 1 29 ? 18.359 -29.188 3.896 1 79.88 29 PRO B C 1
ATOM 2783 O O . PRO B 1 29 ? 18.516 -28.094 4.418 1 79.88 29 PRO B O 1
ATOM 2786 N N . GLU B 1 30 ? 18.594 -29.453 2.65 1 80.25 30 GLU B N 1
ATOM 2787 C CA . GLU B 1 30 ? 19.078 -28.391 1.786 1 80.25 30 GLU B CA 1
ATOM 2788 C C . GLU B 1 30 ? 17.969 -27.391 1.458 1 80.25 30 GLU B C 1
ATOM 2790 O O . GLU B 1 30 ? 18.234 -26.281 1.004 1 80.25 30 GLU B O 1
ATOM 2795 N N . ILE B 1 31 ? 16.781 -27.797 1.641 1 81.62 31 ILE B N 1
ATOM 2796 C CA . ILE B 1 31 ? 15.641 -26.953 1.316 1 81.62 31 ILE B CA 1
ATOM 2797 C C . ILE B 1 31 ? 15.398 -25.953 2.449 1 81.62 31 ILE B C 1
ATOM 2799 O O . ILE B 1 31 ? 15.062 -24.797 2.201 1 81.62 31 ILE B O 1
ATOM 2803 N N . ARG B 1 32 ? 15.633 -26.344 3.668 1 75.25 32 ARG B N 1
ATOM 2804 C CA . ARG B 1 32 ? 15.406 -25.438 4.781 1 75.25 32 ARG B CA 1
ATOM 2805 C C . ARG B 1 32 ? 16.609 -24.516 4.992 1 75.25 32 ARG B C 1
ATOM 2807 O O . ARG B 1 32 ? 17.438 -24.766 5.879 1 75.25 32 ARG B O 1
ATOM 2814 N N . ARG B 1 33 ? 16.859 -23.828 4.035 1 73.12 33 ARG B N 1
ATOM 2815 C CA . ARG B 1 33 ? 17.953 -22.875 4.156 1 73.12 33 ARG B CA 1
ATOM 2816 C C . ARG B 1 33 ? 17.547 -21.672 5.008 1 73.12 33 ARG B C 1
ATOM 2818 O O . ARG B 1 33 ? 16.359 -21.312 5.039 1 73.12 33 ARG B O 1
ATOM 2825 N N . SER B 1 34 ? 18.562 -21.203 5.723 1 78.44 34 SER B N 1
ATOM 2826 C CA . SER B 1 34 ? 18.344 -19.953 6.445 1 78.44 34 SER B CA 1
ATOM 2827 C C . SER B 1 34 ? 18.094 -18.797 5.488 1 78.44 34 SER B C 1
ATOM 2829 O O . SER B 1 34 ? 18.703 -18.719 4.414 1 78.44 34 SER B O 1
ATOM 2831 N N . PRO B 1 35 ? 17.125 -18.016 5.77 1 82.06 35 PRO B N 1
ATOM 2832 C CA . PRO B 1 35 ? 16.875 -16.844 4.938 1 82.06 35 PRO B CA 1
ATOM 2833 C C . PRO B 1 35 ? 18.141 -16.047 4.637 1 82.06 35 PRO B C 1
ATOM 2835 O O . PRO B 1 35 ? 18.234 -15.398 3.59 1 82.06 35 PRO B O 1
ATOM 2838 N N . ARG B 1 36 ? 19.109 -16.109 5.43 1 84.5 36 ARG B N 1
ATOM 2839 C CA . ARG B 1 36 ? 20.344 -15.344 5.254 1 84.5 36 ARG B CA 1
ATOM 2840 C C . ARG B 1 36 ? 21.156 -15.883 4.082 1 84.5 36 ARG B C 1
ATOM 2842 O O . ARG B 1 36 ? 22 -15.172 3.527 1 84.5 36 ARG B O 1
ATOM 2849 N N . ASP B 1 37 ? 20.828 -17.094 3.689 1 89.56 37 ASP B N 1
ATOM 2850 C CA . ASP B 1 37 ? 21.578 -17.734 2.611 1 89.56 37 ASP B CA 1
ATOM 2851 C C . ASP B 1 37 ? 20.906 -17.5 1.263 1 89.56 37 ASP B C 1
ATOM 2853 O O . ASP B 1 37 ? 21.438 -17.875 0.218 1 89.56 37 ASP B O 1
ATOM 2857 N N . LEU B 1 38 ? 19.781 -16.906 1.316 1 94.44 38 LEU B N 1
ATOM 2858 C CA . LEU B 1 38 ? 19.016 -16.672 0.1 1 94.44 38 LEU B CA 1
ATOM 2859 C C . LEU B 1 38 ? 19.203 -15.242 -0.397 1 94.44 38 LEU B C 1
ATOM 2861 O O . LEU B 1 38 ? 19.344 -14.312 0.404 1 94.44 38 LEU B O 1
ATOM 2865 N N . ARG B 1 39 ? 19.203 -15.148 -1.702 1 95.25 39 ARG B N 1
ATOM 2866 C CA . ARG B 1 39 ? 19.328 -13.836 -2.318 1 95.25 39 ARG B CA 1
ATOM 2867 C C . ARG B 1 39 ? 18.062 -13.008 -2.105 1 95.25 39 ARG B C 1
ATOM 2869 O O . ARG B 1 39 ? 16.953 -13.5 -2.289 1 95.25 39 ARG B O 1
ATOM 2876 N N . SER B 1 40 ? 18.312 -11.727 -1.744 1 95 40 SER B N 1
ATOM 2877 C CA . SER B 1 40 ? 17.156 -10.867 -1.481 1 95 40 SER B CA 1
ATOM 2878 C C . SER B 1 40 ? 16.969 -9.852 -2.602 1 95 40 SER B C 1
ATOM 2880 O O . SER B 1 40 ? 15.914 -9.203 -2.682 1 95 40 SER B O 1
ATOM 2882 N N . ASP B 1 41 ? 17.922 -9.75 -3.514 1 96 41 ASP B N 1
ATOM 2883 C CA . ASP B 1 41 ? 17.875 -8.703 -4.531 1 96 41 ASP B CA 1
ATOM 2884 C C . ASP B 1 41 ? 17.328 -9.25 -5.852 1 96 41 ASP B C 1
ATOM 2886 O O . ASP B 1 41 ? 17.203 -8.5 -6.824 1 96 41 ASP B O 1
ATOM 2890 N N . GLN B 1 42 ? 17.016 -10.531 -5.879 1 97.81 42 GLN B N 1
ATOM 2891 C CA . GLN B 1 42 ? 16.422 -11.156 -7.062 1 97.81 42 GLN B CA 1
ATOM 2892 C C . GLN B 1 42 ? 15.266 -12.078 -6.684 1 97.81 42 GLN B C 1
ATOM 2894 O O . GLN B 1 42 ? 15.039 -12.344 -5.504 1 97.81 42 GLN B O 1
ATOM 2899 N N . ILE B 1 43 ? 14.602 -12.539 -7.738 1 98.31 43 ILE B N 1
ATOM 2900 C CA . ILE B 1 43 ? 13.422 -13.367 -7.535 1 98.31 43 ILE B CA 1
ATOM 2901 C C . ILE B 1 43 ? 13.492 -14.602 -8.438 1 98.31 43 ILE B C 1
ATOM 2903 O O . ILE B 1 43 ? 14.078 -14.547 -9.523 1 98.31 43 ILE B O 1
ATOM 2907 N N . THR B 1 44 ? 13.023 -15.703 -7.949 1 98.56 44 THR B N 1
ATOM 2908 C CA . THR B 1 44 ? 12.867 -16.891 -8.781 1 98.56 44 THR B CA 1
ATOM 2909 C C . THR B 1 44 ? 11.438 -17 -9.312 1 98.56 44 THR B C 1
ATOM 2911 O O . THR B 1 44 ? 10.477 -16.859 -8.547 1 98.56 44 THR B O 1
ATOM 2914 N N . VAL B 1 45 ? 11.305 -17.203 -10.609 1 98.56 45 VAL B N 1
ATOM 2915 C CA . VAL B 1 45 ? 9.984 -17.312 -11.227 1 98.56 45 VAL B CA 1
ATOM 2916 C C . VAL B 1 45 ? 9.594 -18.781 -11.359 1 98.56 45 VAL B C 1
ATOM 2918 O O . VAL B 1 45 ? 10.367 -19.594 -11.867 1 98.56 45 VAL B O 1
ATOM 2921 N N . LEU B 1 46 ? 8.422 -19.094 -10.852 1 98.81 46 LEU B N 1
ATOM 2922 C CA . LEU B 1 46 ? 7.836 -20.422 -10.969 1 98.81 46 LEU B CA 1
ATOM 2923 C C . LEU B 1 46 ? 6.625 -20.406 -11.891 1 98.81 46 LEU B C 1
ATOM 2925 O O . LEU B 1 46 ? 5.586 -19.844 -11.547 1 98.81 46 LEU B O 1
ATOM 2929 N N . ILE B 1 47 ? 6.762 -21.047 -13.062 1 98.25 47 ILE B N 1
ATOM 2930 C CA . ILE B 1 47 ? 5.664 -21.109 -14.023 1 98.25 47 ILE B CA 1
ATOM 2931 C C . ILE B 1 47 ? 5.039 -22.5 -13.992 1 98.25 47 ILE B C 1
ATOM 2933 O O . ILE B 1 47 ? 5.715 -23.5 -14.25 1 98.25 47 ILE B O 1
ATOM 2937 N N . ASN B 1 48 ? 3.762 -22.531 -13.719 1 97.06 48 ASN B N 1
ATOM 2938 C CA . ASN B 1 48 ? 3.062 -23.812 -13.711 1 97.06 48 ASN B CA 1
ATOM 2939 C C . ASN B 1 48 ? 2.59 -24.203 -15.109 1 97.06 48 ASN B C 1
ATOM 2941 O O . ASN B 1 48 ? 1.718 -23.547 -15.68 1 97.06 48 ASN B O 1
ATOM 2945 N N . GLY B 1 49 ? 3.162 -25.266 -15.648 1 95.81 49 GLY B N 1
ATOM 2946 C CA . GLY B 1 49 ? 2.789 -25.75 -16.969 1 95.81 49 GLY B CA 1
ATOM 2947 C C . GLY B 1 49 ? 2.143 -27.125 -16.922 1 95.81 49 GLY B C 1
ATOM 2948 O O . GLY B 1 49 ? 2.475 -27.953 -16.078 1 95.81 49 GLY B O 1
ATOM 2949 N N . TYR B 1 50 ? 1.277 -27.312 -17.906 1 95 50 TYR B N 1
ATOM 2950 C CA . TYR B 1 50 ? 0.574 -28.594 -17.922 1 95 50 TYR B CA 1
ATOM 2951 C C . TYR B 1 50 ? 0.304 -29.047 -19.359 1 95 50 TYR B C 1
ATOM 2953 O O . TYR B 1 50 ? 0.678 -30.156 -19.75 1 95 50 TYR B O 1
ATOM 2961 N N . SER B 1 51 ? -0.327 -28.203 -20.094 1 94 51 SER B N 1
ATOM 2962 C CA . SER B 1 51 ? -0.776 -28.578 -21.438 1 94 51 SER B CA 1
ATOM 2963 C C . SER B 1 51 ? 0.321 -28.344 -22.469 1 94 51 SER B C 1
ATOM 2965 O O . SER B 1 51 ? 0.914 -27.266 -22.531 1 94 51 SER B O 1
ATOM 2967 N N . GLU B 1 52 ? 0.522 -29.281 -23.344 1 93.38 52 GLU B N 1
ATOM 2968 C CA . GLU B 1 52 ? 1.511 -29.172 -24.406 1 93.38 52 GLU B CA 1
ATOM 2969 C C . GLU B 1 52 ? 1.132 -28.078 -25.391 1 93.38 52 GLU B C 1
ATOM 2971 O O . GLU B 1 52 ? 2.006 -27.453 -26 1 93.38 52 GLU B O 1
ATOM 2976 N N . ARG B 1 53 ? -0.104 -27.781 -25.484 1 92.25 53 ARG B N 1
ATOM 2977 C CA . ARG B 1 53 ? -0.592 -26.766 -26.422 1 92.25 53 ARG B CA 1
ATOM 2978 C C . ARG B 1 53 ? -0.102 -25.375 -26.031 1 92.25 53 ARG B C 1
ATOM 2980 O O . ARG B 1 53 ? -0.036 -24.484 -26.859 1 92.25 53 ARG B O 1
ATOM 2987 N N . ARG B 1 54 ? 0.255 -25.219 -24.781 1 93.94 54 ARG B N 1
ATOM 2988 C CA . ARG B 1 54 ? 0.646 -23.906 -24.281 1 93.94 54 ARG B CA 1
ATOM 2989 C C . ARG B 1 54 ? 2.16 -23.734 -24.328 1 93.94 54 ARG B C 1
ATOM 2991 O O . ARG B 1 54 ? 2.682 -22.688 -23.938 1 93.94 54 ARG B O 1
ATOM 2998 N N . ILE B 1 55 ? 2.871 -24.75 -24.828 1 93.56 55 ILE B N 1
ATOM 2999 C CA . ILE B 1 55 ? 4.328 -24.734 -24.797 1 93.56 55 ILE B CA 1
ATOM 3000 C C . ILE B 1 55 ? 4.852 -23.5 -25.516 1 93.56 55 ILE B C 1
ATOM 3002 O O . ILE B 1 55 ? 5.73 -22.797 -25 1 93.56 55 ILE B O 1
ATOM 3006 N N . PRO B 1 56 ? 4.328 -23.078 -26.719 1 93.31 56 PRO B N 1
ATOM 3007 C CA . PRO B 1 56 ? 4.828 -21.859 -27.344 1 93.31 56 PRO B CA 1
ATOM 3008 C C . PRO B 1 56 ? 4.648 -20.625 -26.453 1 93.31 56 PRO B C 1
ATOM 3010 O O . PRO B 1 56 ? 5.543 -19.781 -26.391 1 93.31 56 PRO B O 1
ATOM 3013 N N . LEU B 1 57 ? 3.508 -20.516 -25.797 1 94.88 57 LEU B N 1
ATOM 3014 C CA . LEU B 1 57 ? 3.244 -19.391 -24.906 1 94.88 57 LEU B CA 1
ATOM 3015 C C . LEU B 1 57 ? 4.172 -19.422 -23.703 1 94.88 57 LEU B C 1
ATOM 3017 O O . LEU B 1 57 ? 4.707 -18.391 -23.297 1 94.88 57 LEU B O 1
ATOM 3021 N N . ILE B 1 58 ? 4.41 -20.594 -23.141 1 96.12 58 ILE B N 1
ATOM 3022 C CA . ILE B 1 58 ? 5.32 -20.766 -22 1 96.12 58 ILE B CA 1
ATOM 3023 C C . ILE B 1 58 ? 6.719 -20.281 -22.391 1 96.12 58 ILE B C 1
ATOM 3025 O O . ILE B 1 58 ? 7.387 -19.609 -21.594 1 96.12 58 ILE B O 1
ATOM 3029 N N . ARG B 1 59 ? 7.117 -20.641 -23.594 1 94.12 59 ARG B N 1
ATOM 3030 C CA . ARG B 1 59 ? 8.43 -20.219 -24.078 1 94.12 59 ARG B CA 1
ATOM 3031 C C . ARG B 1 59 ? 8.547 -18.703 -24.094 1 94.12 59 ARG B C 1
ATOM 3033 O O . ARG B 1 59 ? 9.547 -18.156 -23.625 1 94.12 59 ARG B O 1
ATOM 3040 N N . SER B 1 60 ? 7.52 -18.109 -24.578 1 93.88 60 SER B N 1
ATOM 3041 C CA . SER B 1 60 ? 7.516 -16.641 -24.672 1 93.88 60 SER B CA 1
ATOM 3042 C C . SER B 1 60 ? 7.531 -16.016 -23.281 1 93.88 60 SER B C 1
ATOM 3044 O O . SER B 1 60 ? 8.305 -15.094 -23.016 1 93.88 60 SER B O 1
ATOM 3046 N N . ILE B 1 61 ? 6.711 -16.484 -22.375 1 95.81 61 ILE B N 1
ATOM 3047 C CA . ILE B 1 61 ? 6.598 -15.961 -21.016 1 95.81 61 ILE B CA 1
ATOM 3048 C C . ILE B 1 61 ? 7.918 -16.172 -20.266 1 95.81 61 ILE B C 1
ATOM 3050 O O . ILE B 1 61 ? 8.43 -15.234 -19.641 1 95.81 61 ILE B O 1
ATOM 3054 N N . ALA B 1 62 ? 8.477 -17.375 -20.359 1 96.56 62 ALA B N 1
ATOM 3055 C CA . ALA B 1 62 ? 9.734 -17.703 -19.688 1 96.56 62 ALA B CA 1
ATOM 3056 C C . ALA B 1 62 ? 10.875 -16.828 -20.203 1 96.56 62 ALA B C 1
ATOM 3058 O O . ALA B 1 62 ? 11.672 -16.312 -19.422 1 96.56 62 ALA B O 1
ATOM 3059 N N . ALA B 1 63 ? 10.93 -16.656 -21.5 1 94.31 63 ALA B N 1
ATOM 3060 C CA . ALA B 1 63 ? 11.969 -15.82 -22.094 1 94.31 63 ALA B CA 1
ATOM 3061 C C . ALA B 1 63 ? 11.859 -14.375 -21.609 1 94.31 63 ALA B C 1
ATOM 3063 O O . ALA B 1 63 ? 12.875 -13.742 -21.312 1 94.31 63 ALA B O 1
ATOM 3064 N N . ALA B 1 64 ? 10.656 -13.883 -21.547 1 93.81 64 ALA B N 1
ATOM 3065 C CA . ALA B 1 64 ? 10.445 -12.516 -21.094 1 93.81 64 ALA B CA 1
ATOM 3066 C C . ALA B 1 64 ? 10.953 -12.328 -19.656 1 93.81 64 ALA B C 1
ATOM 3068 O O . ALA B 1 64 ? 11.688 -11.383 -19.375 1 93.81 64 ALA B O 1
ATOM 3069 N N . HIS B 1 65 ? 10.617 -13.242 -18.797 1 96.12 65 HIS B N 1
ATOM 3070 C CA . HIS B 1 65 ? 11.062 -13.164 -17.406 1 96.12 65 HIS B CA 1
ATOM 3071 C C . HIS B 1 65 ? 12.578 -13.289 -17.312 1 96.12 65 HIS B C 1
ATOM 3073 O O . HIS B 1 65 ? 13.211 -12.586 -16.516 1 96.12 65 HIS B O 1
ATOM 3079 N N . SER B 1 66 ? 13.141 -14.164 -18.109 1 95 66 SER B N 1
ATOM 3080 C CA . SER B 1 66 ? 14.57 -14.438 -18.031 1 95 66 SER B CA 1
ATOM 3081 C C . SER B 1 66 ? 15.391 -13.219 -18.453 1 95 66 SER B C 1
ATOM 3083 O O . SER B 1 66 ? 16.578 -13.125 -18.141 1 95 66 SER B O 1
ATOM 3085 N N . GLY B 1 67 ? 14.758 -12.328 -19.125 1 91.81 67 GLY B N 1
ATOM 3086 C CA . GLY B 1 67 ? 15.445 -11.133 -19.609 1 91.81 67 GLY B CA 1
ATOM 3087 C C . GLY B 1 67 ? 15.531 -10.047 -18.547 1 91.81 67 GLY B C 1
ATOM 3088 O O . GLY B 1 67 ? 16.219 -9.039 -18.75 1 91.81 67 GLY B O 1
ATOM 3089 N N . SER B 1 68 ? 14.93 -10.195 -17.484 1 93.19 68 SER B N 1
ATOM 3090 C CA . SER B 1 68 ? 14.922 -9.188 -16.422 1 93.19 68 SER B CA 1
ATOM 3091 C C . SER B 1 68 ? 16.109 -9.359 -15.484 1 93.19 68 SER B C 1
ATOM 3093 O O . SER B 1 68 ? 16.438 -10.484 -15.094 1 93.19 68 SER B O 1
ATOM 3095 N N . ALA B 1 69 ? 16.688 -8.227 -15.047 1 93.19 69 ALA B N 1
ATOM 3096 C CA . ALA B 1 69 ? 17.844 -8.25 -14.141 1 93.19 69 ALA B CA 1
ATOM 3097 C C . ALA B 1 69 ? 17.422 -8.68 -12.742 1 93.19 69 ALA B C 1
ATOM 3099 O O . ALA B 1 69 ? 18.25 -9.148 -11.953 1 93.19 69 ALA B O 1
ATOM 3100 N N . VAL B 1 70 ? 16.141 -8.594 -12.461 1 95.88 70 VAL B N 1
ATOM 3101 C CA . VAL B 1 70 ? 15.711 -8.914 -11.102 1 95.88 70 VAL B CA 1
ATOM 3102 C C . VAL B 1 70 ? 15.352 -10.391 -11 1 95.88 70 VAL B C 1
ATOM 3104 O O . VAL B 1 70 ? 15.031 -10.891 -9.922 1 95.88 70 VAL B O 1
ATOM 3107 N N . VAL B 1 71 ? 15.43 -11.117 -12.102 1 97.12 71 VAL B N 1
ATOM 3108 C CA . VAL B 1 71 ? 15.102 -12.539 -12.086 1 97.12 71 VAL B CA 1
ATOM 3109 C C . VAL B 1 71 ? 16.375 -13.367 -12.008 1 97.12 71 VAL B C 1
ATOM 3111 O O . VAL B 1 71 ? 17.297 -13.188 -12.82 1 97.12 71 VAL B O 1
ATOM 3114 N N . SER B 1 72 ? 16.375 -14.234 -11.055 1 97.31 72 SER B N 1
ATOM 3115 C CA . SER B 1 72 ? 17.531 -15.102 -10.844 1 97.31 72 SER B CA 1
ATOM 3116 C C . SER B 1 72 ? 17.438 -16.375 -11.672 1 97.31 72 SER B C 1
ATOM 3118 O O . SER B 1 72 ? 18.438 -16.844 -12.219 1 97.31 72 SER B O 1
ATOM 3120 N N . ALA B 1 73 ? 16.281 -16.891 -11.734 1 97.38 73 ALA B N 1
ATOM 3121 C CA . ALA B 1 73 ? 16 -18.141 -12.453 1 97.38 73 ALA B CA 1
ATOM 3122 C C . ALA B 1 73 ? 14.523 -18.281 -12.781 1 97.38 73 ALA B C 1
ATOM 3124 O O . ALA B 1 73 ? 13.672 -17.672 -12.125 1 97.38 73 ALA B O 1
ATOM 3125 N N . VAL B 1 74 ? 14.281 -19 -13.867 1 97.94 74 VAL B N 1
ATOM 3126 C CA . VAL B 1 74 ? 12.922 -19.359 -14.242 1 97.94 74 VAL B CA 1
ATOM 3127 C C . VAL B 1 74 ? 12.75 -20.875 -14.203 1 97.94 74 VAL B C 1
ATOM 3129 O O . VAL B 1 74 ? 13.477 -21.609 -14.891 1 97.94 74 VAL B O 1
ATOM 3132 N N . LEU B 1 75 ? 11.875 -21.328 -13.367 1 98.06 75 LEU B N 1
ATOM 3133 C CA . LEU B 1 75 ? 11.562 -22.75 -13.273 1 98.06 75 LEU B CA 1
ATOM 3134 C C . LEU B 1 75 ? 10.18 -23.047 -13.859 1 98.06 75 LEU B C 1
ATOM 3136 O O . LEU B 1 75 ? 9.172 -22.547 -13.352 1 98.06 75 LEU B O 1
ATOM 3140 N N . VAL B 1 76 ? 10.133 -23.812 -14.922 1 97.81 76 VAL B N 1
ATOM 3141 C CA . VAL B 1 76 ? 8.867 -24.297 -15.461 1 97.81 76 VAL B CA 1
ATOM 3142 C C . VAL B 1 76 ? 8.492 -25.609 -14.789 1 97.81 76 VAL B C 1
ATOM 3144 O O . VAL B 1 76 ? 9.109 -26.656 -15.047 1 97.81 76 VAL B O 1
ATOM 3147 N N . LEU B 1 77 ? 7.492 -25.531 -13.938 1 98.06 77 LEU B N 1
ATOM 3148 C CA . LEU B 1 77 ? 7.008 -26.688 -13.211 1 98.06 77 LEU B CA 1
ATOM 3149 C C . LEU B 1 77 ? 6 -27.469 -14.047 1 98.06 77 LEU B C 1
ATOM 3151 O O . LEU B 1 77 ? 4.824 -27.109 -14.102 1 98.06 77 LEU B O 1
ATOM 3155 N N . TRP B 1 78 ? 6.449 -28.578 -14.672 1 97.5 78 TRP B N 1
ATOM 3156 C CA . TRP B 1 78 ? 5.598 -29.312 -15.602 1 97.5 78 TRP B CA 1
ATOM 3157 C C . TRP B 1 78 ? 4.77 -30.359 -14.859 1 97.5 78 TRP B C 1
ATOM 3159 O O . TRP B 1 78 ? 5.289 -31.406 -14.469 1 97.5 78 TRP B O 1
ATOM 3169 N N . GLY B 1 79 ? 3.467 -30.094 -14.734 1 95.62 79 GLY B N 1
ATOM 3170 C CA . GLY B 1 79 ? 2.604 -30.891 -13.875 1 95.62 79 GLY B CA 1
ATOM 3171 C C . GLY B 1 79 ? 1.838 -31.953 -14.625 1 95.62 79 GLY B C 1
ATOM 3172 O O . GLY B 1 79 ? 0.775 -32.406 -14.172 1 95.62 79 GLY B O 1
ATOM 3173 N N . ASN B 1 80 ? 2.219 -32.344 -15.797 1 95.56 80 ASN B N 1
ATOM 3174 C CA . ASN B 1 80 ? 1.582 -33.438 -16.562 1 95.56 80 ASN B CA 1
ATOM 3175 C C . ASN B 1 80 ? 2.496 -34.656 -16.688 1 95.56 80 ASN B C 1
ATOM 3177 O O . ASN B 1 80 ? 3.211 -34.781 -17.688 1 95.56 80 ASN B O 1
ATOM 3181 N N . PRO B 1 81 ? 2.322 -35.594 -15.773 1 94.19 81 PRO B N 1
ATOM 3182 C CA . PRO B 1 81 ? 3.213 -36.75 -15.789 1 94.19 81 PRO B CA 1
ATOM 3183 C C . PRO B 1 81 ? 2.988 -37.656 -17 1 94.19 81 PRO B C 1
ATOM 3185 O O . PRO B 1 81 ? 3.809 -38.531 -17.281 1 94.19 81 PRO B O 1
ATOM 3188 N N . SER B 1 82 ? 1.955 -37.469 -17.703 1 94.69 82 SER B N 1
ATOM 3189 C CA . SER B 1 82 ? 1.646 -38.312 -18.859 1 94.69 82 SER B CA 1
ATOM 3190 C C . SER B 1 82 ? 2.396 -37.844 -20.109 1 94.69 82 SER B C 1
ATOM 3192 O O . SER B 1 82 ? 2.406 -38.531 -21.125 1 94.69 82 SER B O 1
ATOM 3194 N N . THR B 1 83 ? 2.979 -36.719 -20.078 1 95 83 THR B N 1
ATOM 3195 C CA . THR B 1 83 ? 3.748 -36.219 -21.203 1 95 83 THR B CA 1
ATOM 3196 C C . THR B 1 83 ? 4.973 -37.094 -21.469 1 95 83 THR B C 1
ATOM 3198 O O . THR B 1 83 ? 5.734 -37.406 -20.547 1 95 83 THR B O 1
ATOM 3201 N N . PRO B 1 84 ? 5.164 -37.469 -22.703 1 94.38 84 PRO B N 1
ATOM 3202 C CA . PRO B 1 84 ? 6.332 -38.281 -23.031 1 94.38 84 PRO B CA 1
ATOM 3203 C C . PRO B 1 84 ? 7.652 -37.594 -22.703 1 94.38 84 PRO B C 1
ATOM 3205 O O . PRO B 1 84 ? 7.777 -36.375 -22.891 1 94.38 84 PRO B O 1
ATOM 3208 N N . LEU B 1 85 ? 8.539 -38.406 -22.297 1 92.5 85 LEU B N 1
ATOM 3209 C CA . LEU B 1 85 ? 9.836 -37.906 -21.859 1 92.5 85 LEU B CA 1
ATOM 3210 C C . LEU B 1 85 ? 10.523 -37.125 -23 1 92.5 85 LEU B C 1
ATOM 3212 O O . LEU B 1 85 ? 11.211 -36.156 -22.766 1 92.5 85 LEU B O 1
ATOM 3216 N N . ASP B 1 86 ? 10.367 -37.594 -24.219 1 93.69 86 ASP B N 1
ATOM 3217 C CA . ASP B 1 86 ? 11 -36.938 -25.344 1 93.69 86 ASP B CA 1
ATOM 3218 C C . ASP B 1 86 ? 10.484 -35.531 -25.516 1 93.69 86 ASP B C 1
ATOM 3220 O O . ASP B 1 86 ? 11.25 -34.625 -25.891 1 93.69 86 ASP B O 1
ATOM 3224 N N . VAL B 1 87 ? 9.211 -35.344 -25.266 1 92.81 87 VAL B N 1
ATOM 3225 C CA . VAL B 1 87 ? 8.609 -34.031 -25.344 1 92.81 87 VAL B CA 1
ATOM 3226 C C . VAL B 1 87 ? 9.18 -33.125 -24.25 1 92.81 87 VAL B C 1
ATOM 3228 O O . VAL B 1 87 ? 9.547 -31.984 -24.5 1 92.81 87 VAL B O 1
ATOM 3231 N N . ILE B 1 88 ? 9.312 -33.656 -23.062 1 93.75 88 ILE B N 1
ATOM 3232 C CA . ILE B 1 88 ? 9.844 -32.906 -21.922 1 93.75 88 ILE B CA 1
ATOM 3233 C C . ILE B 1 88 ? 11.297 -32.531 -22.203 1 93.75 88 ILE B C 1
ATOM 3235 O O . ILE B 1 88 ? 11.703 -31.406 -21.922 1 93.75 88 ILE B O 1
ATOM 3239 N N . ASN B 1 89 ? 12.055 -33.438 -22.734 1 93.81 89 ASN B N 1
ATOM 3240 C CA . ASN B 1 89 ? 13.453 -33.188 -23.062 1 93.81 89 ASN B CA 1
ATOM 3241 C C . ASN B 1 89 ? 13.602 -32.094 -24.125 1 93.81 89 ASN B C 1
ATOM 3243 O O . ASN B 1 89 ? 14.469 -31.234 -24.031 1 93.81 89 ASN B O 1
ATOM 3247 N N . ARG B 1 90 ? 12.812 -32.188 -25.078 1 93.06 90 ARG B N 1
ATOM 3248 C CA . ARG B 1 90 ? 12.828 -31.156 -26.125 1 93.06 90 ARG B CA 1
ATOM 3249 C C . ARG B 1 90 ? 12.453 -29.797 -25.562 1 93.06 90 ARG B C 1
ATOM 3251 O O . ARG B 1 90 ? 13.078 -28.781 -25.891 1 93.06 90 ARG B O 1
ATOM 3258 N N . LEU B 1 91 ? 11.422 -29.828 -24.766 1 92.19 91 LEU B N 1
ATOM 3259 C CA . LEU B 1 91 ? 11 -28.594 -24.109 1 92.19 91 LEU B CA 1
ATOM 3260 C C . LEU B 1 91 ? 12.133 -28 -23.281 1 92.19 91 LEU B C 1
ATOM 3262 O O . LEU B 1 91 ? 12.391 -26.797 -23.359 1 92.19 91 LEU B O 1
ATOM 3266 N N . SER B 1 92 ? 12.789 -28.797 -22.516 1 93.62 92 SER B N 1
ATOM 3267 C CA . SER B 1 92 ? 13.906 -28.359 -21.688 1 93.62 92 SER B CA 1
ATOM 3268 C C . SER B 1 92 ? 15.016 -27.734 -22.516 1 93.62 92 SER B C 1
ATOM 3270 O O . SER B 1 92 ? 15.539 -26.672 -22.172 1 93.62 92 SER B O 1
ATOM 3272 N N . ARG B 1 93 ? 15.352 -28.375 -23.609 1 91.75 93 ARG B N 1
ATOM 3273 C CA . ARG B 1 93 ? 16.391 -27.859 -24.5 1 91.75 93 ARG B CA 1
ATOM 3274 C C . ARG B 1 93 ? 15.969 -26.531 -25.125 1 91.75 93 ARG B C 1
ATOM 3276 O O . ARG B 1 93 ? 16.766 -25.594 -25.188 1 91.75 93 ARG B O 1
ATOM 3283 N N . ASP B 1 94 ? 14.773 -26.5 -25.547 1 90.25 94 ASP B N 1
ATOM 3284 C CA . ASP B 1 94 ? 14.25 -25.297 -26.188 1 90.25 94 ASP B CA 1
ATOM 3285 C C . ASP B 1 94 ? 14.25 -24.109 -25.219 1 90.25 94 ASP B C 1
ATOM 3287 O O . ASP B 1 94 ? 14.641 -23 -25.594 1 90.25 94 ASP B O 1
ATOM 3291 N N . LEU B 1 95 ? 13.828 -24.375 -24.047 1 91.19 95 LEU B N 1
ATOM 3292 C CA . LEU B 1 95 ? 13.719 -23.312 -23.047 1 91.19 95 LEU B CA 1
ATOM 3293 C C . LEU B 1 95 ? 15.102 -22.875 -22.578 1 91.19 95 LEU B C 1
ATOM 3295 O O . LEU B 1 95 ? 15.32 -21.672 -22.344 1 91.19 95 LEU B O 1
ATOM 3299 N N . SER B 1 96 ? 15.992 -23.797 -22.469 1 87.19 96 SER B N 1
ATOM 3300 C CA . SER B 1 96 ? 17.344 -23.453 -22.094 1 87.19 96 SER B CA 1
ATOM 3301 C C . SER B 1 96 ? 18 -22.547 -23.125 1 87.19 96 SER B C 1
ATOM 3303 O O . SER B 1 96 ? 18.766 -21.641 -22.797 1 87.19 96 SER B O 1
ATOM 3305 N N . SER B 1 97 ? 17.656 -22.781 -24.328 1 85.56 97 SER B N 1
ATOM 3306 C CA . SER B 1 97 ? 18.219 -22 -25.406 1 85.56 97 SER B CA 1
ATOM 3307 C C . SER B 1 97 ? 17.547 -20.641 -25.531 1 85.56 97 SER B C 1
ATOM 3309 O O . SER B 1 97 ? 18.109 -19.719 -26.125 1 85.56 97 SER B O 1
ATOM 3311 N N . ALA B 1 98 ? 16.375 -20.547 -25.016 1 80.5 98 ALA B N 1
ATOM 3312 C CA . ALA B 1 98 ? 15.594 -19.328 -25.125 1 80.5 98 ALA B CA 1
ATOM 3313 C C . ALA B 1 98 ? 16.047 -18.297 -24.094 1 80.5 98 ALA B C 1
ATOM 3315 O O . ALA B 1 98 ? 15.672 -17.125 -24.156 1 80.5 98 ALA B O 1
ATOM 3316 N N . SER B 1 99 ? 16.906 -18.719 -23.172 1 76.69 99 SER B N 1
ATOM 3317 C CA . SER B 1 99 ? 17.391 -17.797 -22.141 1 76.69 99 SER B CA 1
ATOM 3318 C C . SER B 1 99 ? 18.422 -16.828 -22.719 1 76.69 99 SER B C 1
ATOM 3320 O O . SER B 1 99 ? 19.5 -17.25 -23.172 1 76.69 99 SER B O 1
ATOM 3322 N N . PHE B 1 100 ? 18.031 -15.68 -23.016 1 69.75 100 PHE B N 1
ATOM 3323 C CA . PHE B 1 100 ? 18.953 -14.688 -23.547 1 69.75 100 PHE B CA 1
ATOM 3324 C C . PHE B 1 100 ? 19.484 -13.789 -22.438 1 69.75 100 PHE B C 1
ATOM 3326 O O . PHE B 1 100 ? 20.375 -12.969 -22.672 1 69.75 100 PHE B O 1
ATOM 3333 N N . GLY B 1 101 ? 18.953 -14.062 -21.297 1 71.12 101 GLY B N 1
ATOM 3334 C CA . GLY B 1 101 ? 19.359 -13.203 -20.203 1 71.12 101 GLY B CA 1
ATOM 3335 C C . GLY B 1 101 ? 20.172 -13.93 -19.141 1 71.12 101 GLY B C 1
ATOM 3336 O O . GLY B 1 101 ? 20.672 -15.031 -19.391 1 71.12 101 GLY B O 1
ATOM 3337 N N . PRO B 1 102 ? 20.422 -13.281 -18.109 1 79.5 102 PRO B N 1
ATOM 3338 C CA . PRO B 1 102 ? 21.25 -13.781 -17.016 1 79.5 102 PRO B CA 1
ATOM 3339 C C . PRO B 1 102 ? 20.609 -14.945 -16.266 1 79.5 102 PRO B C 1
ATOM 3341 O O . PRO B 1 102 ? 21.312 -15.766 -15.664 1 79.5 102 PRO B O 1
ATOM 3344 N N . ALA B 1 103 ? 19.359 -15.062 -16.438 1 91.38 103 ALA B N 1
ATOM 3345 C CA . ALA B 1 103 ? 18.672 -16.078 -15.648 1 91.38 103 ALA B CA 1
ATOM 3346 C C . ALA B 1 103 ? 18.484 -17.359 -16.453 1 91.38 103 ALA B C 1
ATOM 3348 O O . ALA B 1 103 ? 18.031 -17.328 -17.594 1 91.38 103 ALA B O 1
ATOM 3349 N N . ALA B 1 104 ? 18.766 -18.422 -15.906 1 93.5 104 ALA B N 1
ATOM 3350 C CA . ALA B 1 104 ? 18.578 -19.719 -16.547 1 93.5 104 ALA B CA 1
ATOM 3351 C C . ALA B 1 104 ? 17.125 -20.156 -16.5 1 93.5 104 ALA B C 1
ATOM 3353 O O . ALA B 1 104 ? 16.406 -19.828 -15.555 1 93.5 104 ALA B O 1
ATOM 3354 N N . ILE B 1 105 ? 16.719 -20.828 -17.531 1 96.56 105 ILE B N 1
ATOM 3355 C CA . ILE B 1 105 ? 15.391 -21.438 -17.578 1 96.56 105 ILE B CA 1
ATOM 3356 C C . ILE B 1 105 ? 15.516 -22.953 -17.469 1 96.56 105 ILE B C 1
ATOM 3358 O O . ILE B 1 105 ? 16.297 -23.562 -18.188 1 96.56 105 ILE B O 1
ATOM 3362 N N . SER B 1 106 ? 14.82 -23.516 -16.562 1 96 106 SER B N 1
ATOM 3363 C CA . SER B 1 106 ? 14.852 -24.953 -16.391 1 96 106 SER B CA 1
ATOM 3364 C C . SER B 1 106 ? 13.438 -25.531 -16.328 1 96 106 SER B C 1
ATOM 3366 O O . SER B 1 106 ? 12.5 -24.859 -15.906 1 96 106 SER B O 1
ATOM 3368 N N . VAL B 1 107 ? 13.281 -26.75 -16.844 1 96.56 107 VAL B N 1
ATOM 3369 C CA . VAL B 1 107 ? 12.023 -27.484 -16.75 1 96.56 107 VAL B CA 1
ATOM 3370 C C . VAL B 1 107 ? 12.109 -28.516 -15.617 1 96.56 107 VAL B C 1
ATOM 3372 O O . VAL B 1 107 ? 13.062 -29.297 -15.555 1 96.56 107 VAL B O 1
ATOM 3375 N N . ILE B 1 108 ? 11.172 -28.453 -14.703 1 96 108 ILE B N 1
ATOM 3376 C CA . ILE B 1 108 ? 11.102 -29.391 -13.594 1 96 108 ILE B CA 1
ATOM 3377 C C . ILE B 1 108 ? 9.875 -30.281 -13.75 1 96 108 ILE B C 1
ATOM 3379 O O . ILE B 1 108 ? 8.766 -29.891 -13.398 1 96 108 ILE B O 1
ATOM 3383 N N . PRO B 1 109 ? 10.086 -31.547 -14.227 1 95.44 109 PRO B N 1
ATOM 3384 C CA . PRO B 1 109 ? 8.953 -32.469 -14.289 1 95.44 109 PRO B CA 1
ATOM 3385 C C . PRO B 1 109 ? 8.414 -32.844 -12.906 1 95.44 109 PRO B C 1
ATOM 3387 O O . PRO B 1 109 ? 9.195 -33.125 -11.992 1 95.44 109 PRO B O 1
ATOM 3390 N N . GLN B 1 110 ? 7.148 -32.75 -12.758 1 93.5 110 GLN B N 1
ATOM 3391 C CA . GLN B 1 110 ? 6.52 -33.094 -11.5 1 93.5 110 GLN B CA 1
ATOM 3392 C C . GLN B 1 110 ? 5.918 -34.5 -11.578 1 93.5 110 GLN B C 1
ATOM 3394 O O . GLN B 1 110 ? 5.473 -34.938 -12.641 1 93.5 110 GLN B O 1
ATOM 3399 N N . SER B 1 111 ? 5.824 -35.188 -10.422 1 91.31 111 SER B N 1
ATOM 3400 C CA . SER B 1 111 ? 5.41 -36.594 -10.383 1 91.31 111 SER B CA 1
ATOM 3401 C C . SER B 1 111 ? 3.893 -36.719 -10.266 1 91.31 111 SER B C 1
ATOM 3403 O O . SER B 1 111 ? 3.342 -37.812 -10.406 1 91.31 111 SER B O 1
ATOM 3405 N N . SER B 1 112 ? 3.254 -35.594 -9.992 1 93.19 112 SER B N 1
ATOM 3406 C CA . SER B 1 112 ? 1.809 -35.625 -9.797 1 93.19 112 SER B CA 1
ATOM 3407 C C . SER B 1 112 ? 1.124 -34.469 -10.508 1 93.19 112 SER B C 1
ATOM 3409 O O . SER B 1 112 ? 1.776 -33.5 -10.883 1 93.19 112 SER B O 1
ATOM 3411 N N . THR B 1 113 ? -0.186 -34.656 -10.75 1 95.06 113 THR B N 1
ATOM 3412 C CA . THR B 1 113 ? -0.991 -33.594 -11.344 1 95.06 113 THR B CA 1
ATOM 3413 C C . THR B 1 113 ? -1.542 -32.656 -10.266 1 95.06 113 THR B C 1
ATOM 3415 O O . THR B 1 113 ? -2.324 -31.766 -10.562 1 95.06 113 THR B O 1
ATOM 3418 N N . SER B 1 114 ? -1.145 -32.906 -9.023 1 97.25 114 SER B N 1
ATOM 3419 C CA . SER B 1 114 ? -1.675 -32.156 -7.902 1 97.25 114 SER B CA 1
ATOM 3420 C C . SER B 1 114 ? -1.365 -30.656 -8.062 1 97.25 114 SER B C 1
ATOM 3422 O O . SER B 1 114 ? -0.227 -30.281 -8.352 1 97.25 114 SER B O 1
ATOM 3424 N N . LEU B 1 115 ? -2.35 -29.828 -7.797 1 97.62 115 LEU B N 1
ATOM 3425 C CA . LEU B 1 115 ? -2.145 -28.375 -7.848 1 97.62 115 LEU B CA 1
ATOM 3426 C C . LEU B 1 115 ? -1.298 -27.906 -6.668 1 97.62 115 LEU B C 1
ATOM 3428 O O . LEU B 1 115 ? -0.706 -26.828 -6.715 1 97.62 115 LEU B O 1
ATOM 3432 N N . ASN B 1 116 ? -1.188 -28.75 -5.605 1 98.06 116 ASN B N 1
ATOM 3433 C CA . ASN B 1 116 ? -0.35 -28.422 -4.457 1 98.06 116 ASN B CA 1
ATOM 3434 C C . ASN B 1 116 ? 1.126 -28.359 -4.84 1 98.06 116 ASN B C 1
ATOM 3436 O O . ASN B 1 116 ? 1.911 -27.672 -4.191 1 98.06 116 ASN B O 1
ATOM 3440 N N . SER B 1 117 ? 1.495 -29.016 -5.91 1 97.19 117 SER B N 1
ATOM 3441 C CA . SER B 1 117 ? 2.898 -29.219 -6.254 1 97.19 117 SER B CA 1
ATOM 3442 C C . SER B 1 117 ? 3.562 -27.906 -6.664 1 97.19 117 SER B C 1
ATOM 3444 O O . SER B 1 117 ? 4.789 -27.781 -6.621 1 97.19 117 SER B O 1
ATOM 3446 N N . ARG B 1 118 ? 2.777 -26.953 -7.055 1 97.56 118 ARG B N 1
ATOM 3447 C CA . ARG B 1 118 ? 3.363 -25.688 -7.484 1 97.56 118 ARG B CA 1
ATOM 3448 C C . ARG B 1 118 ? 4.016 -24.953 -6.316 1 97.56 118 ARG B C 1
ATOM 3450 O O . ARG B 1 118 ? 4.824 -24.047 -6.516 1 97.56 118 ARG B O 1
ATOM 3457 N N . PHE B 1 119 ? 3.639 -25.375 -5.039 1 98.31 119 PHE B N 1
ATOM 3458 C CA . PHE B 1 119 ? 4.152 -24.672 -3.863 1 98.31 119 PHE B CA 1
ATOM 3459 C C . PHE B 1 119 ? 5.215 -25.516 -3.162 1 98.31 119 PHE B C 1
ATOM 3461 O O . PHE B 1 119 ? 5.629 -25.188 -2.047 1 98.31 119 PHE B O 1
ATOM 3468 N N . LEU B 1 120 ? 5.703 -26.594 -3.752 1 96.88 120 LEU B N 1
ATOM 3469 C CA . LEU B 1 120 ? 6.758 -27.391 -3.143 1 96.88 120 LEU B CA 1
ATOM 3470 C C . LEU B 1 120 ? 8.047 -26.594 -3.02 1 96.88 120 LEU B C 1
ATOM 3472 O O . LEU B 1 120 ? 8.438 -25.891 -3.959 1 96.88 120 LEU B O 1
ATOM 3476 N N . PRO B 1 121 ? 8.625 -26.672 -1.811 1 95.81 121 PRO B N 1
ATOM 3477 C CA . PRO B 1 121 ? 9.969 -26.094 -1.73 1 95.81 121 PRO B CA 1
ATOM 3478 C C . PRO B 1 121 ? 10.992 -26.844 -2.572 1 95.81 121 PRO B C 1
ATOM 3480 O O . PRO B 1 121 ? 10.891 -28.078 -2.713 1 95.81 121 PRO B O 1
ATOM 3483 N N . ARG B 1 122 ? 11.969 -26.156 -3.184 1 94.25 122 ARG B N 1
ATOM 3484 C CA . ARG B 1 122 ? 12.93 -26.75 -4.105 1 94.25 122 ARG B CA 1
ATOM 3485 C C . ARG B 1 122 ? 14.328 -26.203 -3.875 1 94.25 122 ARG B C 1
ATOM 3487 O O . ARG B 1 122 ? 14.5 -25.031 -3.562 1 94.25 122 ARG B O 1
ATOM 3494 N N . ARG B 1 123 ? 15.273 -27.047 -4.172 1 92.81 123 ARG B N 1
ATOM 3495 C CA . ARG B 1 123 ? 16.672 -26.656 -4.004 1 92.81 123 ARG B CA 1
ATOM 3496 C C . ARG B 1 123 ? 17.078 -25.609 -5.027 1 92.81 123 ARG B C 1
ATOM 3498 O O . ARG B 1 123 ? 17.953 -24.781 -4.758 1 92.81 123 ARG B O 1
ATOM 3505 N N . GLU B 1 124 ? 16.406 -25.656 -6.133 1 94 124 GLU B N 1
ATOM 3506 C CA . GLU B 1 124 ? 16.734 -24.75 -7.234 1 94 124 GLU B CA 1
ATOM 3507 C C . GLU B 1 124 ? 16.391 -23.312 -6.883 1 94 124 GLU B C 1
ATOM 3509 O O . GLU B 1 124 ? 16.875 -22.375 -7.527 1 94 124 GLU B O 1
ATOM 3514 N N . ILE B 1 125 ? 15.531 -23.109 -5.867 1 96.5 125 ILE B N 1
ATOM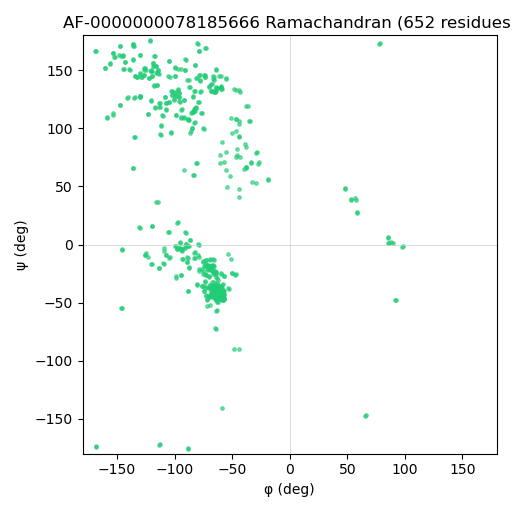 3515 C CA . ILE B 1 125 ? 15.141 -21.766 -5.457 1 96.5 125 ILE B CA 1
ATOM 3516 C C . ILE B 1 125 ? 16.188 -21.188 -4.523 1 96.5 125 ILE B C 1
ATOM 3518 O O . ILE B 1 125 ? 16.391 -21.688 -3.414 1 96.5 125 ILE B O 1
ATOM 3522 N N . LYS B 1 126 ? 16.844 -20.109 -4.934 1 95.81 126 LYS B N 1
ATOM 3523 C CA . LYS B 1 126 ? 17.938 -19.516 -4.172 1 95.81 126 LYS B CA 1
ATOM 3524 C C . LYS B 1 126 ? 17.625 -18.078 -3.77 1 95.81 126 LYS B C 1
ATOM 3526 O O . LYS B 1 126 ? 18.531 -17.312 -3.455 1 95.81 126 LYS B O 1
ATOM 3531 N N . THR B 1 127 ? 16.375 -17.719 -3.857 1 97.69 127 THR B N 1
ATOM 3532 C CA . THR B 1 127 ? 15.969 -16.359 -3.564 1 97.69 127 THR B CA 1
ATOM 3533 C C . THR B 1 127 ? 14.984 -16.312 -2.4 1 97.69 127 THR B C 1
ATOM 3535 O O . THR B 1 127 ? 14.289 -17.312 -2.139 1 97.69 127 THR B O 1
ATOM 3538 N N . ARG B 1 128 ? 14.906 -15.18 -1.723 1 97.31 128 ARG B N 1
ATOM 3539 C CA . ARG B 1 128 ? 14 -15 -0.591 1 97.31 128 ARG B CA 1
ATOM 3540 C C . ARG B 1 128 ? 12.547 -14.906 -1.058 1 97.31 128 ARG B C 1
ATOM 3542 O O . ARG B 1 128 ? 11.625 -15.141 -0.277 1 97.31 128 ARG B O 1
ATOM 3549 N N . ALA B 1 129 ? 12.406 -14.555 -2.312 1 98.25 129 ALA B N 1
ATOM 3550 C CA . ALA B 1 129 ? 11.07 -14.422 -2.887 1 98.25 129 ALA B CA 1
ATOM 3551 C C . ALA B 1 129 ? 10.922 -15.266 -4.148 1 98.25 129 ALA B C 1
ATOM 3553 O O . ALA B 1 129 ? 11.906 -15.531 -4.844 1 98.25 129 ALA B O 1
ATOM 3554 N N . VAL B 1 130 ? 9.672 -15.664 -4.387 1 98.75 130 VAL B N 1
ATOM 3555 C CA . VAL B 1 130 ? 9.336 -16.328 -5.641 1 98.75 130 VAL B CA 1
ATOM 3556 C C . VAL B 1 130 ? 8.125 -15.656 -6.277 1 98.75 130 VAL B C 1
ATOM 3558 O O . VAL B 1 130 ? 7.27 -15.117 -5.578 1 98.75 130 VAL B O 1
ATOM 3561 N N . LEU B 1 131 ? 8.125 -15.594 -7.547 1 98.88 131 LEU B N 1
ATOM 3562 C CA . LEU B 1 131 ? 6.945 -15.258 -8.336 1 98.88 131 LEU B CA 1
ATOM 3563 C C . LEU B 1 131 ? 6.281 -16.516 -8.883 1 98.88 131 LEU B C 1
ATOM 3565 O O . LEU B 1 131 ? 6.863 -17.219 -9.719 1 98.88 131 LEU B O 1
ATOM 3569 N N . VAL B 1 132 ? 5.129 -16.781 -8.359 1 98.69 132 VAL B N 1
ATOM 3570 C CA . VAL B 1 132 ? 4.305 -17.875 -8.867 1 98.69 132 VAL B CA 1
ATOM 3571 C C . VAL B 1 132 ? 3.357 -17.344 -9.945 1 98.69 132 VAL B C 1
ATOM 3573 O O . VAL B 1 132 ? 2.59 -16.422 -9.703 1 98.69 132 VAL B O 1
ATOM 3576 N N . CYS B 1 133 ? 3.414 -17.953 -11.141 1 97.31 133 CYS B N 1
ATOM 3577 C CA . CYS B 1 133 ? 2.51 -17.453 -12.172 1 97.31 133 CYS B CA 1
ATOM 3578 C C . CYS B 1 133 ? 1.99 -18.594 -13.039 1 97.31 133 CYS B C 1
ATOM 3580 O O . CYS B 1 133 ? 2.574 -19.672 -13.055 1 97.31 133 CYS B O 1
ATOM 3582 N N . ASP B 1 134 ? 0.859 -18.375 -13.672 1 96.5 134 ASP B N 1
ATOM 3583 C CA . ASP B 1 134 ? 0.277 -19.312 -14.625 1 96.5 134 ASP B CA 1
ATOM 3584 C C . ASP B 1 134 ? 0.975 -19.219 -15.977 1 96.5 134 ASP B C 1
ATOM 3586 O O . ASP B 1 134 ? 1.727 -18.281 -16.234 1 96.5 134 ASP B O 1
ATOM 3590 N N . ASP B 1 135 ? 0.714 -20.219 -16.812 1 96.44 135 ASP B N 1
ATOM 3591 C CA . ASP B 1 135 ? 1.402 -20.344 -18.094 1 96.44 135 ASP B CA 1
ATOM 3592 C C . ASP B 1 135 ? 0.641 -19.609 -19.203 1 96.44 135 ASP B C 1
ATOM 3594 O O . ASP B 1 135 ? 0.943 -19.781 -20.391 1 96.44 135 ASP B O 1
ATOM 3598 N N . ASP B 1 136 ? -0.38 -18.812 -18.797 1 96.19 136 ASP B N 1
ATOM 3599 C CA . ASP B 1 136 ? -1.185 -18.172 -19.828 1 96.19 136 ASP B CA 1
ATOM 3600 C C . ASP B 1 136 ? -1.343 -16.672 -19.562 1 96.19 136 ASP B C 1
ATOM 3602 O O . ASP B 1 136 ? -2.25 -16.031 -20.094 1 96.19 136 ASP B O 1
ATOM 3606 N N . VAL B 1 137 ? -0.533 -16.125 -18.672 1 96.12 137 VAL B N 1
ATOM 3607 C CA . VAL B 1 137 ? -0.589 -14.703 -18.359 1 96.12 137 VAL B CA 1
ATOM 3608 C C . VAL B 1 137 ? 0.766 -14.055 -18.656 1 96.12 137 VAL B C 1
ATOM 3610 O O . VAL B 1 137 ? 1.794 -14.508 -18.141 1 96.12 137 VAL B O 1
ATOM 3613 N N . GLU B 1 138 ? 0.739 -13.086 -19.453 1 96.62 138 GLU B N 1
ATOM 3614 C CA . GLU B 1 138 ? 1.93 -12.312 -19.797 1 96.62 138 GLU B CA 1
ATOM 3615 C C . GLU B 1 138 ? 1.891 -10.93 -19.156 1 96.62 138 GLU B C 1
ATOM 3617 O O . GLU B 1 138 ? 0.967 -10.148 -19.391 1 96.62 138 GLU B O 1
ATOM 3622 N N . VAL B 1 139 ? 2.914 -10.633 -18.344 1 97 139 VAL B N 1
ATOM 3623 C CA . VAL B 1 139 ? 2.996 -9.344 -17.656 1 97 139 VAL B CA 1
ATOM 3624 C C . VAL B 1 139 ? 4.242 -8.594 -18.125 1 97 139 VAL B C 1
ATOM 3626 O O . VAL B 1 139 ? 5.312 -9.188 -18.281 1 97 139 VAL B O 1
ATOM 3629 N N . ASP B 1 140 ? 4.094 -7.301 -18.375 1 96.5 140 ASP B N 1
ATOM 3630 C CA . ASP B 1 140 ? 5.242 -6.512 -18.812 1 96.5 140 ASP B CA 1
ATOM 3631 C C . ASP B 1 140 ? 6.309 -6.457 -17.719 1 96.5 140 ASP B C 1
ATOM 3633 O O . ASP B 1 140 ? 5.988 -6.469 -16.531 1 96.5 140 ASP B O 1
ATOM 3637 N N . LEU B 1 141 ? 7.535 -6.336 -18.125 1 94.69 141 LEU B N 1
ATOM 3638 C CA . LEU B 1 141 ? 8.688 -6.453 -17.25 1 94.69 141 LEU B CA 1
ATOM 3639 C C . LEU B 1 141 ? 8.695 -5.34 -16.203 1 94.69 141 LEU B C 1
ATOM 3641 O O . LEU B 1 141 ? 9.062 -5.562 -15.055 1 94.69 141 LEU B O 1
ATOM 3645 N N . ARG B 1 142 ? 8.328 -4.152 -16.562 1 95.56 142 ARG B N 1
ATOM 3646 C CA . ARG B 1 142 ? 8.305 -3.029 -15.633 1 95.56 142 ARG B CA 1
ATOM 3647 C C . ARG B 1 142 ? 7.363 -3.303 -14.469 1 95.56 142 ARG B C 1
ATOM 3649 O O . ARG B 1 142 ? 7.676 -2.977 -13.32 1 95.56 142 ARG B O 1
ATOM 3656 N N . SER B 1 143 ? 6.234 -3.863 -14.812 1 97.31 143 SER B N 1
ATOM 3657 C CA . SER B 1 143 ? 5.266 -4.199 -13.773 1 97.31 143 SER B CA 1
ATOM 3658 C C . SER B 1 143 ? 5.789 -5.301 -12.859 1 97.31 143 SER B C 1
ATOM 3660 O O . SER B 1 143 ? 5.543 -5.281 -11.648 1 97.31 143 SER B O 1
ATOM 3662 N N . VAL B 1 144 ? 6.523 -6.238 -13.375 1 98 144 VAL B N 1
ATOM 3663 C CA . VAL B 1 144 ? 7.129 -7.301 -12.586 1 98 144 VAL B CA 1
ATOM 3664 C C . VAL B 1 144 ? 8.141 -6.703 -11.609 1 98 144 VAL B C 1
ATOM 3666 O O . VAL B 1 144 ? 8.133 -7.031 -10.422 1 98 144 VAL B O 1
ATOM 3669 N N . GLU B 1 145 ? 8.961 -5.871 -12.102 1 97.25 145 GLU B N 1
ATOM 3670 C CA . GLU B 1 145 ? 9.977 -5.23 -11.281 1 97.25 145 GLU B CA 1
ATOM 3671 C C . GLU B 1 145 ? 9.344 -4.375 -10.188 1 97.25 145 GLU B C 1
ATOM 3673 O O . GLU B 1 145 ? 9.812 -4.371 -9.047 1 97.25 145 GLU B O 1
ATOM 3678 N N . PHE B 1 146 ? 8.305 -3.662 -10.531 1 97.38 146 PHE B N 1
ATOM 3679 C CA . PHE B 1 146 ? 7.582 -2.85 -9.555 1 97.38 146 PHE B CA 1
ATOM 3680 C C . PHE B 1 146 ? 6.969 -3.727 -8.469 1 97.38 146 PHE B C 1
ATOM 3682 O O . PHE B 1 146 ? 7.09 -3.422 -7.285 1 97.38 146 PHE B O 1
ATOM 3689 N N . ALA B 1 147 ? 6.324 -4.797 -8.891 1 98.44 147 ALA B N 1
ATOM 3690 C CA . ALA B 1 147 ? 5.738 -5.723 -7.926 1 98.44 147 ALA B CA 1
ATOM 3691 C C . ALA B 1 147 ? 6.801 -6.262 -6.969 1 98.44 147 ALA B C 1
ATOM 3693 O O . ALA B 1 147 ? 6.559 -6.379 -5.766 1 98.44 147 ALA B O 1
ATOM 3694 N N . PHE B 1 148 ? 8.008 -6.57 -7.48 1 98.44 148 PHE B N 1
ATOM 3695 C CA . PHE B 1 148 ? 9.102 -7.07 -6.656 1 98.44 148 PHE B CA 1
ATOM 3696 C C . PHE B 1 148 ? 9.562 -6.004 -5.668 1 98.44 148 PHE B C 1
ATOM 3698 O O . PHE B 1 148 ? 9.867 -6.312 -4.516 1 98.44 148 PHE B O 1
ATOM 3705 N N . LYS B 1 149 ? 9.602 -4.82 -6.113 1 96.56 149 LYS B N 1
ATOM 3706 C CA . LYS B 1 149 ? 9.961 -3.713 -5.23 1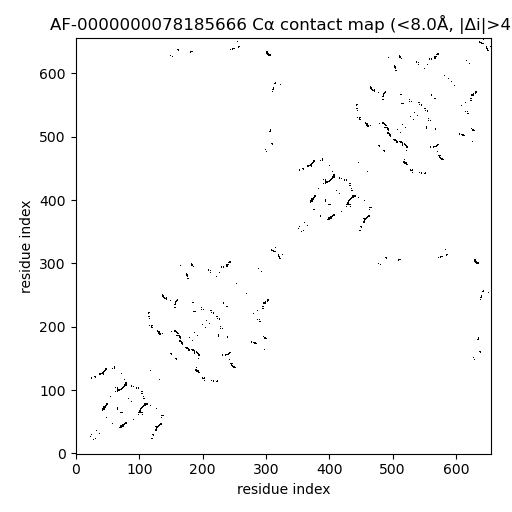 96.56 149 LYS B CA 1
ATOM 3707 C C . LYS B 1 149 ? 8.953 -3.576 -4.086 1 96.56 149 LYS B C 1
ATOM 3709 O O . LYS B 1 149 ? 9.344 -3.338 -2.939 1 96.56 149 LYS B O 1
ATOM 3714 N N . ILE B 1 150 ? 7.684 -3.691 -4.391 1 97.31 150 ILE B N 1
ATOM 3715 C CA . ILE B 1 150 ? 6.645 -3.605 -3.373 1 97.31 150 ILE B CA 1
ATOM 3716 C C . ILE B 1 150 ? 6.785 -4.773 -2.395 1 97.31 150 ILE B C 1
ATOM 3718 O O . ILE B 1 150 ? 6.621 -4.598 -1.185 1 97.31 150 ILE B O 1
ATOM 3722 N N . TRP B 1 151 ? 7.129 -5.918 -2.92 1 97.75 151 TRP B N 1
ATOM 3723 C CA . TRP B 1 151 ? 7.348 -7.059 -2.037 1 97.75 151 TRP B CA 1
ATOM 3724 C C . TRP B 1 151 ? 8.508 -6.793 -1.084 1 97.75 151 TRP B C 1
ATOM 3726 O O . TRP B 1 151 ? 8.43 -7.102 0.106 1 97.75 151 TRP B O 1
ATOM 3736 N N . ALA B 1 152 ? 9.562 -6.27 -1.571 1 95.31 152 ALA B N 1
ATOM 3737 C CA . ALA B 1 152 ? 10.742 -6.004 -0.752 1 95.31 152 ALA B CA 1
ATOM 3738 C C . ALA B 1 152 ? 10.398 -5.105 0.432 1 95.31 152 ALA B C 1
ATOM 3740 O O . ALA B 1 152 ? 11 -5.219 1.503 1 95.31 152 ALA B O 1
ATOM 3741 N N . SER B 1 153 ? 9.336 -4.281 0.249 1 92.19 153 SER B N 1
ATOM 3742 C CA . SER B 1 153 ? 8.891 -3.387 1.312 1 92.19 153 SER B CA 1
ATOM 3743 C C . SER B 1 153 ? 7.867 -4.066 2.213 1 92.19 153 SER B C 1
ATOM 3745 O O . SER B 1 153 ? 7.539 -3.559 3.287 1 92.19 153 SER B O 1
ATOM 3747 N N . ASN B 1 154 ? 7.34 -5.164 1.735 1 93.19 154 ASN B N 1
ATOM 3748 C CA . ASN B 1 154 ? 6.348 -5.961 2.449 1 93.19 154 ASN B CA 1
ATOM 3749 C C . ASN B 1 154 ? 6.652 -7.453 2.359 1 93.19 154 ASN B C 1
ATOM 3751 O O . ASN B 1 154 ? 5.836 -8.227 1.863 1 93.19 154 ASN B O 1
ATOM 3755 N N . PRO B 1 155 ? 7.691 -7.887 2.91 1 94.56 155 PRO B N 1
ATOM 3756 C CA . PRO B 1 155 ? 8.227 -9.211 2.578 1 94.56 155 PRO B CA 1
ATOM 3757 C C . PRO B 1 155 ? 7.379 -10.344 3.154 1 94.56 155 PRO B C 1
ATOM 3759 O O . PRO B 1 155 ? 7.523 -11.5 2.738 1 94.56 155 PRO B O 1
ATOM 3762 N N . ASP B 1 156 ? 6.488 -10.055 4.055 1 95.69 156 ASP B N 1
ATOM 3763 C CA . ASP B 1 156 ? 5.699 -11.117 4.668 1 95.69 156 ASP B CA 1
ATOM 3764 C C . ASP B 1 156 ? 4.328 -11.242 4 1 95.69 156 ASP B C 1
ATOM 3766 O O . ASP B 1 156 ? 3.553 -12.141 4.324 1 95.69 156 ASP B O 1
ATOM 3770 N N . ARG B 1 157 ? 4.035 -10.367 3.064 1 97.44 157 ARG B N 1
ATOM 3771 C CA . ARG B 1 157 ? 2.707 -10.344 2.465 1 97.44 157 ARG B CA 1
ATOM 3772 C C . ARG B 1 157 ? 2.729 -10.953 1.065 1 97.44 157 ARG B C 1
ATOM 3774 O O . ARG B 1 157 ? 3.789 -11.062 0.449 1 97.44 157 ARG B O 1
ATOM 3781 N N . LEU B 1 158 ? 1.533 -11.383 0.667 1 98.75 158 LEU B N 1
ATOM 3782 C CA . LEU B 1 158 ? 1.36 -11.734 -0.738 1 98.75 158 LEU B CA 1
ATOM 3783 C C . LEU B 1 158 ? 1.207 -10.484 -1.599 1 98.75 158 LEU B C 1
ATOM 3785 O O . LEU B 1 158 ? 0.456 -9.578 -1.248 1 98.75 158 LEU B O 1
ATOM 3789 N N . ILE B 1 159 ? 1.945 -10.438 -2.656 1 98.81 159 ILE B N 1
ATOM 3790 C CA . ILE B 1 159 ? 1.84 -9.359 -3.635 1 98.81 159 ILE B CA 1
ATOM 3791 C C . ILE B 1 159 ? 1.344 -9.914 -4.965 1 98.81 159 ILE B C 1
ATOM 3793 O O . ILE B 1 159 ? 1.784 -10.984 -5.402 1 98.81 159 ILE B O 1
ATOM 3797 N N . GLY B 1 160 ? 0.427 -9.234 -5.625 1 98.69 160 GLY B N 1
ATOM 3798 C CA . GLY B 1 160 ? -0.009 -9.758 -6.91 1 98.69 160 GLY B CA 1
ATOM 3799 C C . GLY B 1 160 ? -0.849 -8.781 -7.703 1 98.69 160 GLY B C 1
ATOM 3800 O O . GLY B 1 160 ? -0.966 -7.609 -7.328 1 98.69 160 GLY B O 1
ATOM 3801 N N . LEU B 1 161 ? -1.402 -9.25 -8.852 1 98.25 161 LEU B N 1
ATOM 3802 C CA . LEU B 1 161 ? -2.094 -8.391 -9.805 1 98.25 161 LEU B CA 1
ATOM 3803 C C . LEU B 1 161 ? -3.58 -8.734 -9.867 1 98.25 161 LEU B C 1
ATOM 3805 O O . LEU B 1 161 ? -4.383 -7.938 -10.359 1 98.25 161 LEU B O 1
ATOM 3809 N N . PHE B 1 162 ? -3.93 -9.93 -9.422 1 97.69 162 PHE B N 1
ATOM 3810 C CA . PHE B 1 162 ? -5.297 -10.422 -9.555 1 97.69 162 PHE B CA 1
ATOM 3811 C C . PHE B 1 162 ? -5.871 -10.797 -8.195 1 97.69 162 PHE B C 1
ATOM 3813 O O . PHE B 1 162 ? -5.41 -11.75 -7.566 1 97.69 162 PHE B O 1
ATOM 3820 N N . ALA B 1 163 ? -6.816 -10.039 -7.793 1 97.75 163 ALA B N 1
ATOM 3821 C CA . ALA B 1 163 ? -7.344 -10.227 -6.445 1 97.75 163 ALA B CA 1
ATOM 3822 C C . ALA B 1 163 ? -8.82 -10.609 -6.48 1 97.75 163 ALA B C 1
ATOM 3824 O O . ALA B 1 163 ? -9.516 -10.344 -7.465 1 97.75 163 ALA B O 1
ATOM 3825 N N . ARG B 1 164 ? -9.25 -11.289 -5.496 1 97.94 164 ARG B N 1
ATOM 3826 C CA . ARG B 1 164 ? -10.633 -11.641 -5.207 1 97.94 164 ARG B CA 1
ATOM 3827 C C . ARG B 1 164 ? -10.953 -11.438 -3.73 1 97.94 164 ARG B C 1
ATOM 3829 O O . ARG B 1 164 ? -10.07 -11.109 -2.939 1 97.94 164 ARG B O 1
ATOM 3836 N N . SER B 1 165 ? -12.172 -11.539 -3.432 1 97.88 165 SER B N 1
ATOM 3837 C CA . SER B 1 165 ? -12.602 -11.336 -2.053 1 97.88 165 SER B CA 1
ATOM 3838 C C . SER B 1 165 ? -13.43 -12.516 -1.554 1 97.88 165 SER B C 1
ATOM 3840 O O . SER B 1 165 ? -14.086 -13.195 -2.344 1 97.88 165 SER B O 1
ATOM 3842 N N . HIS B 1 166 ? -13.281 -12.805 -0.301 1 98.06 166 HIS B N 1
ATOM 3843 C CA . HIS B 1 166 ? -14.281 -13.641 0.351 1 98.06 166 HIS B CA 1
ATOM 3844 C C . HIS B 1 166 ? -15.391 -12.797 0.966 1 98.06 166 HIS B C 1
ATOM 3846 O O . HIS B 1 166 ? -15.18 -11.617 1.266 1 98.06 166 HIS B O 1
ATOM 3852 N N . ASP B 1 167 ? -16.484 -13.32 1.023 1 96.25 167 ASP B N 1
ATOM 3853 C CA . ASP B 1 167 ? -17.625 -12.695 1.688 1 96.25 167 ASP B CA 1
ATOM 3854 C C . ASP B 1 167 ? -18.547 -13.742 2.312 1 96.25 167 ASP B C 1
ATOM 3856 O O . ASP B 1 167 ? -18.312 -14.945 2.172 1 96.25 167 ASP B O 1
ATOM 3860 N N . LEU B 1 168 ? -19.5 -13.266 3.094 1 93.62 168 LEU B N 1
ATOM 3861 C CA . LEU B 1 168 ? -20.406 -14.18 3.758 1 93.62 168 LEU B CA 1
ATOM 3862 C C . LEU B 1 168 ? -21.828 -14.023 3.209 1 93.62 168 LEU B C 1
ATOM 3864 O O . LEU B 1 168 ? -22.344 -12.906 3.137 1 93.62 168 LEU B O 1
ATOM 3868 N N . ASP B 1 169 ? -22.359 -15.07 2.715 1 91.38 169 ASP B N 1
ATOM 3869 C CA . ASP B 1 169 ? -23.781 -15.133 2.406 1 91.38 169 ASP B CA 1
ATOM 3870 C C . ASP B 1 169 ? -24.594 -15.469 3.65 1 91.38 169 ASP B C 1
ATOM 3872 O O . ASP B 1 169 ? -24.672 -16.625 4.059 1 91.38 169 ASP B O 1
ATOM 3876 N N . LEU B 1 170 ? -25.234 -14.547 4.176 1 89.44 170 LEU B N 1
ATOM 3877 C CA . LEU B 1 170 ? -25.922 -14.68 5.453 1 89.44 170 LEU B CA 1
ATOM 3878 C C . LEU B 1 170 ? -27.125 -15.609 5.32 1 89.44 170 LEU B C 1
ATOM 3880 O O . LEU B 1 170 ? -27.5 -16.297 6.277 1 89.44 170 LEU B O 1
ATOM 3884 N N . SER B 1 171 ? -27.812 -15.602 4.207 1 90.06 171 SER B N 1
ATOM 3885 C CA . SER B 1 171 ? -28.984 -16.453 4 1 90.06 171 SER B CA 1
ATOM 3886 C C . SER B 1 171 ? -28.594 -17.922 4.02 1 90.06 171 SER B C 1
ATOM 3888 O O . SER B 1 171 ? -29.328 -18.75 4.586 1 90.06 171 SER B O 1
ATOM 3890 N N . ARG B 1 172 ? -27.438 -18.234 3.502 1 88.31 172 ARG B N 1
ATOM 3891 C CA . ARG B 1 172 ? -27 -19.625 3.41 1 88.31 172 ARG B CA 1
ATOM 3892 C C . ARG B 1 172 ? -25.953 -19.938 4.469 1 88.31 172 ARG B C 1
ATOM 3894 O O . ARG B 1 172 ? -25.594 -21.094 4.664 1 88.31 172 ARG B O 1
ATOM 3901 N N . LYS B 1 173 ? -25.453 -18.922 5.125 1 89.31 173 LYS B N 1
ATOM 3902 C CA . LYS B 1 173 ? -24.406 -19.047 6.137 1 89.31 173 LYS B CA 1
ATOM 3903 C C . LYS B 1 173 ? -23.172 -19.734 5.559 1 89.31 173 LYS B C 1
ATOM 3905 O O . LYS B 1 173 ? -22.625 -20.656 6.16 1 89.31 173 LYS B O 1
ATOM 3910 N N . GLU B 1 174 ? -22.812 -19.422 4.348 1 93.56 174 GLU B N 1
ATOM 3911 C CA . GLU B 1 174 ? -21.641 -19.938 3.662 1 93.56 174 GLU B CA 1
ATOM 3912 C C . GLU B 1 174 ? -20.766 -18.812 3.131 1 93.56 174 GLU B C 1
ATOM 3914 O O . GLU B 1 174 ? -21.25 -17.719 2.855 1 93.56 174 GLU B O 1
ATOM 3919 N N . TRP B 1 175 ? -19.516 -19.172 3.102 1 96.25 175 TRP B N 1
ATOM 3920 C CA . TRP B 1 175 ? -18.609 -18.203 2.486 1 96.25 175 TRP B CA 1
ATOM 3921 C C . TRP B 1 175 ? -18.781 -18.188 0.972 1 96.25 175 TRP B C 1
ATOM 3923 O O . TRP B 1 175 ? -19.078 -19.219 0.358 1 96.25 175 TRP B O 1
ATOM 3933 N N . ILE B 1 176 ? -18.641 -17 0.414 1 96.19 176 ILE B N 1
ATOM 3934 C CA . ILE B 1 176 ? -18.688 -16.859 -1.038 1 96.19 176 ILE B CA 1
ATOM 3935 C C . ILE B 1 176 ? -17.375 -16.281 -1.547 1 96.19 176 ILE B C 1
ATOM 3937 O O . ILE B 1 176 ? -16.719 -15.516 -0.835 1 96.19 176 ILE B O 1
ATOM 3941 N N . TYR B 1 177 ? -17 -16.703 -2.635 1 96.31 177 TYR B N 1
ATOM 3942 C CA . TYR B 1 177 ? -15.883 -16.203 -3.432 1 96.31 177 TYR B CA 1
ATOM 3943 C C . TYR B 1 177 ? -16.375 -15.211 -4.477 1 96.31 177 TYR B C 1
ATOM 3945 O O . TYR B 1 177 ? -17.234 -15.531 -5.301 1 96.31 177 TYR B O 1
ATOM 3953 N N . THR B 1 178 ? -15.781 -13.883 -4.449 1 94.75 178 THR B N 1
ATOM 3954 C CA . THR B 1 178 ? -16.391 -12.859 -5.289 1 94.75 178 THR B CA 1
ATOM 3955 C C . THR B 1 178 ? -15.367 -11.789 -5.672 1 94.75 178 THR B C 1
ATOM 3957 O O . THR B 1 178 ? -14.219 -11.852 -5.242 1 94.75 178 THR B O 1
ATOM 3960 N N . ILE B 1 179 ? -15.789 -11.047 -6.66 1 92.81 179 ILE B N 1
ATOM 3961 C CA . ILE B 1 179 ? -15.094 -9.805 -6.973 1 92.81 179 ILE B CA 1
ATOM 3962 C C . ILE B 1 179 ? -15.781 -8.633 -6.266 1 92.81 179 ILE B C 1
ATOM 3964 O O . ILE B 1 179 ? -16.969 -8.391 -6.469 1 92.81 179 ILE B O 1
ATOM 3968 N N . HIS B 1 180 ? -15.039 -8.016 -5.359 1 92.56 180 HIS B N 1
ATOM 3969 C CA . HIS B 1 180 ? -15.57 -6.848 -4.664 1 92.56 180 HIS B CA 1
ATOM 3970 C C . HIS B 1 180 ? -14.953 -5.559 -5.199 1 92.56 180 HIS B C 1
ATOM 3972 O O . HIS B 1 180 ? -13.758 -5.52 -5.5 1 92.56 180 HIS B O 1
ATOM 3978 N N . PRO B 1 181 ? -15.688 -4.531 -5.27 1 89.19 181 PRO B N 1
ATOM 3979 C CA . PRO B 1 181 ? -15.188 -3.297 -5.883 1 89.19 181 PRO B CA 1
ATOM 3980 C C . PRO B 1 181 ? -14.18 -2.561 -4.996 1 89.19 181 PRO B C 1
ATOM 3982 O O . PRO B 1 181 ? -13.336 -1.813 -5.5 1 89.19 181 PRO B O 1
ATOM 3985 N N . ASP B 1 182 ? -14.25 -2.752 -3.688 1 91 182 ASP B N 1
ATOM 3986 C CA . ASP B 1 182 ? -13.484 -1.834 -2.85 1 91 182 ASP B CA 1
ATOM 3987 C C . ASP B 1 182 ? -12.5 -2.594 -1.955 1 91 182 ASP B C 1
ATOM 3989 O O . ASP B 1 182 ? -11.727 -1.983 -1.219 1 91 182 ASP B O 1
ATOM 3993 N N . ARG B 1 183 ? -12.633 -3.877 -1.901 1 96.06 183 ARG B N 1
ATOM 3994 C CA . ARG B 1 183 ? -11.766 -4.629 -1.003 1 96.06 183 ARG B CA 1
ATOM 3995 C C . ARG B 1 183 ? -11.43 -6 -1.581 1 96.06 183 ARG B C 1
ATOM 3997 O O . ARG B 1 183 ? -12.109 -6.473 -2.498 1 96.06 183 ARG B O 1
ATOM 4004 N N . TYR B 1 184 ? -10.445 -6.648 -1.114 1 98.06 184 TYR B N 1
ATOM 4005 C CA . TYR B 1 184 ? -10.023 -7.984 -1.524 1 98.06 184 TYR B CA 1
ATOM 4006 C C . TYR B 1 184 ? -9.32 -8.711 -0.383 1 98.06 184 TYR B C 1
ATOM 4008 O O . TYR B 1 184 ? -8.906 -8.086 0.597 1 98.06 184 TYR B O 1
ATOM 4016 N N . SER B 1 185 ? -9.211 -10.055 -0.454 1 98.5 185 SER B N 1
ATOM 4017 C CA . SER B 1 185 ? -8.586 -10.844 0.604 1 98.5 185 SER B CA 1
ATOM 4018 C C . SER B 1 185 ? -7.84 -12.047 0.032 1 98.5 185 SER B C 1
ATOM 4020 O O . SER B 1 185 ? -7.184 -12.781 0.769 1 98.5 185 SER B O 1
ATOM 4022 N N . ILE B 1 186 ? -7.957 -12.242 -1.294 1 98.75 186 ILE B N 1
ATOM 4023 C CA . ILE B 1 186 ? -7.363 -13.406 -1.951 1 98.75 186 ILE B CA 1
ATOM 4024 C C . ILE B 1 186 ? -6.551 -12.953 -3.164 1 98.75 186 ILE B C 1
ATOM 4026 O O . ILE B 1 186 ? -7.039 -12.172 -3.986 1 98.75 186 ILE B O 1
ATOM 4030 N N . MET B 1 187 ? -5.309 -13.375 -3.23 1 98.75 187 MET B N 1
ATOM 4031 C CA . MET B 1 187 ? -4.457 -13.141 -4.391 1 98.75 187 MET B CA 1
ATOM 4032 C C . MET B 1 187 ? -4.355 -14.398 -5.254 1 98.75 187 MET B C 1
ATOM 4034 O O . MET B 1 187 ? -4.09 -15.484 -4.742 1 98.75 187 MET B O 1
ATOM 4038 N N . LEU B 1 188 ? -4.602 -14.273 -6.523 1 98.38 188 LEU B N 1
ATOM 4039 C CA . LEU B 1 188 ? -4.594 -15.43 -7.414 1 98.38 188 LEU B CA 1
ATOM 4040 C C . LEU B 1 188 ? -3.174 -15.781 -7.844 1 98.38 188 LEU B C 1
ATOM 4042 O O . LEU B 1 188 ? -2.305 -14.906 -7.895 1 98.38 188 LEU B O 1
ATOM 4046 N N . THR B 1 189 ? -2.949 -17.031 -8.188 1 98.19 189 THR B N 1
ATOM 4047 C CA . THR B 1 189 ? -1.646 -17.531 -8.609 1 98.19 189 THR B CA 1
ATOM 4048 C C . THR B 1 189 ? -1.358 -17.156 -10.055 1 98.19 189 THR B C 1
ATOM 4050 O O . THR B 1 189 ? -0.287 -17.469 -10.586 1 98.19 189 THR B O 1
ATOM 4053 N N . LYS B 1 190 ? -2.33 -16.438 -10.727 1 97.56 190 LYS B N 1
ATOM 4054 C CA . LYS B 1 190 ? -2.01 -15.914 -12.047 1 97.56 190 LYS B CA 1
ATOM 4055 C C . LYS B 1 190 ? -0.726 -15.094 -12.016 1 97.56 190 LYS B C 1
ATOM 4057 O O . LYS B 1 190 ? 0.038 -15.078 -12.984 1 97.56 190 LYS B O 1
ATOM 4062 N N . PHE B 1 191 ? -0.58 -14.414 -11.023 1 98.44 191 PHE B N 1
ATOM 4063 C CA . PHE B 1 191 ? 0.602 -13.633 -10.68 1 98.44 191 PHE B CA 1
ATOM 4064 C C . PHE B 1 191 ? 0.658 -13.352 -9.18 1 98.44 191 PHE B C 1
ATOM 4066 O O . PHE B 1 191 ? -0.122 -12.555 -8.664 1 98.44 191 PHE B O 1
ATOM 4073 N N . MET B 1 192 ? 1.599 -13.992 -8.516 1 98.81 192 MET B N 1
ATOM 4074 C CA . MET B 1 192 ? 1.667 -13.914 -7.059 1 98.81 192 MET B CA 1
ATOM 4075 C C . MET B 1 192 ? 3.113 -13.984 -6.578 1 98.81 192 MET B C 1
ATOM 4077 O O . MET B 1 192 ? 3.816 -14.961 -6.852 1 98.81 192 MET B O 1
ATOM 4081 N N . ILE B 1 193 ? 3.578 -12.961 -5.895 1 98.88 193 ILE B N 1
ATOM 4082 C CA . ILE B 1 193 ? 4.895 -12.961 -5.27 1 98.88 193 ILE B CA 1
ATOM 4083 C C . ILE B 1 193 ? 4.758 -13.273 -3.781 1 98.88 193 ILE B C 1
ATOM 4085 O O . ILE B 1 193 ? 3.887 -12.727 -3.102 1 98.88 193 ILE B O 1
ATOM 4089 N N . LEU B 1 194 ? 5.516 -14.172 -3.281 1 98.75 194 LEU B N 1
ATOM 4090 C CA . LEU B 1 194 ? 5.508 -14.523 -1.866 1 98.75 194 LEU B CA 1
ATOM 4091 C C . LEU B 1 194 ? 6.914 -14.891 -1.392 1 98.75 194 LEU B C 1
ATOM 4093 O O . LEU B 1 194 ? 7.809 -15.125 -2.207 1 98.75 194 LEU B O 1
ATOM 4097 N N . SER B 1 195 ? 7.074 -14.867 -0.122 1 98 195 SER B N 1
ATOM 4098 C CA . SER B 1 195 ? 8.312 -15.344 0.483 1 98 195 SER B CA 1
ATOM 4099 C C . SER B 1 195 ? 8.492 -16.844 0.275 1 98 195 SER B C 1
ATOM 4101 O O . SER B 1 195 ? 7.535 -17.609 0.387 1 98 195 SER B O 1
ATOM 4103 N N . THR B 1 196 ? 9.742 -17.203 0.031 1 97.19 196 THR B N 1
ATOM 4104 C CA . THR B 1 196 ? 10.078 -18.609 -0.174 1 97.19 196 THR B CA 1
ATOM 4105 C C . THR B 1 196 ? 9.703 -19.438 1.054 1 97.19 196 THR B C 1
ATOM 4107 O O . THR B 1 196 ? 9.375 -20.609 0.936 1 97.19 196 THR B O 1
ATOM 4110 N N . GLU B 1 197 ? 9.641 -18.844 2.197 1 95.62 197 GLU B N 1
ATOM 4111 C CA . GLU B 1 197 ? 9.305 -19.547 3.436 1 95.62 197 GLU B CA 1
ATOM 4112 C C . GLU B 1 197 ? 7.883 -20.094 3.387 1 95.62 197 GLU B C 1
ATOM 4114 O O . GLU B 1 197 ? 7.598 -21.125 4 1 95.62 197 GLU B O 1
ATOM 4119 N N . TYR B 1 198 ? 7.035 -19.484 2.666 1 97.94 198 TYR B N 1
ATOM 4120 C CA . TYR B 1 198 ? 5.645 -19.906 2.627 1 97.94 198 TYR B CA 1
ATOM 4121 C C . TYR B 1 198 ? 5.484 -21.172 1.789 1 97.94 198 TYR B C 1
ATOM 4123 O O . TYR B 1 198 ? 4.48 -21.875 1.9 1 97.94 198 TYR B O 1
ATOM 4131 N N . LEU B 1 199 ? 6.438 -21.422 0.869 1 97.69 199 LEU B N 1
ATOM 4132 C CA . LEU B 1 199 ? 6.422 -22.719 0.188 1 97.69 199 LEU B CA 1
ATOM 4133 C C . LEU B 1 199 ? 6.555 -23.859 1.188 1 97.69 199 LEU B C 1
ATOM 4135 O O . LEU B 1 199 ? 5.828 -24.844 1.104 1 97.69 199 LEU B O 1
ATOM 4139 N N . PHE B 1 200 ? 7.422 -23.656 2.102 1 95.81 200 PHE B N 1
ATOM 4140 C CA . PHE B 1 200 ? 7.648 -24.672 3.121 1 95.81 200 PHE B CA 1
ATOM 4141 C C . PHE B 1 200 ? 6.453 -24.766 4.062 1 95.81 200 PHE B C 1
ATOM 4143 O O . PHE B 1 200 ? 6.004 -25.875 4.391 1 95.81 200 PHE B O 1
ATOM 4150 N N . LYS B 1 201 ? 5.945 -23.656 4.496 1 96.88 201 LYS B N 1
ATOM 4151 C CA . LYS B 1 201 ? 4.809 -23.656 5.41 1 96.88 201 LYS B CA 1
ATOM 4152 C C . LYS B 1 201 ? 3.592 -24.328 4.777 1 96.88 201 LYS B C 1
ATOM 4154 O O . LYS B 1 201 ? 2.881 -25.078 5.438 1 96.88 201 LYS B O 1
ATOM 4159 N N . TYR B 1 202 ? 3.426 -24.094 3.559 1 98.31 202 TYR B N 1
ATOM 4160 C CA . TYR B 1 202 ? 2.303 -24.672 2.83 1 98.31 202 TYR B CA 1
ATOM 4161 C C . TYR B 1 202 ? 2.443 -26.188 2.717 1 98.31 202 TYR B C 1
ATOM 4163 O O . TYR B 1 202 ? 1.482 -26.922 2.951 1 98.31 202 TYR B O 1
ATOM 4171 N N . SER B 1 203 ? 3.629 -26.625 2.389 1 97.44 203 SER B N 1
ATOM 4172 C CA . SER B 1 203 ? 3.828 -28 1.95 1 97.44 203 SER B CA 1
ATOM 4173 C C . SER B 1 203 ? 4.246 -28.906 3.111 1 97.44 203 SER B C 1
ATOM 4175 O O . SER B 1 203 ? 3.973 -30.109 3.105 1 97.44 203 SER B O 1
ATOM 4177 N N . CYS B 1 204 ? 4.895 -28.297 4.156 1 95.75 204 CYS B N 1
ATOM 4178 C CA . CYS B 1 204 ? 5.609 -29.156 5.094 1 95.75 204 CYS B CA 1
ATOM 4179 C C . CYS B 1 204 ? 5.148 -28.891 6.523 1 95.75 204 CYS B C 1
ATOM 4181 O O . CYS B 1 204 ? 5.516 -29.641 7.441 1 95.75 204 CYS B O 1
ATOM 4183 N N . GLU B 1 205 ? 4.371 -27.875 6.734 1 96 205 GLU B N 1
ATOM 4184 C CA . GLU B 1 205 ? 3.975 -27.516 8.094 1 96 205 GLU B CA 1
ATOM 4185 C C . GLU B 1 205 ? 2.457 -27.531 8.25 1 96 205 GLU B C 1
ATOM 4187 O O . GLU B 1 205 ? 1.739 -27.953 7.34 1 96 205 GLU B O 1
ATOM 4192 N N . GLY B 1 206 ? 1.978 -27.297 9.445 1 94.62 206 GLY B N 1
ATOM 4193 C CA . GLY B 1 206 ? 0.564 -27.094 9.711 1 94.62 206 GLY B CA 1
ATOM 4194 C C . GLY B 1 206 ? -0.15 -28.328 10.195 1 94.62 206 GLY B C 1
ATOM 4195 O O . GLY B 1 206 ? -1.355 -28.312 10.453 1 94.62 206 GLY B O 1
ATOM 4196 N N . GLY B 1 207 ? 0.578 -29.453 10.273 1 95.69 207 GLY B N 1
ATOM 4197 C CA . GLY B 1 207 ? 0.047 -30.656 10.883 1 95.69 207 GLY B CA 1
ATOM 4198 C C . GLY B 1 207 ? -1.118 -31.25 10.109 1 95.69 207 GLY B C 1
ATOM 4199 O O . GLY B 1 207 ? -1.141 -31.203 8.875 1 95.69 207 GLY B O 1
ATOM 4200 N N . GLU B 1 208 ? -2 -31.812 10.844 1 97.38 208 GLU B N 1
ATOM 4201 C CA . GLU B 1 208 ? -3.107 -32.562 10.258 1 97.38 208 GLU B CA 1
ATOM 4202 C C . GLU B 1 208 ? -4.086 -31.656 9.547 1 97.38 208 GLU B C 1
ATOM 4204 O O . GLU B 1 208 ? -4.637 -32 8.5 1 97.38 208 GLU B O 1
ATOM 4209 N N . ALA B 1 209 ? -4.281 -30.531 10.117 1 97.94 209 ALA B N 1
ATOM 4210 C CA . ALA B 1 209 ? -5.211 -29.578 9.5 1 97.94 209 ALA B CA 1
ATOM 4211 C C . ALA B 1 209 ? -4.754 -29.188 8.102 1 97.94 209 ALA B C 1
ATOM 4213 O O . ALA B 1 209 ? -5.543 -29.219 7.152 1 97.94 209 ALA B O 1
ATOM 4214 N N . MET B 1 210 ? -3.51 -28.906 8 1 98.31 210 MET B N 1
ATOM 4215 C CA . MET B 1 210 ? -2.973 -28.531 6.695 1 98.31 210 MET B CA 1
ATOM 4216 C C . MET B 1 210 ? -3.002 -29.703 5.73 1 98.31 210 MET B C 1
ATOM 4218 O O . MET B 1 210 ? -3.309 -29.547 4.551 1 98.31 210 MET B O 1
ATOM 4222 N N . ALA B 1 211 ? -2.67 -30.875 6.191 1 98.06 211 ALA B N 1
ATOM 4223 C CA . ALA B 1 211 ? -2.73 -32.062 5.355 1 98.06 211 ALA B CA 1
ATOM 4224 C C . ALA B 1 211 ? -4.141 -32.281 4.805 1 98.06 211 ALA B C 1
ATOM 4226 O O . ALA B 1 211 ? -4.309 -32.594 3.627 1 98.06 211 ALA B O 1
ATOM 4227 N N . ARG B 1 212 ? -5.086 -32.062 5.664 1 98.5 212 ARG B N 1
ATOM 4228 C CA . ARG B 1 212 ? -6.473 -32.25 5.25 1 98.5 212 ARG B CA 1
ATOM 4229 C C . ARG B 1 212 ? -6.852 -31.203 4.195 1 98.5 212 ARG B C 1
ATOM 4231 O O . ARG B 1 212 ? -7.539 -31.516 3.223 1 98.5 212 ARG B O 1
ATOM 4238 N N . MET B 1 213 ? -6.449 -29.969 4.418 1 98.69 213 MET B N 1
ATOM 4239 C CA . MET B 1 213 ? -6.777 -28.906 3.465 1 98.69 213 MET B CA 1
ATOM 4240 C C . MET B 1 213 ? -6.086 -29.141 2.127 1 98.69 213 MET B C 1
ATOM 4242 O O . MET B 1 213 ? -6.672 -28.906 1.068 1 98.69 213 MET B O 1
ATOM 4246 N N . ARG B 1 214 ? -4.863 -29.672 2.146 1 98.62 214 ARG B N 1
ATOM 4247 C CA . ARG B 1 214 ? -4.199 -30.031 0.899 1 98.62 214 ARG B CA 1
ATOM 4248 C C . ARG B 1 214 ? -4.938 -31.172 0.204 1 98.62 214 ARG B C 1
ATOM 4250 O O . ARG B 1 214 ? -5.012 -31.219 -1.026 1 98.62 214 ARG B O 1
ATOM 4257 N N . ARG B 1 215 ? -5.48 -32.094 0.923 1 98.5 215 ARG B N 1
ATOM 4258 C CA . ARG B 1 215 ? -6.27 -33.188 0.34 1 98.5 215 ARG B CA 1
ATOM 4259 C C . ARG B 1 215 ? -7.527 -32.625 -0.336 1 98.5 215 ARG B C 1
ATOM 4261 O O . ARG B 1 215 ? -7.934 -33.125 -1.387 1 98.5 215 ARG B O 1
ATOM 4268 N N . LEU B 1 216 ? -8.094 -31.656 0.325 1 98.38 216 LEU B N 1
ATOM 4269 C CA . LEU B 1 216 ? -9.273 -31.031 -0.265 1 98.38 216 LEU B CA 1
ATOM 4270 C C . LEU B 1 216 ? -8.938 -30.391 -1.609 1 98.38 216 LEU B C 1
ATOM 4272 O O . LEU B 1 216 ? -9.734 -30.469 -2.549 1 98.38 216 LEU B O 1
ATOM 4276 N N . VAL B 1 217 ? -7.758 -29.781 -1.699 1 98.56 217 VAL B N 1
ATOM 4277 C CA . VAL B 1 217 ? -7.289 -29.219 -2.963 1 98.56 217 VAL B CA 1
ATOM 4278 C C . VAL B 1 217 ? -7.18 -30.328 -4.008 1 98.56 217 VAL B C 1
ATOM 4280 O O . VAL B 1 217 ? -7.598 -30.156 -5.152 1 98.56 217 VAL B O 1
ATOM 4283 N N . ASP B 1 218 ? -6.629 -31.453 -3.641 1 98 218 ASP B N 1
ATOM 4284 C CA . ASP B 1 218 ? -6.492 -32.594 -4.547 1 98 218 ASP B CA 1
ATOM 4285 C C . ASP B 1 218 ? -7.859 -33.094 -4.996 1 98 218 ASP B C 1
ATOM 4287 O O . ASP B 1 218 ? -8.07 -33.344 -6.184 1 98 218 ASP B O 1
ATOM 4291 N N . GLU B 1 219 ? -8.766 -33.188 -4.109 1 97.06 219 GLU B N 1
ATOM 4292 C CA . GLU B 1 219 ? -10.094 -33.719 -4.387 1 97.06 219 GLU B CA 1
ATOM 4293 C C . GLU B 1 219 ? -10.867 -32.781 -5.332 1 97.06 219 GLU B C 1
ATOM 4295 O O . GLU B 1 219 ? -11.594 -33.25 -6.207 1 97.06 219 GLU B O 1
ATOM 4300 N N . THR B 1 220 ? -10.695 -31.516 -5.141 1 95.44 220 THR B N 1
ATOM 4301 C CA . THR B 1 220 ? -11.469 -30.562 -5.926 1 95.44 220 THR B CA 1
ATOM 4302 C C . THR B 1 220 ? -10.695 -30.141 -7.176 1 95.44 220 THR B C 1
ATOM 4304 O O . THR B 1 220 ? -11.266 -29.547 -8.086 1 95.44 220 THR B O 1
ATOM 4307 N N . GLN B 1 221 ? -9.391 -30.469 -7.246 1 95.12 221 GLN B N 1
ATOM 4308 C CA . GLN B 1 221 ? -8.508 -30 -8.312 1 95.12 221 GLN B CA 1
ATOM 4309 C C . GLN B 1 221 ? -8.656 -28.5 -8.539 1 95.12 221 GLN B C 1
ATOM 4311 O O . GLN B 1 221 ? -8.859 -28.062 -9.672 1 95.12 221 GLN B O 1
ATOM 4316 N N . ASN B 1 222 ? -8.617 -27.797 -7.406 1 94.62 222 ASN B N 1
ATOM 4317 C CA . ASN B 1 222 ? -8.867 -26.359 -7.359 1 94.62 222 ASN B CA 1
ATOM 4318 C C . ASN B 1 222 ? -8.484 -25.766 -6.008 1 94.62 222 ASN B C 1
ATOM 4320 O O . ASN B 1 222 ? -8.055 -26.5 -5.105 1 94.62 222 ASN B O 1
ATOM 4324 N N . CYS B 1 223 ? -8.391 -24.547 -5.84 1 97.88 223 CYS B N 1
ATOM 4325 C CA . CYS B 1 223 ? -8.422 -23.781 -4.594 1 97.88 223 CYS B CA 1
ATOM 4326 C C . CYS B 1 223 ? -7.035 -23.719 -3.959 1 97.88 223 CYS B C 1
ATOM 4328 O O . CYS B 1 223 ? -6.891 -23.281 -2.816 1 97.88 223 CYS B O 1
ATOM 4330 N N . GLU B 1 224 ? -5.926 -24.25 -4.645 1 98.62 224 GLU B N 1
ATOM 4331 C CA . GLU B 1 224 ? -4.59 -24.156 -4.062 1 98.62 224 GLU B CA 1
ATOM 4332 C C . GLU B 1 224 ? -4.195 -22.719 -3.791 1 98.62 224 GLU B C 1
ATOM 4334 O O . GLU B 1 224 ? -3.455 -22.438 -2.846 1 98.62 224 GLU B O 1
ATOM 4339 N N . ASP B 1 225 ? -4.656 -21.781 -4.676 1 98.44 225 ASP B N 1
ATOM 4340 C CA . ASP B 1 225 ? -4.375 -20.359 -4.477 1 98.44 225 ASP B CA 1
ATOM 4341 C C . ASP B 1 225 ? -5.055 -19.844 -3.211 1 98.44 225 ASP B C 1
ATOM 4343 O O . ASP B 1 225 ? -4.43 -19.156 -2.408 1 98.44 225 ASP B O 1
ATOM 4347 N N . ILE B 1 226 ? -6.316 -20.203 -3 1 98.81 226 ILE B N 1
ATOM 4348 C CA . ILE B 1 226 ? -7.043 -19.797 -1.804 1 98.81 226 ILE B CA 1
ATOM 4349 C C . ILE B 1 226 ? -6.336 -20.328 -0.562 1 98.81 226 ILE B C 1
ATOM 4351 O O . ILE B 1 226 ? -6.168 -19.609 0.426 1 98.81 226 ILE B O 1
ATOM 4355 N N . LEU B 1 227 ? -5.914 -21.562 -0.614 1 98.88 227 LEU B N 1
ATOM 4356 C CA . LEU B 1 227 ? -5.25 -22.172 0.534 1 98.88 227 LEU B CA 1
ATOM 4357 C C . LEU B 1 227 ? -3.953 -21.438 0.859 1 98.88 227 LEU B C 1
ATOM 4359 O O . LEU B 1 227 ? -3.635 -21.219 2.031 1 98.88 227 LEU B O 1
ATOM 4363 N N . MET B 1 228 ? -3.141 -21.062 -0.132 1 98.94 228 MET B N 1
ATOM 4364 C CA . MET B 1 228 ? -1.937 -20.266 0.125 1 98.94 228 MET B CA 1
ATOM 4365 C C . MET B 1 228 ? -2.283 -18.953 0.811 1 98.94 228 MET B C 1
ATOM 4367 O O . MET B 1 228 ? -1.567 -18.516 1.712 1 98.94 228 MET B O 1
ATOM 4371 N N . ASN B 1 229 ? -3.387 -18.312 0.381 1 98.94 229 ASN B N 1
ATOM 4372 C CA . ASN B 1 229 ? -3.828 -17.094 1.059 1 98.94 229 ASN B CA 1
ATOM 4373 C C . ASN B 1 229 ? -4.164 -17.359 2.523 1 98.94 229 ASN B C 1
ATOM 4375 O O . ASN B 1 229 ? -3.867 -16.531 3.391 1 98.94 229 ASN B O 1
ATOM 4379 N N . PHE B 1 230 ? -4.789 -18.547 2.824 1 98.88 230 PHE B N 1
ATOM 4380 C CA . PHE B 1 230 ? -5.055 -18.938 4.203 1 98.88 230 PHE B CA 1
ATOM 4381 C C . PHE B 1 230 ? -3.756 -19.031 4.996 1 98.88 230 PHE B C 1
ATOM 4383 O O . PHE B 1 230 ? -3.664 -18.531 6.113 1 98.88 230 PHE B O 1
ATOM 4390 N N . VAL B 1 231 ? -2.771 -19.641 4.406 1 98.81 231 VAL B N 1
ATOM 4391 C CA . VAL B 1 231 ? -1.494 -19.891 5.07 1 98.81 231 VAL B CA 1
ATOM 4392 C C . VAL B 1 231 ? -0.835 -18.547 5.418 1 98.81 231 VAL B C 1
ATOM 4394 O O . VAL B 1 231 ? -0.449 -18.328 6.57 1 98.81 231 VAL B O 1
ATOM 4397 N N . VAL B 1 232 ? -0.761 -17.672 4.484 1 98.75 232 VAL B N 1
ATOM 4398 C CA . VAL B 1 232 ? -0.034 -16.422 4.676 1 98.75 232 VAL B CA 1
ATOM 4399 C C . VAL B 1 232 ? -0.822 -15.5 5.605 1 98.75 232 VAL B C 1
ATOM 4401 O O . VAL B 1 232 ? -0.25 -14.875 6.504 1 98.75 232 VAL B O 1
ATOM 4404 N N . ALA B 1 233 ? -2.125 -15.422 5.383 1 98.56 233 ALA B N 1
ATOM 4405 C CA . ALA B 1 233 ? -2.953 -14.57 6.234 1 98.56 233 ALA B CA 1
ATOM 4406 C C . ALA B 1 233 ? -2.912 -15.047 7.684 1 98.56 233 ALA B C 1
ATOM 4408 O O . ALA B 1 233 ? -2.912 -14.234 8.609 1 98.56 233 ALA B O 1
ATOM 4409 N N . ASP B 1 234 ? -2.916 -16.328 7.871 1 98.06 234 ASP B N 1
ATOM 4410 C CA . ASP B 1 234 ? -2.869 -16.891 9.219 1 98.06 234 ASP B CA 1
ATOM 4411 C C . ASP B 1 234 ? -1.561 -16.531 9.914 1 98.06 234 ASP B C 1
ATOM 4413 O O . ASP B 1 234 ? -1.531 -16.344 11.133 1 98.06 234 ASP B O 1
ATOM 4417 N N . GLU B 1 235 ? -0.5 -16.469 9.148 1 97.19 235 GLU B N 1
ATOM 4418 C CA . GLU B 1 235 ? 0.827 -16.172 9.672 1 97.19 235 GLU B CA 1
ATOM 4419 C C . GLU B 1 235 ? 0.969 -14.672 9.977 1 97.19 235 GLU B C 1
ATOM 4421 O O . GLU B 1 235 ? 1.572 -14.297 10.984 1 97.19 235 GLU B O 1
ATOM 4426 N N . THR B 1 236 ? 0.38 -13.828 9.188 1 96.38 236 THR B N 1
ATOM 4427 C CA . THR B 1 236 ? 0.706 -12.406 9.234 1 96.38 236 THR B CA 1
ATOM 4428 C C . THR B 1 236 ? -0.451 -11.602 9.828 1 96.38 236 THR B C 1
ATOM 4430 O O . THR B 1 236 ? -0.281 -10.445 10.211 1 96.38 236 THR B O 1
ATOM 4433 N N . ASN B 1 237 ? -1.668 -12.227 9.883 1 96.06 237 ASN B N 1
ATOM 4434 C CA . ASN B 1 237 ? -2.889 -11.516 10.25 1 96.06 237 ASN B CA 1
ATOM 4435 C C . ASN B 1 237 ? -3.098 -10.273 9.398 1 96.06 237 ASN B C 1
ATOM 4437 O O . ASN B 1 237 ? -3.445 -9.211 9.914 1 96.06 237 ASN B O 1
ATOM 4441 N N . ALA B 1 238 ? -2.771 -10.398 8.117 1 95.56 238 ALA B N 1
ATOM 4442 C CA . ALA B 1 238 ? -2.889 -9.305 7.152 1 95.56 238 ALA B CA 1
ATOM 4443 C C . ALA B 1 238 ? -3.307 -9.828 5.781 1 95.56 238 ALA B C 1
ATOM 4445 O O . ALA B 1 238 ? -3.059 -10.992 5.449 1 95.56 238 ALA B O 1
ATOM 4446 N N . GLY B 1 239 ? -4.008 -9.023 4.992 1 97.31 239 GLY B N 1
ATOM 4447 C CA . GLY B 1 239 ? -4.387 -9.367 3.631 1 97.31 239 GLY B CA 1
ATOM 4448 C C . GLY B 1 239 ? -3.268 -9.164 2.627 1 97.31 239 GLY B C 1
ATOM 4449 O O . GLY B 1 239 ? -2.203 -8.648 2.975 1 97.31 239 GLY B O 1
ATOM 4450 N N . PRO B 1 240 ? -3.492 -9.594 1.416 1 98.31 240 PRO B N 1
ATOM 4451 C CA . PRO B 1 240 ? -2.502 -9.398 0.353 1 98.31 240 PRO B CA 1
ATOM 4452 C C . PRO B 1 240 ? -2.426 -7.949 -0.126 1 98.31 240 PRO B C 1
ATOM 4454 O O . PRO B 1 240 ? -3.195 -7.102 0.334 1 98.31 240 PRO B O 1
ATOM 4457 N N . VAL B 1 241 ? -1.404 -7.664 -0.915 1 98.12 241 VAL B N 1
ATOM 4458 C CA . VAL B 1 241 ? -1.225 -6.332 -1.485 1 98.12 241 VAL B CA 1
ATOM 4459 C C . VAL B 1 241 ? -1.405 -6.391 -3 1 98.12 241 VAL B C 1
ATOM 4461 O O . VAL B 1 241 ? -0.679 -7.109 -3.691 1 98.12 241 VAL B O 1
ATOM 4464 N N . LEU B 1 242 ? -2.381 -5.684 -3.5 1 98.5 242 LEU B N 1
ATOM 4465 C CA . LEU B 1 242 ? -2.654 -5.574 -4.93 1 98.5 242 LEU B CA 1
ATOM 4466 C C . LEU B 1 242 ? -1.789 -4.492 -5.566 1 98.5 242 LEU B C 1
ATOM 4468 O O . LEU B 1 242 ? -1.725 -3.367 -5.062 1 98.5 242 LEU B O 1
ATOM 4472 N N . VAL B 1 243 ? -1.074 -4.809 -6.629 1 98.44 243 VAL B N 1
ATOM 4473 C CA . VAL B 1 243 ? -0.237 -3.85 -7.336 1 98.44 243 VAL B CA 1
ATOM 4474 C C . VAL B 1 243 ? -0.761 -3.658 -8.758 1 98.44 243 VAL B C 1
ATOM 4476 O O . VAL B 1 243 ? -1.36 -4.57 -9.336 1 98.44 243 VAL B O 1
ATOM 4479 N N . GLY B 1 244 ? -0.606 -2.449 -9.289 1 97.5 244 GLY B N 1
ATOM 4480 C CA . GLY B 1 244 ? -1.026 -2.15 -10.648 1 97.5 244 GLY B CA 1
ATOM 4481 C C . GLY B 1 244 ? -0.028 -2.605 -11.695 1 97.5 244 GLY B C 1
ATOM 4482 O O . GLY B 1 244 ? 1.184 -2.512 -11.484 1 97.5 244 GLY B O 1
ATOM 4483 N N . ALA B 1 245 ? -0.573 -3.07 -12.797 1 96.88 245 ALA B N 1
ATOM 4484 C CA . ALA B 1 245 ? 0.256 -3.432 -13.945 1 96.88 245 ALA B CA 1
ATOM 4485 C C . ALA B 1 245 ? -0.01 -2.506 -15.133 1 96.88 245 ALA B C 1
ATOM 4487 O O . ALA B 1 245 ? -1.12 -1.992 -15.289 1 96.88 245 ALA B O 1
ATOM 4488 N N . GLU B 1 246 ? 0.995 -2.236 -15.922 1 95.56 246 GLU B N 1
ATOM 4489 C CA . GLU B 1 246 ? 0.797 -1.543 -17.188 1 95.56 246 GLU B CA 1
ATOM 4490 C C . GLU B 1 246 ? 0.112 -2.445 -18.219 1 95.56 246 GLU B C 1
ATOM 4492 O O . GLU B 1 246 ? -0.834 -2.027 -18.891 1 95.56 246 GLU B O 1
ATOM 4497 N N . GLN B 1 247 ? 0.599 -3.629 -18.344 1 95.56 247 GLN B N 1
ATOM 4498 C CA . GLN B 1 247 ? -0.001 -4.617 -19.234 1 95.56 247 GLN B CA 1
ATOM 4499 C C . GLN B 1 247 ? 0.023 -6.008 -18.594 1 95.56 247 GLN B C 1
ATOM 4501 O O . GLN B 1 247 ? 1.078 -6.488 -18.188 1 95.56 247 GLN B O 1
ATOM 4506 N N . ALA B 1 248 ? -1.111 -6.609 -18.547 1 96.94 248 ALA B N 1
ATOM 4507 C CA . ALA B 1 248 ? -1.259 -8 -18.125 1 96.94 248 ALA B CA 1
ATOM 4508 C C . ALA B 1 248 ? -2.195 -8.758 -19.047 1 96.94 248 ALA B C 1
ATOM 4510 O O . ALA B 1 248 ? -3.408 -8.789 -18.844 1 96.94 248 ALA B O 1
ATOM 4511 N N . ARG B 1 249 ? -1.619 -9.391 -20.062 1 96.88 249 ARG B N 1
ATOM 4512 C CA . ARG B 1 249 ? -2.402 -10.117 -21.062 1 96.88 249 ARG B CA 1
ATOM 4513 C C . ARG B 1 249 ? -2.787 -11.5 -20.547 1 96.88 249 ARG B C 1
ATOM 4515 O O . ARG B 1 249 ? -1.919 -12.328 -20.281 1 96.88 249 ARG B O 1
ATOM 4522 N N . ASP B 1 250 ? -4.031 -11.758 -20.422 1 95.88 250 ASP B N 1
ATOM 4523 C CA . ASP B 1 250 ? -4.547 -13.039 -19.938 1 95.88 250 ASP B CA 1
ATOM 4524 C C . ASP B 1 250 ? -5.074 -13.883 -21.094 1 95.88 250 ASP B C 1
ATOM 4526 O O . ASP B 1 250 ? -6.27 -13.844 -21.406 1 95.88 250 ASP B O 1
ATOM 4530 N N . HIS B 1 251 ? -4.277 -14.766 -21.594 1 92.94 251 HIS B N 1
ATOM 4531 C CA . HIS B 1 251 ? -4.609 -15.594 -22.734 1 92.94 251 HIS B CA 1
ATOM 4532 C C . HIS B 1 251 ? -5.633 -16.672 -22.375 1 92.94 251 HIS B C 1
ATOM 4534 O O . HIS B 1 251 ? -6.371 -17.141 -23.234 1 92.94 251 HIS B O 1
ATOM 4540 N N . GLY B 1 252 ? -5.609 -17 -21.109 1 89.81 252 GLY B N 1
ATOM 4541 C CA . GLY B 1 252 ? -6.418 -18.141 -20.688 1 89.81 252 GLY B CA 1
ATOM 4542 C C . GLY B 1 252 ? -7.797 -17.734 -20.188 1 89.81 252 GLY B C 1
ATOM 4543 O O . GLY B 1 252 ? -8.617 -18.594 -19.875 1 89.81 252 GLY B O 1
ATOM 4544 N N . ASP B 1 253 ? -8 -16.469 -20.141 1 91.06 253 ASP B N 1
ATOM 4545 C CA . ASP B 1 253 ? -9.305 -16 -19.672 1 91.06 253 ASP B CA 1
ATOM 4546 C C . ASP B 1 253 ? -10.406 -16.359 -20.672 1 91.06 253 ASP B C 1
ATOM 4548 O O . ASP B 1 253 ? -10.25 -16.156 -21.875 1 91.06 253 ASP B O 1
ATOM 4552 N N . SER B 1 254 ? -11.5 -16.922 -20.203 1 85.44 254 SER B N 1
ATOM 4553 C CA . SER B 1 254 ? -12.586 -17.406 -21.047 1 85.44 254 SER B CA 1
ATOM 4554 C C . SER B 1 254 ? -13.273 -16.25 -21.781 1 85.44 254 SER B C 1
ATOM 4556 O O . SER B 1 254 ? -14.031 -16.469 -22.719 1 85.44 254 SER B O 1
ATOM 4558 N N . ARG B 1 255 ? -13.078 -15.078 -21.469 1 89.62 255 ARG B N 1
ATOM 4559 C CA . ARG B 1 255 ? -13.742 -13.914 -22.047 1 89.62 255 ARG B CA 1
ATOM 4560 C C . ARG B 1 255 ? -13 -13.422 -23.281 1 89.62 255 ARG B C 1
ATOM 4562 O O . ARG B 1 255 ? -13.406 -12.438 -23.906 1 89.62 255 ARG B O 1
ATOM 4569 N N . ASN B 1 256 ? -11.867 -14.055 -23.656 1 89.38 256 ASN B N 1
ATOM 4570 C CA . ASN B 1 256 ? -11.211 -13.805 -24.938 1 89.38 256 ASN B CA 1
ATOM 4571 C C . ASN B 1 256 ? -12.094 -14.203 -26.109 1 89.38 256 ASN B C 1
ATOM 4573 O O . ASN B 1 256 ? -12.797 -15.211 -26.047 1 89.38 256 ASN B O 1
ATOM 4577 N N . GLU B 1 257 ? -12.203 -13.312 -27.203 1 81.19 257 GLU B N 1
ATOM 4578 C CA . GLU B 1 257 ? -12.961 -13.641 -28.406 1 81.19 257 GLU B CA 1
ATOM 4579 C C . GLU B 1 257 ? -12.07 -14.312 -29.438 1 81.19 257 GLU B C 1
ATOM 4581 O O . GLU B 1 257 ? -10.875 -14.023 -29.531 1 81.19 257 GLU B O 1
ATOM 4586 N N . GLY B 1 258 ? -12.781 -15.062 -30.406 1 64.31 258 GLY B N 1
ATOM 4587 C CA . GLY B 1 258 ? -12.148 -15.703 -31.547 1 64.31 258 GLY B CA 1
ATOM 4588 C C . GLY B 1 258 ? -11.734 -17.141 -31.281 1 64.31 258 GLY B C 1
ATOM 4589 O O . GLY B 1 258 ? -11.477 -17.891 -32.219 1 64.31 258 GLY B O 1
ATOM 4590 N N . GLU B 1 259 ? -11.102 -17.359 -30.188 1 50.94 259 GLU B N 1
ATOM 4591 C CA . GLU B 1 259 ? -10.664 -18.75 -30.094 1 50.94 259 GLU B CA 1
ATOM 4592 C C . GLU B 1 259 ? -11.852 -19.703 -30.062 1 50.94 259 GLU B C 1
ATOM 4594 O O . GLU B 1 259 ? -11.742 -20.859 -30.484 1 50.94 259 GLU B O 1
ATOM 4599 N N . ARG B 1 260 ? -12.93 -19.672 -29.109 1 48.22 260 ARG B N 1
ATOM 4600 C CA . ARG B 1 260 ? -14 -20.656 -29.078 1 48.22 260 ARG B CA 1
ATOM 4601 C C . ARG B 1 260 ? -15.242 -20.156 -29.812 1 48.22 260 ARG B C 1
ATOM 4603 O O . ARG B 1 260 ? -15.414 -18.938 -29.969 1 48.22 260 ARG B O 1
ATOM 4610 N N . GLU B 1 261 ? -16.188 -20.953 -30.469 1 43.84 261 GLU B N 1
ATOM 4611 C CA . GLU B 1 261 ? -17.438 -20.797 -31.203 1 43.84 261 GLU B CA 1
ATOM 4612 C C . GLU B 1 261 ? -18.375 -19.828 -30.516 1 43.84 261 GLU B C 1
ATOM 4614 O O . GLU B 1 261 ? -18.484 -19.812 -29.281 1 43.84 261 GLU B O 1
ATOM 4619 N N . GLU B 1 262 ? -19.094 -18.75 -31.219 1 43.44 262 GLU B N 1
ATOM 4620 C CA . GLU B 1 262 ? -19.781 -17.484 -31 1 43.44 262 GLU B CA 1
ATOM 4621 C C . GLU B 1 262 ? -20.781 -17.594 -29.844 1 43.44 262 GLU B C 1
ATOM 4623 O O . GLU B 1 262 ? -20.781 -16.766 -28.938 1 43.44 262 GLU B O 1
ATOM 4628 N N . GLU B 1 263 ? -22.203 -18.031 -30.203 1 43.34 263 GLU B N 1
ATOM 4629 C CA . GLU B 1 263 ? -23.562 -17.922 -29.656 1 43.34 263 GLU B CA 1
ATOM 4630 C C . GLU B 1 263 ? -23.688 -18.672 -28.328 1 43.34 263 GLU B C 1
ATOM 4632 O O . GLU B 1 263 ? -24.312 -18.172 -27.391 1 43.34 263 GLU B O 1
ATOM 4637 N N . VAL B 1 264 ? -23.672 -20.109 -28.375 1 39.59 264 VAL B N 1
ATOM 4638 C CA . VAL B 1 264 ? -23.984 -21.016 -27.266 1 39.59 264 VAL B CA 1
ATOM 4639 C C . VAL B 1 264 ? -23.125 -20.656 -26.062 1 39.59 264 VAL B C 1
ATOM 4641 O O . VAL B 1 264 ? -23.312 -21.203 -24.969 1 39.59 264 VAL B O 1
ATOM 4644 N N . ARG B 1 265 ? -22.031 -19.672 -26.156 1 48.69 265 ARG B N 1
ATOM 4645 C CA . ARG B 1 265 ? -20.812 -19.609 -25.344 1 48.69 265 ARG B CA 1
ATOM 4646 C C . ARG B 1 265 ? -20.969 -18.578 -24.219 1 48.69 265 ARG B C 1
ATOM 4648 O O . ARG B 1 265 ? -20.391 -18.734 -23.141 1 48.69 265 ARG B O 1
ATOM 4655 N N . GLU B 1 266 ? -21.797 -17.625 -24.594 1 50.12 266 GLU B N 1
ATOM 4656 C CA . GLU B 1 266 ? -21.859 -16.625 -23.531 1 50.12 266 GLU B CA 1
ATOM 4657 C C . GLU B 1 266 ? -22.609 -17.156 -22.328 1 50.12 266 GLU B C 1
ATOM 4659 O O . GLU B 1 266 ? -22.188 -16.969 -21.188 1 50.12 266 GLU B O 1
ATOM 4664 N N . VAL B 1 267 ? -23.891 -17.688 -22.531 1 45.06 267 VAL B N 1
ATOM 4665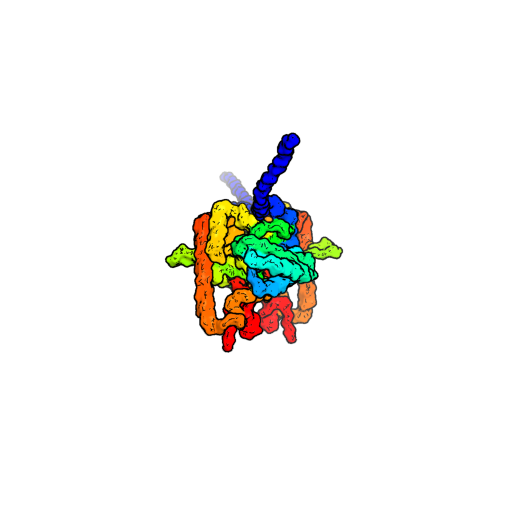 C CA . VAL B 1 267 ? -24.688 -18.25 -21.453 1 45.06 267 VAL B CA 1
ATOM 4666 C C . VAL B 1 267 ? -23.922 -19.391 -20.797 1 45.06 267 VAL B C 1
ATOM 4668 O O . VAL B 1 267 ? -23.891 -19.5 -19.562 1 45.06 267 VAL B O 1
ATOM 4671 N N . GLY B 1 268 ? -23.297 -20.172 -21.641 1 46.03 268 GLY B N 1
ATOM 4672 C CA . GLY B 1 268 ? -22.5 -21.266 -21.109 1 46.03 268 GLY B CA 1
ATOM 4673 C C . GLY B 1 268 ? -21.297 -20.812 -20.312 1 46.03 268 GLY B C 1
ATOM 4674 O O . GLY B 1 268 ? -20.984 -21.375 -19.266 1 46.03 268 GLY B O 1
ATOM 4675 N N . LEU B 1 269 ? -20.797 -19.703 -20.734 1 57.91 269 LEU B N 1
ATOM 4676 C CA . LEU B 1 269 ? -19.625 -19.156 -20.062 1 57.91 269 LEU B CA 1
ATOM 4677 C C . LEU B 1 269 ? -20 -18.547 -18.719 1 57.91 269 LEU B C 1
ATOM 4679 O O . LEU B 1 269 ? -19.281 -18.719 -17.734 1 57.91 269 LEU B O 1
ATOM 4683 N N . SER B 1 270 ? -21.141 -17.859 -18.656 1 63.69 270 SER B N 1
ATOM 4684 C CA . SER B 1 270 ? -21.609 -17.266 -17.422 1 63.69 270 SER B CA 1
ATOM 4685 C C . SER B 1 270 ? -21.953 -18.328 -16.391 1 63.69 270 SER B C 1
ATOM 4687 O O . SER B 1 270 ? -21.641 -18.188 -15.203 1 63.69 270 SER B O 1
ATOM 4689 N N . THR B 1 271 ? -22.562 -19.406 -16.875 1 65.06 271 THR B N 1
ATOM 4690 C CA . THR B 1 271 ? -22.922 -20.5 -15.984 1 65.06 271 THR B CA 1
ATOM 4691 C C . THR B 1 271 ? -21.672 -21.188 -15.438 1 65.06 271 THR B C 1
ATOM 4693 O O . THR B 1 271 ? -21.594 -21.484 -14.25 1 65.06 271 THR B O 1
ATOM 4696 N N . ARG B 1 272 ? -20.766 -21.391 -16.328 1 70.44 272 ARG B N 1
ATOM 4697 C CA . ARG B 1 272 ? -19.531 -22.047 -15.898 1 70.44 272 ARG B CA 1
ATOM 4698 C C . ARG B 1 272 ? -18.766 -21.172 -14.898 1 70.44 272 ARG B C 1
ATOM 4700 O O . ARG B 1 272 ? -18.234 -21.688 -13.914 1 70.44 272 ARG B O 1
ATOM 4707 N N . ARG B 1 273 ? -18.844 -19.969 -15.195 1 76.5 273 ARG B N 1
ATOM 4708 C CA . ARG B 1 273 ? -18.203 -19.031 -14.281 1 76.5 273 ARG B CA 1
ATOM 4709 C C . ARG B 1 273 ? -18.906 -19 -12.93 1 76.5 273 ARG B C 1
ATOM 4711 O O . ARG B 1 273 ? -18.266 -18.938 -11.883 1 76.5 273 ARG B O 1
ATOM 4718 N N . GLY B 1 274 ? -20.203 -18.969 -12.984 1 79.56 274 GLY B N 1
ATOM 4719 C CA . GLY B 1 274 ? -20.984 -19.016 -11.75 1 79.56 274 GLY B CA 1
ATOM 4720 C C . GLY B 1 274 ? -20.719 -20.266 -10.93 1 79.56 274 GLY B C 1
ATOM 4721 O O . GLY B 1 274 ? -20.547 -20.188 -9.711 1 79.56 274 GLY B O 1
ATOM 4722 N N . GLU B 1 275 ? -20.641 -21.359 -11.617 1 82.06 275 GLU B N 1
ATOM 4723 C CA . GLU B 1 275 ? -20.359 -22.625 -10.953 1 82.06 275 GLU B CA 1
ATOM 4724 C C . GLU B 1 275 ? -18.953 -22.656 -10.375 1 82.06 275 GLU B C 1
ATOM 4726 O O . GLU B 1 275 ? -18.734 -23.156 -9.273 1 82.06 275 GLU B O 1
ATOM 4731 N N . HIS B 1 276 ? -18.062 -22.172 -11.164 1 86.06 276 HIS B N 1
ATOM 4732 C CA . HIS B 1 276 ? -16.672 -22.109 -10.688 1 86.06 276 HIS B CA 1
ATOM 4733 C C . HIS B 1 276 ? -16.594 -21.281 -9.406 1 86.06 276 HIS B C 1
ATOM 4735 O O . HIS B 1 276 ? -15.93 -21.688 -8.445 1 86.06 276 HIS B O 1
ATOM 4741 N N . ARG B 1 277 ? -17.312 -20.156 -9.344 1 89.06 277 ARG B N 1
ATOM 4742 C CA . ARG B 1 277 ? -17.297 -19.297 -8.164 1 89.06 277 ARG B CA 1
ATOM 4743 C C . ARG B 1 277 ? -17.906 -20 -6.961 1 89.06 277 ARG B C 1
ATOM 4745 O O . ARG B 1 277 ? -17.422 -19.859 -5.84 1 89.06 277 ARG B O 1
ATOM 4752 N N . LYS B 1 278 ? -18.938 -20.656 -7.266 1 90.19 278 LYS B N 1
ATOM 4753 C CA . LYS B 1 278 ? -19.594 -21.391 -6.191 1 90.19 278 LYS B CA 1
ATOM 4754 C C . LYS B 1 278 ? -18.656 -22.422 -5.578 1 90.19 278 LYS B C 1
ATOM 4756 O O . LYS B 1 278 ? -18.578 -22.547 -4.355 1 90.19 278 LYS B O 1
ATOM 4761 N N . ARG B 1 279 ? -17.938 -23.141 -6.383 1 93.56 279 ARG B N 1
ATOM 4762 C CA . ARG B 1 279 ? -17 -24.156 -5.918 1 93.56 279 ARG B CA 1
ATOM 4763 C C . ARG B 1 279 ? -15.883 -23.531 -5.082 1 93.56 279 ARG B C 1
ATOM 4765 O O . ARG B 1 279 ? -15.461 -24.094 -4.074 1 93.56 279 ARG B O 1
ATOM 4772 N N . ARG B 1 280 ? -15.539 -22.406 -5.477 1 96.56 280 ARG B N 1
ATOM 4773 C CA . ARG B 1 280 ? -14.469 -21.734 -4.75 1 96.56 280 ARG B CA 1
ATOM 4774 C C . ARG B 1 280 ? -14.969 -21.219 -3.408 1 96.56 280 ARG B C 1
ATOM 4776 O O . ARG B 1 280 ? -14.234 -21.219 -2.418 1 96.56 280 ARG B O 1
ATOM 4783 N N . GLY B 1 281 ? -16.219 -20.734 -3.354 1 96.94 281 GLY B N 1
ATOM 4784 C CA . GLY B 1 281 ? -16.828 -20.422 -2.072 1 96.94 281 GLY B CA 1
ATOM 4785 C C . GLY B 1 281 ? -16.891 -21.609 -1.133 1 96.94 281 GLY B C 1
ATOM 4786 O O . GLY B 1 281 ? -16.656 -21.469 0.07 1 96.94 281 GLY B O 1
ATOM 4787 N N . GLU B 1 282 ? -17.172 -22.75 -1.693 1 96.38 282 GLU B N 1
ATOM 4788 C CA . GLU B 1 282 ? -17.203 -24 -0.923 1 96.38 282 GLU B CA 1
ATOM 4789 C C . GLU B 1 282 ? -15.82 -24.328 -0.359 1 96.38 282 GLU B C 1
ATOM 4791 O O . GLU B 1 282 ? -15.703 -24.781 0.78 1 96.38 282 GLU B O 1
ATOM 4796 N N . CYS B 1 283 ? -14.797 -24.094 -1.15 1 97.69 283 CYS B N 1
ATOM 4797 C CA . CYS B 1 283 ? -13.438 -24.297 -0.671 1 97.69 283 CYS B CA 1
ATOM 4798 C C . CYS B 1 283 ? -13.164 -23.438 0.563 1 97.69 283 CYS B C 1
ATOM 4800 O O . CYS B 1 283 ? -12.625 -23.938 1.555 1 97.69 283 CYS B O 1
ATOM 4802 N N . ILE B 1 284 ? -13.531 -22.156 0.493 1 98.62 284 ILE B N 1
ATOM 4803 C CA . ILE B 1 284 ? -13.312 -21.234 1.608 1 98.62 284 ILE B CA 1
ATOM 4804 C C . ILE B 1 284 ? -14.023 -21.766 2.854 1 98.62 284 ILE B C 1
ATOM 4806 O O . ILE B 1 284 ? -13.445 -21.781 3.945 1 98.62 284 ILE B O 1
ATOM 4810 N N . THR B 1 285 ? -15.227 -22.234 2.648 1 97.69 285 THR B N 1
ATOM 4811 C CA . THR B 1 285 ? -16.016 -22.75 3.754 1 97.69 285 THR B CA 1
ATOM 4812 C C . THR B 1 285 ? -15.359 -23.969 4.383 1 97.69 285 THR B C 1
ATOM 4814 O O . THR B 1 285 ? -15.242 -24.047 5.605 1 97.69 285 THR B O 1
ATOM 4817 N N . GLU B 1 286 ? -14.906 -24.875 3.572 1 97.81 286 GLU B N 1
ATOM 4818 C CA . GLU B 1 286 ? -14.281 -26.109 4.066 1 97.81 286 GLU B CA 1
ATOM 4819 C C . GLU B 1 286 ? -12.953 -25.797 4.754 1 97.81 286 GLU B C 1
ATOM 4821 O O . GLU B 1 286 ? -12.641 -26.375 5.797 1 97.81 286 GLU B O 1
ATOM 4826 N N . PHE B 1 287 ? -12.148 -24.922 4.156 1 98.69 287 PHE B N 1
ATOM 4827 C CA . PHE B 1 287 ? -10.891 -24.547 4.793 1 98.69 287 PHE B CA 1
ATOM 4828 C C . PHE B 1 287 ? -11.141 -23.922 6.16 1 98.69 287 PHE B C 1
ATOM 4830 O O . PHE B 1 287 ? -10.422 -24.203 7.117 1 98.69 287 PHE B O 1
ATOM 4837 N N . HIS B 1 288 ? -12.117 -23.031 6.242 1 98.31 288 HIS B N 1
ATOM 4838 C CA . HIS B 1 288 ? -12.492 -22.422 7.516 1 98.31 288 HIS B CA 1
ATOM 4839 C C . HIS B 1 288 ? -12.867 -23.484 8.539 1 98.31 288 HIS B C 1
ATOM 4841 O O . HIS B 1 288 ? -12.445 -23.422 9.695 1 98.31 288 HIS B O 1
ATOM 4847 N N . ARG B 1 289 ? -13.656 -24.422 8.164 1 97.5 289 ARG B N 1
ATOM 4848 C CA . ARG B 1 289 ? -14.109 -25.484 9.047 1 97.5 289 ARG B CA 1
ATOM 4849 C C . ARG B 1 289 ? -12.93 -26.297 9.57 1 97.5 289 ARG B C 1
ATOM 4851 O O . ARG B 1 289 ? -12.828 -26.547 10.773 1 97.5 289 ARG B O 1
ATOM 4858 N N . VAL B 1 290 ? -12.031 -26.672 8.711 1 98.31 290 VAL B N 1
ATOM 4859 C CA . VAL B 1 290 ? -10.898 -27.516 9.078 1 98.31 290 VAL B CA 1
ATOM 4860 C C . VAL B 1 290 ? -9.945 -26.734 9.977 1 98.31 290 VAL B C 1
ATOM 4862 O O . VAL B 1 290 ? -9.469 -27.25 10.984 1 98.31 290 VAL B O 1
ATOM 4865 N N . LEU B 1 291 ? -9.695 -25.469 9.578 1 97.69 291 LEU B N 1
ATOM 4866 C CA . LEU B 1 291 ? -8.75 -24.656 10.328 1 97.69 291 LEU B CA 1
ATOM 4867 C C . LEU B 1 291 ? -9.359 -24.203 11.648 1 97.69 291 LEU B C 1
ATOM 4869 O O . LEU B 1 291 ? -8.633 -23.953 12.617 1 97.69 291 LEU B O 1
ATOM 4873 N N . GLY B 1 292 ? -10.703 -23.969 11.711 1 97.19 292 GLY B N 1
ATOM 4874 C CA . GLY B 1 292 ? -11.414 -23.578 12.914 1 97.19 292 GLY B CA 1
ATOM 4875 C C . GLY B 1 292 ? -11.477 -22.062 13.094 1 97.19 292 GLY B C 1
ATOM 4876 O O . GLY B 1 292 ? -11.961 -21.578 14.117 1 97.19 292 GLY B O 1
ATOM 4877 N N . ARG B 1 293 ? -10.938 -21.359 12.172 1 97.38 293 ARG B N 1
ATOM 4878 C CA . ARG B 1 293 ? -10.969 -19.906 12.164 1 97.38 293 ARG B CA 1
ATOM 4879 C C . ARG B 1 293 ? -10.797 -19.359 10.75 1 97.38 293 ARG B C 1
ATOM 4881 O O . ARG B 1 293 ? -10.281 -20.062 9.875 1 97.38 293 ARG B O 1
ATOM 4888 N N . MET B 1 294 ? -11.289 -18.156 10.555 1 98 294 MET B N 1
ATOM 4889 C CA . MET B 1 294 ? -11.086 -17.484 9.273 1 98 294 MET B CA 1
ATOM 4890 C C . MET B 1 294 ? -9.859 -16.578 9.328 1 98 294 MET B C 1
ATOM 4892 O O . MET B 1 294 ? -9.875 -15.539 9.984 1 98 294 MET B O 1
ATOM 4896 N N . PRO B 1 295 ? -8.844 -16.953 8.648 1 98.44 295 PRO B N 1
ATOM 4897 C CA . PRO B 1 295 ? -7.629 -16.141 8.734 1 98.44 295 PRO B CA 1
ATOM 4898 C C . PRO B 1 295 ? -7.613 -15 7.719 1 98.44 295 PRO B C 1
ATOM 4900 O O . PRO B 1 295 ? -6.855 -14.047 7.871 1 98.44 295 PRO B O 1
ATOM 4903 N N . LEU B 1 296 ? -8.422 -15.094 6.641 1 98.56 296 LEU B N 1
ATOM 4904 C CA . LEU B 1 296 ? -8.367 -14.102 5.574 1 98.56 296 LEU B CA 1
ATOM 4905 C C . LEU B 1 296 ? -8.688 -12.711 6.105 1 98.56 296 LEU B C 1
ATOM 4907 O O . LEU B 1 296 ? -9.57 -12.547 6.953 1 98.56 296 LEU B O 1
ATOM 4911 N N . ARG B 1 297 ? -7.91 -11.781 5.699 1 97.81 297 ARG B N 1
ATOM 4912 C CA . ARG B 1 297 ? -8.094 -10.383 6.066 1 97.81 297 ARG B CA 1
ATOM 4913 C C . ARG B 1 297 ? -8.258 -9.508 4.828 1 97.81 297 ARG B C 1
ATOM 4915 O O . ARG B 1 297 ? -7.57 -9.703 3.824 1 97.81 297 ARG B O 1
ATOM 4922 N N . TYR B 1 298 ? -9.102 -8.523 4.934 1 97.06 298 TYR B N 1
ATOM 4923 C CA . TYR B 1 298 ? -9.352 -7.625 3.812 1 97.06 298 TYR B CA 1
ATOM 4924 C C . TYR B 1 298 ? -8.219 -6.613 3.66 1 97.06 298 TYR B C 1
ATOM 4926 O O . TYR B 1 298 ? -7.676 -6.129 4.656 1 97.06 298 TYR B O 1
ATOM 4934 N N . SER B 1 299 ? -7.902 -6.355 2.477 1 97.25 299 SER B N 1
ATOM 4935 C CA . SER B 1 299 ? -7.055 -5.238 2.074 1 97.25 299 SER B CA 1
ATOM 4936 C C . SER B 1 299 ? -7.812 -4.266 1.18 1 97.25 299 SER B C 1
ATOM 4938 O O . SER B 1 299 ? -8.867 -4.602 0.642 1 97.25 299 SER B O 1
ATOM 4940 N N . TYR B 1 300 ? -7.246 -3.053 1.072 1 96.62 300 TYR B N 1
ATOM 4941 C CA . TYR B 1 300 ? -7.91 -1.981 0.337 1 96.62 300 TYR B CA 1
ATOM 4942 C C . TYR B 1 300 ? -6.93 -1.267 -0.587 1 96.62 300 TYR B C 1
ATOM 4944 O O . TYR B 1 300 ? -5.746 -1.135 -0.265 1 96.62 300 TYR B O 1
ATOM 4952 N N . GLY B 1 301 ? -7.473 -0.859 -1.715 1 97 301 GLY B N 1
ATOM 4953 C CA . GLY B 1 301 ? -6.688 -0.063 -2.646 1 97 301 GLY B CA 1
ATOM 4954 C C . GLY B 1 301 ? -5.715 -0.889 -3.465 1 97 301 GLY B C 1
ATOM 4955 O O . GLY B 1 301 ? -5.605 -2.102 -3.271 1 97 301 GLY B O 1
ATOM 4956 N N . LYS B 1 302 ? -5.074 -0.287 -4.414 1 97.69 302 LYS B N 1
ATOM 4957 C CA . LYS B 1 302 ? -4.07 -0.824 -5.328 1 97.69 302 LYS B CA 1
ATOM 4958 C C . LYS B 1 302 ? -2.832 0.066 -5.371 1 97.69 302 LYS B C 1
ATOM 4960 O O . LYS B 1 302 ? -2.943 1.287 -5.504 1 97.69 302 LYS B O 1
ATOM 4965 N N . VAL B 1 303 ? -1.688 -0.512 -5.16 1 98 303 VAL B N 1
ATOM 4966 C CA . VAL B 1 303 ? -0.454 0.262 -5.242 1 98 303 VAL B CA 1
ATOM 4967 C C . VAL B 1 303 ? -0.053 0.443 -6.703 1 98 303 VAL B C 1
ATOM 4969 O O . VAL B 1 303 ? 0.127 -0.538 -7.43 1 98 303 VAL B O 1
ATOM 4972 N N . VAL B 1 304 ? 0.109 1.678 -7.203 1 97.38 304 VAL B N 1
ATOM 4973 C CA . VAL B 1 304 ? 0.487 1.951 -8.586 1 97.38 304 VAL B CA 1
ATOM 4974 C C . VAL B 1 304 ? 1.851 2.639 -8.625 1 97.38 304 VAL B C 1
ATOM 4976 O O . VAL B 1 304 ? 2.254 3.285 -7.652 1 97.38 304 VAL B O 1
ATOM 4979 N N . ASN B 1 305 ? 2.496 2.445 -9.703 1 95.12 305 ASN B N 1
ATOM 4980 C CA . ASN B 1 305 ? 3.826 3.02 -9.875 1 95.12 305 ASN B CA 1
ATOM 4981 C C . ASN B 1 305 ? 3.754 4.488 -10.289 1 95.12 305 ASN B C 1
ATOM 4983 O O . ASN B 1 305 ? 4.109 4.84 -11.414 1 95.12 305 ASN B O 1
ATOM 4987 N N . SER B 1 306 ? 3.342 5.332 -9.406 1 90.5 306 SER B N 1
ATOM 4988 C CA . SER B 1 306 ? 3.193 6.77 -9.625 1 90.5 306 SER B CA 1
ATOM 4989 C C . SER B 1 306 ? 3.332 7.547 -8.32 1 90.5 306 SER B C 1
ATOM 4991 O O . SER B 1 306 ? 2.543 7.355 -7.395 1 90.5 306 SER B O 1
ATOM 4993 N N . VAL B 1 307 ? 4.41 8.336 -8.148 1 89.19 307 VAL B N 1
ATOM 4994 C CA . VAL B 1 307 ? 4.602 9.164 -6.961 1 89.19 307 VAL B CA 1
ATOM 4995 C C . VAL B 1 307 ? 4.562 10.641 -7.348 1 89.19 307 VAL B C 1
ATOM 4997 O O . VAL B 1 307 ? 5.062 11.492 -6.609 1 89.19 307 VAL B O 1
ATOM 5000 N N . GLY B 1 308 ? 3.744 11.055 -8.289 1 85.31 308 GLY B N 1
ATOM 5001 C CA . GLY B 1 308 ? 3.787 12.391 -8.852 1 85.31 308 GLY B CA 1
ATOM 5002 C C . GLY B 1 308 ? 2.949 13.391 -8.086 1 85.31 308 GLY B C 1
ATOM 5003 O O . GLY B 1 308 ? 2.432 13.078 -7.012 1 85.31 308 GLY B O 1
ATOM 5004 N N . GLU B 1 309 ? 2.85 14.562 -8.57 1 91.25 309 GLU B N 1
ATOM 5005 C CA . GLU B 1 309 ? 2.127 15.703 -8.016 1 91.25 309 GLU B CA 1
ATOM 5006 C C . GLU B 1 309 ? 0.639 15.398 -7.867 1 91.25 309 GLU B C 1
ATOM 5008 O O . GLU B 1 309 ? 0.037 14.773 -8.742 1 91.25 309 GLU B O 1
ATOM 5013 N N . GLN B 1 310 ? 0.09 15.75 -6.676 1 94.19 310 GLN B N 1
ATOM 5014 C CA . GLN B 1 310 ? -1.343 15.539 -6.492 1 94.19 310 GLN B CA 1
ATOM 5015 C C . GLN B 1 310 ? -2.062 16.844 -6.203 1 94.19 310 GLN B C 1
ATOM 5017 O O . GLN B 1 310 ? -3.287 16.922 -6.305 1 94.19 310 GLN B O 1
ATOM 5022 N N . GLY B 1 311 ? -1.307 17.859 -5.824 1 95.75 311 GLY B N 1
ATOM 5023 C CA . GLY B 1 311 ? -1.921 19.141 -5.566 1 95.75 311 GLY B CA 1
ATOM 5024 C C . GLY B 1 311 ? -2.457 19.812 -6.82 1 95.75 311 GLY B C 1
ATOM 5025 O O . GLY B 1 311 ? -1.82 19.766 -7.875 1 95.75 311 GLY B O 1
ATOM 5026 N N . LEU B 1 312 ? -3.646 20.406 -6.703 1 96.31 312 LEU B N 1
ATOM 5027 C CA . LEU B 1 312 ? -4.238 21.156 -7.801 1 96.31 312 LEU B CA 1
ATOM 5028 C C . LEU B 1 312 ? -4.086 22.656 -7.574 1 96.31 312 LEU B C 1
ATOM 5030 O O . LEU B 1 312 ? -4.371 23.156 -6.484 1 96.31 312 LEU B O 1
ATOM 5034 N N . CYS B 1 313 ? -3.646 23.312 -8.562 1 94.81 313 CYS B N 1
ATOM 5035 C CA . CYS B 1 313 ? -3.486 24.75 -8.562 1 94.81 313 CYS B CA 1
ATOM 5036 C C . CYS B 1 313 ? -4.328 25.406 -9.656 1 94.81 313 CYS B C 1
ATOM 5038 O O . CYS B 1 313 ? -4.648 24.766 -10.656 1 94.81 313 CYS B O 1
ATOM 5040 N N . LYS B 1 314 ? -4.754 26.594 -9.375 1 93.75 314 LYS B N 1
ATOM 5041 C CA . LYS B 1 314 ? -5.477 27.359 -10.391 1 93.75 314 LYS B CA 1
ATOM 5042 C C . LYS B 1 314 ? -4.512 28.047 -11.352 1 93.75 314 LYS B C 1
ATOM 5044 O O . LYS B 1 314 ? -3.695 28.875 -10.945 1 93.75 314 LYS B O 1
ATOM 5049 N N . LYS B 1 315 ? -4.59 27.609 -12.602 1 91.44 315 LYS B N 1
ATOM 5050 C CA . LYS B 1 315 ? -3.799 28.188 -13.688 1 91.44 315 LYS B CA 1
ATOM 5051 C C . LYS B 1 315 ? -4.656 28.438 -14.922 1 91.44 315 LYS B C 1
ATOM 5053 O O . LYS B 1 315 ? -5.344 27.531 -15.398 1 91.44 315 LYS B O 1
ATOM 5058 N N . GLY B 1 316 ? -4.645 29.688 -15.461 1 88.38 316 GLY B N 1
ATOM 5059 C CA . GLY B 1 316 ? -5.457 30 -16.625 1 88.38 316 GLY B CA 1
ATOM 5060 C C . GLY B 1 316 ? -6.938 29.75 -16.406 1 88.38 316 GLY B C 1
ATOM 5061 O O . GLY B 1 316 ? -7.629 29.25 -17.297 1 88.38 316 GLY B O 1
ATOM 5062 N N . GLY B 1 317 ? -7.387 29.844 -15.18 1 88.31 317 GLY B N 1
ATOM 5063 C CA . GLY B 1 317 ? -8.797 29.703 -14.859 1 88.31 317 GLY B CA 1
ATOM 5064 C C . GLY B 1 317 ? -9.211 28.25 -14.672 1 88.31 317 GLY B C 1
ATOM 5065 O O . GLY B 1 317 ? -10.383 27.969 -14.414 1 88.31 317 GLY B O 1
ATOM 5066 N N . LYS B 1 318 ? -8.25 27.359 -14.789 1 92.5 318 LYS B N 1
ATOM 5067 C CA . LYS B 1 318 ? -8.562 25.938 -14.633 1 92.5 318 LYS B CA 1
ATOM 5068 C C . LYS B 1 318 ? -7.762 25.328 -13.492 1 92.5 318 LYS B C 1
ATOM 5070 O O . LYS B 1 318 ? -6.699 25.844 -13.125 1 92.5 318 LYS B O 1
ATOM 5075 N N . LEU B 1 319 ? -8.328 24.375 -12.875 1 93.94 319 LEU B N 1
ATOM 5076 C CA . LEU B 1 319 ? -7.609 23.594 -11.867 1 93.94 319 LEU B CA 1
ATOM 5077 C C . LEU B 1 319 ? -6.785 22.484 -12.523 1 93.94 319 LEU B C 1
ATOM 5079 O O . LEU B 1 319 ? -7.336 21.641 -13.227 1 93.94 319 LEU B O 1
ATOM 5083 N N . VAL B 1 320 ? -5.512 22.562 -12.438 1 94.62 320 VAL B N 1
ATOM 5084 C CA . VAL B 1 320 ? -4.594 21.562 -12.977 1 94.62 320 VAL B CA 1
ATOM 5085 C C . VAL B 1 320 ? -3.582 21.172 -11.898 1 94.62 320 VAL B C 1
ATOM 5087 O O . VAL B 1 320 ? -3.457 21.844 -10.875 1 94.62 320 VAL B O 1
ATOM 5090 N N . PHE B 1 321 ? -2.945 20.062 -12.125 1 94.06 321 PHE B N 1
ATOM 5091 C CA . PHE B 1 321 ? -1.866 19.719 -11.203 1 94.06 321 PHE B CA 1
ATOM 5092 C C . PHE B 1 321 ? -0.842 20.844 -11.125 1 94.06 321 PHE B C 1
ATOM 5094 O O . PHE B 1 321 ? -0.506 21.469 -12.133 1 94.06 321 PHE B O 1
ATOM 5101 N N . CYS B 1 322 ? -0.31 21.062 -9.945 1 92 322 CYS B N 1
ATOM 5102 C CA . CYS B 1 322 ? 0.511 22.25 -9.703 1 92 322 CYS B CA 1
ATOM 5103 C C . CYS B 1 322 ? 1.781 22.203 -10.539 1 92 322 CYS B C 1
ATOM 5105 O O . CYS B 1 322 ? 2.314 23.25 -10.914 1 92 322 CYS B O 1
ATOM 5107 N N . ASP B 1 323 ? 2.258 21.047 -10.93 1 89.38 323 ASP B N 1
ATOM 5108 C CA . ASP B 1 323 ? 3.52 20.953 -11.656 1 89.38 323 ASP B CA 1
ATOM 5109 C C . ASP B 1 323 ? 3.295 21.047 -13.164 1 89.38 323 ASP B C 1
ATOM 5111 O O . ASP B 1 323 ? 4.246 20.984 -13.945 1 89.38 323 ASP B O 1
ATOM 5115 N N . VAL B 1 324 ? 2.043 21.203 -13.586 1 89 324 VAL B N 1
ATOM 5116 C CA . VAL B 1 324 ? 1.729 21.359 -15.008 1 89 324 VAL B CA 1
ATOM 5117 C C . VAL B 1 324 ? 1.934 22.812 -15.43 1 89 324 VAL B C 1
ATOM 5119 O O . VAL B 1 324 ? 1.535 23.734 -14.719 1 89 324 VAL B O 1
ATOM 5122 N N . GLN B 1 325 ? 2.641 23 -16.547 1 82.88 325 GLN B N 1
ATOM 5123 C CA . GLN B 1 325 ? 2.797 24.328 -17.125 1 82.88 325 GLN B CA 1
ATOM 5124 C C . GLN B 1 325 ? 1.705 24.625 -18.156 1 82.88 325 GLN B C 1
ATOM 5126 O O . GLN B 1 325 ? 1.46 23.812 -19.047 1 82.88 325 GLN B O 1
ATOM 5131 N N . VAL B 1 326 ? 0.791 25.484 -17.859 1 75.5 326 VAL B N 1
ATOM 5132 C CA . VAL B 1 326 ? -0.27 25.828 -18.797 1 75.5 326 VAL B CA 1
ATOM 5133 C C . VAL B 1 326 ? 0.203 26.938 -19.719 1 75.5 326 VAL B C 1
ATOM 5135 O O . VAL B 1 326 ? 0.776 27.938 -19.266 1 75.5 326 VAL B O 1
ATOM 5138 N N . GLY B 1 327 ? 0.691 26.641 -20.891 1 56.62 327 GLY B N 1
ATOM 5139 C CA . GLY B 1 327 ? 1.065 27.609 -21.906 1 56.62 327 GLY B CA 1
ATOM 5140 C C . GLY B 1 327 ? 0.007 28.672 -22.125 1 56.62 327 GLY B C 1
ATOM 5141 O O . GLY B 1 327 ? -1.183 28.422 -21.922 1 56.62 327 GLY B O 1
ATOM 5142 N N . GLU B 1 328 ? 0.431 29.953 -22.172 1 47.41 328 GLU B N 1
ATOM 5143 C CA . GLU B 1 328 ? -0.398 30.969 -22.797 1 47.41 328 GLU B CA 1
ATOM 5144 C C . GLU B 1 328 ? -0.836 30.547 -24.203 1 47.41 328 GLU B C 1
ATOM 5146 O O . GLU B 1 328 ? -0.099 29.859 -24.906 1 47.41 328 GLU B O 1
#

Organism: Punica granatum (NCBI:txid22663)

Radius of gyration: 32.24 Å; Cα contacts (8 Å, |Δi|>4): 1263; chains: 2; bounding box: 65×152×109 Å